Protein AF-0000000080338436 (afdb_homodimer)

Structure (mmCIF, N/CA/C/O backbone):
data_AF-0000000080338436-model_v1
#
loop_
_entity.id
_entity.type
_entity.pdbx_description
1 polymer 'Delta-aminolevulinic acid dehydratase'
#
loop_
_atom_site.group_PDB
_atom_site.id
_atom_site.type_symbol
_atom_site.label_atom_id
_atom_site.label_alt_id
_atom_site.label_comp_id
_atom_site.label_asym_id
_atom_site.label_entity_id
_atom_site.label_seq_id
_atom_site.pdbx_PDB_ins_code
_atom_site.Cartn_x
_atom_site.Cartn_y
_atom_site.Cartn_z
_atom_site.occupancy
_atom_site.B_iso_or_equiv
_atom_site.auth_seq_id
_atom_site.auth_comp_id
_atom_site.auth_asym_id
_atom_site.auth_atom_id
_atom_site.pdbx_PDB_model_num
ATOM 1 N N . MET A 1 1 ? 22.812 -35.812 10.289 1 18.91 1 MET A N 1
ATOM 2 C CA . MET A 1 1 ? 21.984 -35.844 9.086 1 18.91 1 MET A CA 1
ATOM 3 C C . MET A 1 1 ? 21.047 -34.656 9.047 1 18.91 1 MET A C 1
ATOM 5 O O . MET A 1 1 ? 20.391 -34.406 8.031 1 18.91 1 MET A O 1
ATOM 9 N N . ALA A 1 2 ? 20.328 -34.344 10.18 1 24.11 2 ALA A N 1
ATOM 10 C CA . ALA A 1 2 ? 19.25 -33.406 9.852 1 24.11 2 ALA A CA 1
ATOM 11 C C . ALA A 1 2 ? 19.797 -32.094 9.312 1 24.11 2 ALA A C 1
ATOM 13 O O . ALA A 1 2 ? 20.031 -31.172 10.078 1 24.11 2 ALA A O 1
ATOM 14 N N . SER A 1 3 ? 20.875 -32.062 8.555 1 24.77 3 SER A N 1
ATOM 15 C CA . SER A 1 3 ? 21.578 -30.969 7.883 1 24.77 3 SER A CA 1
ATOM 16 C C . SER A 1 3 ? 20.641 -30.188 6.961 1 24.77 3 SER A C 1
ATOM 18 O O . SER A 1 3 ? 20.703 -30.344 5.738 1 24.77 3 SER A O 1
ATOM 20 N N . THR A 1 4 ? 19.328 -30.266 7.184 1 29.28 4 THR A N 1
ATOM 21 C CA . THR A 1 4 ? 18.375 -29.688 6.23 1 29.28 4 THR A CA 1
ATOM 22 C C . THR A 1 4 ? 18.781 -28.266 5.859 1 29.28 4 THR A C 1
ATOM 24 O O . THR A 1 4 ? 18.984 -27.422 6.734 1 29.28 4 THR A O 1
ATOM 27 N N . LYS A 1 5 ? 19.328 -28.016 4.656 1 29.84 5 LYS A N 1
ATOM 28 C CA . LYS A 1 5 ? 19.906 -26.938 3.869 1 29.84 5 LYS A CA 1
ATOM 29 C C . LYS A 1 5 ? 18.984 -25.719 3.854 1 29.84 5 LYS A C 1
ATOM 31 O O . LYS A 1 5 ? 17.984 -25.688 3.131 1 29.84 5 LYS A O 1
ATOM 36 N N . LEU A 1 6 ? 18.594 -25.188 4.898 1 31.56 6 LEU A N 1
ATOM 37 C CA . LEU A 1 6 ? 17.969 -23.891 5.117 1 31.56 6 LEU A CA 1
ATOM 38 C C . LEU A 1 6 ? 18.688 -22.812 4.32 1 31.56 6 LEU A C 1
ATOM 40 O O . LEU A 1 6 ? 19.312 -21.906 4.902 1 31.56 6 LEU A O 1
ATOM 44 N N . HIS A 1 7 ? 19.703 -23.141 3.395 1 29.95 7 HIS A N 1
ATOM 45 C CA . HIS A 1 7 ? 20.562 -22.203 2.654 1 29.95 7 HIS A CA 1
ATOM 46 C C . HIS A 1 7 ? 19.734 -21.078 2.049 1 29.95 7 HIS A C 1
ATOM 48 O O . HIS A 1 7 ? 20.297 -20.047 1.654 1 29.95 7 HIS A O 1
ATOM 54 N N . SER A 1 8 ? 18.688 -21.406 1.24 1 31.39 8 SER A N 1
ATOM 55 C CA . SER A 1 8 ? 18.156 -20.453 0.267 1 31.39 8 SER A CA 1
ATOM 56 C C . SER A 1 8 ? 17.672 -19.188 0.949 1 31.39 8 SER A C 1
ATOM 58 O O . SER A 1 8 ? 16.781 -18.5 0.43 1 31.39 8 SER A O 1
ATOM 60 N N . SER A 1 9 ? 18.016 -18.797 2.016 1 33.03 9 SER A N 1
ATOM 61 C CA . SER A 1 9 ? 17.594 -17.641 2.795 1 33.03 9 SER A CA 1
ATOM 62 C C . SER A 1 9 ? 17.641 -16.359 1.961 1 33.03 9 SER A C 1
ATOM 64 O O . SER A 1 9 ? 16.734 -15.523 2.055 1 33.03 9 SER A O 1
ATOM 66 N N . LEU A 1 10 ? 18.984 -15.914 1.562 1 34.84 10 LEU A N 1
ATOM 67 C CA . LEU A 1 10 ? 19.234 -14.602 0.971 1 34.84 10 LEU A CA 1
ATOM 68 C C . LEU A 1 10 ? 18.75 -14.562 -0.477 1 34.84 10 LEU A C 1
ATOM 70 O O . LEU A 1 10 ? 19.469 -14.062 -1.354 1 34.84 10 LEU A O 1
ATOM 74 N N . PHE A 1 11 ? 18.297 -15.648 -1.137 1 38.28 11 PHE A N 1
ATOM 75 C CA . PHE A 1 11 ? 17.828 -15.609 -2.52 1 38.28 11 PHE A CA 1
ATOM 76 C C . PHE A 1 11 ? 17.047 -14.32 -2.793 1 38.28 11 PHE A C 1
ATOM 78 O O . PHE A 1 11 ? 16.344 -13.82 -1.919 1 38.28 11 PHE A O 1
ATOM 85 N N . HIS A 1 12 ? 17.703 -13.438 -3.508 1 49.25 12 HIS A N 1
ATOM 86 C CA . HIS A 1 12 ? 16.938 -12.258 -3.896 1 49.25 12 HIS A CA 1
ATOM 87 C C . HIS A 1 12 ? 15.461 -12.578 -4.047 1 49.25 12 HIS A C 1
ATOM 89 O O . HIS A 1 12 ? 15.062 -13.305 -4.961 1 49.25 12 HIS A O 1
ATOM 95 N N . PRO A 1 13 ? 14.68 -12.711 -3.047 1 62.84 13 PRO A N 1
ATOM 96 C CA . PRO A 1 13 ? 13.391 -13.336 -2.746 1 62.84 13 PRO A CA 1
ATOM 97 C C . PRO A 1 13 ? 12.273 -12.852 -3.664 1 62.84 13 PRO A C 1
ATOM 99 O O . PRO A 1 13 ? 11.195 -12.469 -3.188 1 62.84 13 PRO A O 1
ATOM 102 N N . THR A 1 14 ? 12.781 -12.523 -4.969 1 74.12 14 THR A N 1
ATOM 103 C CA . THR A 1 14 ? 11.664 -12.18 -5.848 1 74.12 14 THR A CA 1
ATOM 104 C C . THR A 1 14 ? 11.336 -13.336 -6.785 1 74.12 14 THR A C 1
ATOM 106 O O . THR A 1 14 ? 12.242 -14.039 -7.254 1 74.12 14 THR A O 1
ATOM 109 N N . LEU A 1 15 ? 10.148 -13.664 -6.934 1 83.25 15 LEU A N 1
ATOM 110 C CA . LEU A 1 15 ? 9.586 -14.633 -7.871 1 83.25 15 LEU A CA 1
ATOM 111 C C . LEU A 1 15 ? 8.914 -13.922 -9.039 1 83.25 15 LEU A C 1
ATOM 113 O O . LEU A 1 15 ? 8.133 -12.984 -8.844 1 83.25 15 LEU A O 1
ATOM 117 N N . ARG A 1 16 ? 9.305 -14.305 -10.289 1 84.5 16 ARG A N 1
ATOM 118 C CA . ARG A 1 16 ? 8.719 -13.688 -11.469 1 84.5 16 ARG A CA 1
ATOM 119 C C . ARG A 1 16 ? 7.504 -14.469 -11.953 1 84.5 16 ARG A C 1
ATOM 121 O O . ARG A 1 16 ? 7.605 -15.664 -12.25 1 84.5 16 ARG A O 1
ATOM 128 N N . LYS A 1 17 ? 6.441 -13.852 -12.062 1 87.38 17 LYS A N 1
ATOM 129 C CA . LYS A 1 17 ? 5.246 -14.438 -12.664 1 87.38 17 LYS A CA 1
ATOM 130 C C . LYS A 1 17 ? 5.301 -14.367 -14.188 1 87.38 17 LYS A C 1
ATOM 132 O O . LYS A 1 17 ? 5.684 -13.336 -14.75 1 87.38 17 LYS A O 1
ATOM 137 N N . LEU A 1 18 ? 5 -15.492 -14.812 1 84.38 18 LEU A N 1
ATOM 138 C CA . LEU A 1 18 ? 5.031 -15.586 -16.266 1 84.38 18 LEU A CA 1
ATOM 139 C C . LEU A 1 18 ? 3.76 -16.234 -16.797 1 84.38 18 LEU A C 1
ATOM 141 O O . LEU A 1 18 ? 3.258 -17.203 -16.203 1 84.38 18 LEU A O 1
ATOM 145 N N . GLN A 1 19 ? 3.299 -15.734 -17.891 1 84.62 19 GLN A N 1
ATOM 146 C CA . GLN A 1 19 ? 2.18 -16.328 -18.625 1 84.62 19 GLN A CA 1
ATOM 147 C C . GLN A 1 19 ? 2.672 -17.172 -19.797 1 84.62 19 GLN A C 1
ATOM 149 O O . GLN A 1 19 ? 3.361 -16.672 -20.688 1 84.62 19 GLN A O 1
ATOM 154 N N . CYS A 1 20 ? 2.25 -18.359 -19.75 1 90.75 20 CYS A N 1
ATOM 155 C CA . CYS A 1 20 ? 2.629 -19.312 -20.781 1 90.75 20 CYS A CA 1
ATOM 156 C C . CYS A 1 20 ? 1.44 -19.641 -21.672 1 90.75 20 CYS A C 1
ATOM 158 O O . CYS A 1 20 ? 0.399 -20.094 -21.188 1 90.75 20 CYS A O 1
ATOM 160 N N . GLN A 1 21 ? 1.675 -19.453 -23.016 1 90.81 21 GLN A N 1
ATOM 161 C CA . GLN A 1 21 ? 0.56 -19.703 -23.922 1 90.81 21 GLN A CA 1
ATOM 162 C C . GLN A 1 21 ? 0.904 -20.781 -24.938 1 90.81 21 GLN A C 1
ATOM 164 O O . GLN A 1 21 ? 2.014 -21.328 -24.922 1 90.81 21 GLN A O 1
ATOM 169 N N . GLU A 1 22 ? -0.025 -21.141 -25.781 1 92.62 22 GLU A N 1
ATOM 170 C CA . GLU A 1 22 ? -0.028 -22.375 -26.562 1 92.62 22 GLU A CA 1
ATOM 171 C C . GLU A 1 22 ? 0.895 -22.25 -27.781 1 92.62 22 GLU A C 1
ATOM 173 O O . GLU A 1 22 ? 1.518 -23.234 -28.188 1 92.62 22 GLU A O 1
ATOM 178 N N . ASP A 1 23 ? 0.911 -21.094 -28.344 1 95.06 23 ASP A N 1
ATOM 179 C CA . ASP A 1 23 ? 1.722 -20.891 -29.547 1 95.06 23 ASP A CA 1
ATOM 180 C C . ASP A 1 23 ? 3.191 -20.703 -29.188 1 95.06 23 ASP A C 1
ATOM 182 O O . ASP A 1 23 ? 3.582 -19.625 -28.719 1 95.06 23 ASP A O 1
ATOM 186 N N . ASP A 1 24 ? 3.984 -21.609 -29.578 1 95.62 24 ASP A N 1
ATOM 187 C CA . ASP A 1 24 ? 5.367 -21.719 -29.125 1 95.62 24 ASP A CA 1
ATOM 188 C C . ASP A 1 24 ? 6.164 -20.469 -29.5 1 95.62 24 ASP A C 1
ATOM 190 O O . ASP A 1 24 ? 7.141 -20.125 -28.828 1 95.62 24 ASP A O 1
ATOM 194 N N . GLU A 1 25 ? 5.723 -19.812 -30.531 1 96.94 25 GLU A N 1
ATOM 195 C CA . GLU A 1 25 ? 6.512 -18.688 -31.047 1 96.94 25 GLU A CA 1
ATOM 196 C C . GLU A 1 25 ? 5.867 -17.359 -30.688 1 96.94 25 GLU A C 1
ATOM 198 O O . GLU A 1 25 ? 6.383 -16.297 -31.047 1 96.94 25 GLU A O 1
ATOM 203 N N . ALA A 1 26 ? 4.887 -17.344 -29.938 1 95.5 26 ALA A N 1
ATOM 204 C CA . ALA A 1 26 ? 4.094 -16.141 -29.688 1 95.5 26 ALA A CA 1
ATOM 205 C C . ALA A 1 26 ? 4.746 -15.281 -28.609 1 95.5 26 ALA A C 1
ATOM 207 O O . ALA A 1 26 ? 5.301 -15.805 -27.625 1 95.5 26 ALA A O 1
ATOM 208 N N . VAL A 1 27 ? 4.781 -14.023 -28.828 1 96.56 27 VAL A N 1
ATOM 209 C CA . VAL A 1 27 ? 4.973 -12.969 -27.828 1 96.56 27 VAL A CA 1
ATOM 210 C C . VAL A 1 27 ? 3.82 -11.977 -27.906 1 96.56 27 VAL A C 1
ATOM 212 O O . VAL A 1 27 ? 3.727 -11.188 -28.859 1 96.56 27 VAL A O 1
ATOM 215 N N . GLN A 1 28 ? 2.918 -12.031 -26.938 1 94.75 28 GLN A N 1
ATOM 216 C CA . GLN A 1 28 ? 1.741 -11.164 -26.938 1 94.75 28 GLN A CA 1
ATOM 217 C C . GLN A 1 28 ? 1.802 -10.141 -25.812 1 94.75 28 GLN A C 1
ATOM 219 O O . GLN A 1 28 ? 1.634 -10.492 -24.641 1 94.75 28 GLN A O 1
ATOM 224 N N . ASN A 1 29 ? 1.991 -8.922 -26.188 1 93.88 29 ASN A N 1
ATOM 225 C CA . ASN A 1 29 ? 2.053 -7.855 -25.188 1 93.88 29 ASN A CA 1
ATOM 226 C C . ASN A 1 29 ? 0.711 -7.672 -24.484 1 93.88 29 ASN A C 1
ATOM 228 O O . ASN A 1 29 ? -0.343 -7.926 -25.062 1 93.88 29 ASN A O 1
ATOM 232 N N . ILE A 1 30 ? 0.783 -7.324 -23.234 1 91.88 30 ILE A N 1
ATOM 233 C CA . ILE A 1 30 ? -0.397 -6.992 -22.438 1 91.88 30 ILE A CA 1
ATOM 234 C C . ILE A 1 30 ? -0.486 -5.48 -22.25 1 91.88 30 ILE A C 1
ATOM 236 O O . ILE A 1 30 ? 0.198 -4.914 -21.406 1 91.88 30 ILE A O 1
ATOM 240 N N . PRO A 1 31 ? -1.307 -4.77 -22.922 1 89.56 31 PRO A N 1
ATOM 241 C CA . PRO A 1 31 ? -1.339 -3.305 -22.938 1 89.56 31 PRO A CA 1
ATOM 242 C C . PRO A 1 31 ? -1.487 -2.703 -21.547 1 89.56 31 PRO A C 1
ATOM 244 O O . PRO A 1 31 ? -0.881 -1.673 -21.25 1 89.56 31 PRO A O 1
ATOM 247 N N . SER A 1 32 ? -2.205 -3.338 -20.688 1 90.5 32 SER A N 1
ATOM 248 C CA . SER A 1 32 ? -2.473 -2.807 -19.359 1 90.5 32 SER A CA 1
ATOM 249 C C . SER A 1 32 ? -1.297 -3.049 -18.422 1 90.5 32 SER A C 1
ATOM 251 O O . SER A 1 32 ? -1.294 -2.568 -17.281 1 90.5 32 SER A O 1
ATOM 253 N N . MET A 1 33 ? -0.339 -3.807 -18.891 1 93.44 33 MET A N 1
ATOM 254 C CA . MET A 1 33 ? 0.874 -4.086 -18.125 1 93.44 33 MET A CA 1
ATOM 255 C C . MET A 1 33 ? 2.115 -3.914 -19 1 93.44 33 MET A C 1
ATOM 257 O O . MET A 1 33 ? 2.783 -4.895 -19.344 1 93.44 33 MET A O 1
ATOM 261 N N . PRO A 1 34 ? 2.49 -2.676 -19.219 1 91.88 34 PRO A N 1
ATOM 262 C CA . PRO A 1 34 ? 3.641 -2.439 -20.094 1 91.88 34 PRO A CA 1
ATOM 263 C C . PRO A 1 34 ? 4.895 -3.172 -19.641 1 91.88 34 PRO A C 1
ATOM 265 O O . PRO A 1 34 ? 5.238 -3.129 -18.453 1 91.88 34 PRO A O 1
ATOM 268 N N . GLY A 1 35 ? 5.508 -3.896 -20.594 1 91.81 35 GLY A N 1
ATOM 269 C CA . GLY A 1 35 ? 6.723 -4.633 -20.281 1 91.81 35 GLY A CA 1
ATOM 270 C C . GLY A 1 35 ? 6.473 -6.098 -19.969 1 91.81 35 GLY A C 1
ATOM 271 O O . GLY A 1 35 ? 7.414 -6.883 -19.859 1 91.81 35 GLY A O 1
ATOM 272 N N . VAL A 1 36 ? 5.188 -6.492 -19.859 1 93.75 36 VAL A N 1
ATOM 273 C CA . VAL A 1 36 ? 4.805 -7.871 -19.578 1 93.75 36 VAL A CA 1
ATOM 274 C C . VAL A 1 36 ? 4.125 -8.477 -20.797 1 93.75 36 VAL A C 1
ATOM 276 O O . VAL A 1 36 ? 3.369 -7.801 -21.5 1 93.75 36 VAL A O 1
ATOM 279 N N . ALA A 1 37 ? 4.418 -9.758 -21.078 1 94.62 37 ALA A N 1
ATOM 280 C CA . ALA A 1 37 ? 3.85 -10.445 -22.234 1 94.62 37 ALA A CA 1
ATOM 281 C C . ALA A 1 37 ? 3.521 -11.898 -21.906 1 94.62 37 ALA A C 1
ATOM 283 O O . ALA A 1 37 ? 3.98 -12.43 -20.891 1 94.62 37 ALA A O 1
ATOM 284 N N . ARG A 1 38 ? 2.68 -12.43 -22.688 1 94.44 38 ARG A N 1
ATOM 285 C CA . ARG A 1 38 ? 2.484 -13.875 -22.75 1 94.44 38 ARG A CA 1
ATOM 286 C C . ARG A 1 38 ? 3.445 -14.523 -23.734 1 94.44 38 ARG A C 1
ATOM 288 O O . ARG A 1 38 ? 3.639 -14.016 -24.844 1 94.44 38 ARG A O 1
ATOM 295 N N . TYR A 1 39 ? 3.98 -15.609 -23.297 1 96.5 39 TYR A N 1
ATOM 296 C CA . TYR A 1 39 ? 5.012 -16.219 -24.125 1 96.5 39 TYR A CA 1
ATOM 297 C C . TYR A 1 39 ? 4.637 -17.641 -24.5 1 96.5 39 TYR A C 1
ATOM 299 O O . TYR A 1 39 ? 4.113 -18.391 -23.672 1 96.5 39 TYR A O 1
ATOM 307 N N . GLY A 1 40 ? 4.918 -17.953 -25.703 1 96.31 40 GLY A N 1
ATOM 308 C CA . GLY A 1 40 ? 5.02 -19.359 -26.047 1 96.31 40 GLY A CA 1
ATOM 309 C C . GLY A 1 40 ? 6.301 -20 -25.547 1 96.31 40 GLY A C 1
ATOM 310 O O . GLY A 1 40 ? 7.23 -19.312 -25.141 1 96.31 40 GLY A O 1
ATOM 311 N N . LEU A 1 41 ? 6.262 -21.297 -25.641 1 97 41 LEU A N 1
ATOM 312 C CA . LEU A 1 41 ? 7.324 -22.078 -25.016 1 97 41 LEU A CA 1
ATOM 313 C C . LEU A 1 41 ? 8.695 -21.625 -25.516 1 97 41 LEU A C 1
ATOM 315 O O . LEU A 1 41 ? 9.586 -21.328 -24.719 1 97 41 LEU A O 1
ATOM 319 N N . ASN A 1 42 ? 8.945 -21.531 -26.844 1 97.62 42 ASN A N 1
ATOM 320 C CA . ASN A 1 42 ? 10.25 -21.156 -27.391 1 97.62 42 ASN A CA 1
ATOM 321 C C . ASN A 1 42 ? 10.641 -19.734 -26.984 1 97.62 42 ASN A C 1
ATOM 323 O O . ASN A 1 42 ? 11.789 -19.484 -26.625 1 97.62 42 ASN A O 1
ATOM 327 N N . LYS A 1 43 ? 9.688 -18.875 -27.031 1 97.88 43 LYS A N 1
ATOM 328 C CA . LYS A 1 43 ? 9.945 -17.484 -26.672 1 97.88 43 LYS A CA 1
ATOM 329 C C . LYS A 1 43 ? 10.148 -17.328 -25.172 1 97.88 43 LYS A C 1
ATOM 331 O O . LYS A 1 43 ? 10.906 -16.469 -24.734 1 97.88 43 LYS A O 1
ATOM 336 N N . LEU A 1 44 ? 9.453 -18.172 -24.469 1 97.62 44 LEU A N 1
ATOM 337 C CA . LEU A 1 44 ? 9.625 -18.156 -23.016 1 97.62 44 LEU A CA 1
ATOM 338 C C . LEU A 1 44 ? 11.055 -18.547 -22.641 1 97.62 44 LEU A C 1
ATOM 340 O O . LEU A 1 44 ? 11.68 -17.891 -21.797 1 97.62 44 LEU A O 1
ATOM 344 N N . LEU A 1 45 ? 11.57 -19.578 -23.25 1 97.56 45 LEU A N 1
ATOM 345 C CA . LEU A 1 45 ? 12.938 -20 -23 1 97.56 45 LEU A CA 1
ATOM 346 C C . LEU A 1 45 ? 13.93 -18.891 -23.328 1 97.56 45 LEU A C 1
ATOM 348 O O . LEU A 1 45 ? 14.836 -18.609 -22.531 1 97.56 45 LEU A O 1
ATOM 352 N N . ALA A 1 46 ? 13.703 -18.25 -24.438 1 97.5 46 ALA A N 1
ATOM 353 C CA . ALA A 1 46 ? 14.578 -17.172 -24.859 1 97.5 46 ALA A CA 1
ATOM 354 C C . ALA A 1 46 ? 14.508 -15.992 -23.891 1 97.5 46 ALA A C 1
ATOM 356 O O . ALA A 1 46 ? 15.523 -15.352 -23.609 1 97.5 46 ALA A O 1
ATOM 357 N N . HIS A 1 47 ? 13.32 -15.742 -23.406 1 96.81 47 HIS A N 1
ATOM 358 C CA . HIS A 1 47 ? 13.094 -14.641 -22.484 1 96.81 47 HIS A CA 1
ATOM 359 C C . HIS A 1 47 ? 13.781 -14.891 -21.141 1 96.81 47 HIS A C 1
ATOM 361 O O . HIS A 1 47 ? 14.312 -13.961 -20.531 1 96.81 47 HIS A O 1
ATOM 367 N N . LEU A 1 48 ? 13.852 -16.094 -20.688 1 96.94 48 LEU A N 1
ATOM 368 C CA . LEU A 1 48 ? 14.328 -16.438 -19.359 1 96.94 48 LEU A CA 1
ATOM 369 C C . LEU A 1 48 ? 15.852 -16.516 -19.328 1 96.94 48 LEU A C 1
ATOM 371 O O . LEU A 1 48 ? 16.469 -16.297 -18.297 1 96.94 48 LEU A O 1
ATOM 375 N N . GLU A 1 49 ? 16.469 -16.828 -20.453 1 97.06 49 GLU A N 1
ATOM 376 C CA . GLU A 1 49 ? 17.906 -17.078 -20.516 1 97.06 49 GLU A CA 1
ATOM 377 C C . GLU A 1 49 ? 18.688 -15.914 -19.906 1 97.06 49 GLU A C 1
ATOM 379 O O . GLU A 1 49 ? 19.453 -16.094 -18.953 1 97.06 49 GLU A O 1
ATOM 384 N N . PRO A 1 50 ? 18.5 -14.672 -20.406 1 95.69 50 PRO A N 1
ATOM 385 C CA . PRO A 1 50 ? 19.266 -13.562 -19.828 1 95.69 50 PRO A CA 1
ATOM 386 C C . PRO A 1 50 ? 18.906 -13.297 -18.375 1 95.69 50 PRO A C 1
ATOM 388 O O . PRO A 1 50 ? 19.734 -12.828 -17.609 1 95.69 50 PRO A O 1
ATOM 391 N N . LEU A 1 51 ? 17.672 -13.555 -17.984 1 94.81 51 LEU A N 1
ATOM 392 C CA . LEU A 1 51 ? 17.25 -13.305 -16.609 1 94.81 51 LEU A CA 1
ATOM 393 C C . LEU A 1 51 ? 17.922 -14.281 -15.641 1 94.81 51 LEU A C 1
ATOM 395 O O . LEU A 1 51 ? 18.344 -13.891 -14.555 1 94.81 51 LEU A O 1
ATOM 399 N N . VAL A 1 52 ? 17.984 -15.531 -16.062 1 94.44 52 VAL A N 1
ATOM 400 C CA . VAL A 1 52 ? 18.656 -16.547 -15.258 1 94.44 52 VAL A CA 1
ATOM 401 C C . VAL A 1 52 ? 20.125 -16.188 -15.117 1 94.44 52 VAL A C 1
ATOM 403 O O . VAL A 1 52 ? 20.703 -16.312 -14.031 1 94.44 52 VAL A O 1
ATOM 406 N N . GLU A 1 53 ? 20.719 -15.734 -16.156 1 94.06 53 GLU A N 1
ATOM 407 C CA . GLU A 1 53 ? 22.109 -15.305 -16.125 1 94.06 53 GLU A CA 1
ATOM 408 C C . GLU A 1 53 ? 22.312 -14.148 -15.156 1 94.06 53 GLU A C 1
ATOM 410 O O . GLU A 1 53 ? 23.359 -14.039 -14.508 1 94.06 53 GLU A O 1
ATOM 415 N N . LYS A 1 54 ? 21.281 -13.336 -15.055 1 92.44 54 LYS A N 1
ATOM 416 C CA . LYS A 1 54 ? 21.359 -12.164 -14.18 1 92.44 54 LYS A CA 1
ATOM 417 C C . LYS A 1 54 ? 21.062 -12.539 -12.734 1 92.44 54 LYS A C 1
ATOM 419 O O . LYS A 1 54 ? 21.172 -11.703 -11.836 1 92.44 54 LYS A O 1
ATOM 424 N N . GLY A 1 55 ? 20.547 -13.781 -12.539 1 91.88 55 GLY A N 1
ATOM 425 C CA . GLY A 1 55 ? 20.406 -14.219 -11.164 1 91.88 55 GLY A CA 1
ATOM 426 C C . GLY A 1 55 ? 18.984 -14.633 -10.812 1 91.88 55 GLY A C 1
ATOM 427 O O . GLY A 1 55 ? 18.672 -14.867 -9.641 1 91.88 55 GLY A O 1
ATOM 428 N N . LEU A 1 56 ? 18.094 -14.664 -11.773 1 93.5 56 LEU A N 1
ATOM 429 C CA . LEU A 1 56 ? 16.75 -15.148 -11.516 1 93.5 56 LEU A CA 1
ATOM 430 C C . LEU A 1 56 ? 16.781 -16.562 -10.93 1 93.5 56 LEU A C 1
ATOM 432 O O . LEU A 1 56 ? 17.453 -17.438 -11.469 1 93.5 56 LEU A O 1
ATOM 436 N N . GLN A 1 57 ? 15.992 -16.75 -9.867 1 92.62 57 GLN A N 1
ATOM 437 C CA . GLN A 1 57 ? 16.109 -18.031 -9.172 1 92.62 57 GLN A CA 1
ATOM 438 C C . GLN A 1 57 ? 14.789 -18.781 -9.172 1 92.62 57 GLN A C 1
ATOM 440 O O . GLN A 1 57 ? 14.758 -19.984 -8.938 1 92.62 57 GLN A O 1
ATOM 445 N N . SER A 1 58 ? 13.734 -18.078 -9.391 1 94.88 58 SER A N 1
ATOM 446 C CA . SER A 1 58 ? 12.438 -18.75 -9.32 1 94.88 58 SER A CA 1
ATOM 447 C C . SER A 1 58 ? 11.414 -18.062 -10.219 1 94.88 58 SER A C 1
ATOM 449 O O . SER A 1 58 ? 11.492 -16.859 -10.453 1 94.88 58 SER A O 1
ATOM 451 N N . ILE A 1 59 ? 10.477 -18.859 -10.719 1 96.38 59 ILE A N 1
ATOM 452 C CA . ILE A 1 59 ? 9.391 -18.328 -11.547 1 96.38 59 ILE A CA 1
ATOM 453 C C . ILE A 1 59 ? 8.07 -18.969 -11.117 1 96.38 59 ILE A C 1
ATOM 455 O O . ILE A 1 59 ? 8.055 -20.016 -10.461 1 96.38 59 ILE A O 1
ATOM 459 N N . LEU A 1 60 ? 6.98 -18.312 -11.406 1 97 60 LEU A N 1
ATOM 460 C CA . LEU A 1 60 ? 5.609 -18.797 -11.258 1 97 60 LEU A CA 1
ATOM 461 C C . LEU A 1 60 ? 4.895 -18.812 -12.609 1 97 60 LEU A C 1
ATOM 463 O O . LEU A 1 60 ? 4.629 -17.75 -13.18 1 97 60 LEU A O 1
ATOM 467 N N . LEU A 1 61 ? 4.578 -19.984 -13.062 1 96.56 61 LEU A N 1
ATOM 468 C CA . LEU A 1 61 ? 3.961 -20.156 -14.375 1 96.56 61 LEU A CA 1
ATOM 469 C C . LEU A 1 61 ? 2.439 -20.141 -14.266 1 96.56 61 LEU A C 1
ATOM 471 O O . LEU A 1 61 ? 1.877 -20.719 -13.336 1 96.56 61 LEU A O 1
ATOM 475 N N . PHE A 1 62 ? 1.857 -19.5 -15.156 1 95.5 62 PHE A N 1
ATOM 476 C CA . PHE A 1 62 ? 0.41 -19.469 -15.328 1 95.5 62 PHE A CA 1
ATOM 477 C C . PHE A 1 62 ? 0.026 -19.797 -16.766 1 95.5 62 PHE A C 1
ATOM 479 O O . PHE A 1 62 ? 0.47 -19.141 -17.703 1 95.5 62 PHE A O 1
ATOM 486 N N . GLY A 1 63 ? -0.791 -20.766 -16.906 1 94.94 63 GLY A N 1
ATOM 487 C CA . GLY A 1 63 ? -1.21 -21.172 -18.25 1 94.94 63 GLY A CA 1
ATOM 488 C C . GLY A 1 63 ? -2.338 -20.312 -18.797 1 94.94 63 GLY A C 1
ATOM 489 O O . GLY A 1 63 ? -3.289 -20 -18.078 1 94.94 63 GLY A O 1
ATOM 490 N N . VAL A 1 64 ? -2.172 -19.953 -20.047 1 92.5 64 VAL A N 1
ATOM 491 C CA . VAL A 1 64 ? -3.215 -19.25 -20.781 1 92.5 64 VAL A CA 1
ATOM 492 C C . VAL A 1 64 ? -3.559 -20.016 -22.062 1 92.5 64 VAL A C 1
ATOM 494 O O . VAL A 1 64 ? -2.672 -20.375 -22.844 1 92.5 64 VAL A O 1
ATOM 497 N N . VAL A 1 65 ? -4.848 -20.266 -22.25 1 92.38 65 VAL A N 1
ATOM 498 C CA . VAL A 1 65 ? -5.234 -21.062 -23.406 1 92.38 65 VAL A CA 1
ATOM 499 C C . VAL A 1 65 ? -6.199 -20.266 -24.281 1 92.38 65 VAL A C 1
ATOM 501 O O . VAL A 1 65 ? -7.066 -19.547 -23.766 1 92.38 65 VAL A O 1
ATOM 504 N N . GLU A 1 66 ? -5.969 -20.344 -25.578 1 89.25 66 GLU A N 1
ATOM 505 C CA . GLU A 1 66 ? -6.836 -19.688 -26.562 1 89.25 66 GLU A CA 1
ATOM 506 C C . GLU A 1 66 ? -7.414 -20.703 -27.547 1 89.25 66 GLU A C 1
ATOM 508 O O . GLU A 1 66 ? -8.547 -20.547 -28.016 1 89.25 66 GLU A O 1
ATOM 513 N N . LYS A 1 67 ? -6.742 -21.719 -27.828 1 91.88 67 LYS A N 1
ATOM 514 C CA . LYS A 1 67 ? -7.152 -22.703 -28.828 1 91.88 67 LYS A CA 1
ATOM 515 C C . LYS A 1 67 ? -7.734 -23.938 -28.156 1 91.88 67 LYS A C 1
ATOM 517 O O . LYS A 1 67 ? -8.703 -24.516 -28.656 1 91.88 67 LYS A O 1
ATOM 522 N N . LEU A 1 68 ? -7.117 -24.391 -27.047 1 94.25 68 LEU A N 1
ATOM 523 C CA . LEU A 1 68 ? -7.633 -25.547 -26.328 1 94.25 68 LEU A CA 1
ATOM 524 C C . LEU A 1 68 ? -9.07 -25.312 -25.875 1 94.25 68 LEU A C 1
ATOM 526 O O . LEU A 1 68 ? -9.414 -24.219 -25.438 1 94.25 68 LEU A O 1
ATOM 530 N N . PRO A 1 69 ? -9.867 -26.312 -26.062 1 94.94 69 PRO A N 1
ATOM 531 C CA . PRO A 1 69 ? -11.266 -26.141 -25.641 1 94.94 69 PRO A CA 1
ATOM 532 C C . PRO A 1 69 ? -11.422 -25.969 -24.141 1 94.94 69 PRO A C 1
ATOM 534 O O . PRO A 1 69 ? -10.703 -26.625 -23.359 1 94.94 69 PRO A O 1
ATOM 537 N N . LYS A 1 70 ? -12.336 -25.156 -23.797 1 94.25 70 LYS A N 1
ATOM 538 C CA . LYS A 1 70 ? -12.734 -24.984 -22.406 1 94.25 70 LYS A CA 1
ATOM 539 C C . LYS A 1 70 ? -14.047 -25.703 -22.125 1 94.25 70 LYS A C 1
ATOM 541 O O . LYS A 1 70 ? -14.922 -25.797 -22.984 1 94.25 70 LYS A O 1
ATOM 546 N N . ASP A 1 71 ? -14.117 -26.297 -20.984 1 95.5 71 ASP A N 1
ATOM 547 C CA . ASP A 1 71 ? -15.352 -26.969 -20.562 1 95.5 71 ASP A CA 1
ATOM 548 C C . ASP A 1 71 ? -15.617 -26.766 -19.078 1 95.5 71 ASP A C 1
ATOM 550 O O . ASP A 1 71 ? -14.859 -26.078 -18.391 1 95.5 71 ASP A O 1
ATOM 554 N N . ALA A 1 72 ? -16.625 -27.359 -18.547 1 94.25 72 ALA A N 1
ATOM 555 C CA . ALA A 1 72 ? -17.125 -27.047 -17.203 1 94.25 72 ALA A CA 1
ATOM 556 C C . ALA A 1 72 ? -16.172 -27.547 -16.125 1 94.25 72 ALA A C 1
ATOM 558 O O . ALA A 1 72 ? -16.188 -27.062 -15 1 94.25 72 ALA A O 1
ATOM 559 N N . THR A 1 73 ? -15.328 -28.469 -16.469 1 95.69 73 THR A N 1
ATOM 560 C CA . THR A 1 73 ? -14.453 -29.047 -15.445 1 95.69 73 THR A CA 1
ATOM 561 C C . THR A 1 73 ? -12.992 -28.734 -15.75 1 95.69 73 THR A C 1
ATOM 563 O O . THR A 1 73 ? -12.094 -29.219 -15.055 1 95.69 73 THR A O 1
ATOM 566 N N . GLY A 1 74 ? -12.734 -28 -16.797 1 96.12 74 GLY A N 1
ATOM 567 C CA . GLY A 1 74 ? -11.367 -27.641 -17.141 1 96.12 74 GLY A CA 1
ATOM 568 C C . GLY A 1 74 ? -10.516 -28.844 -17.516 1 96.12 74 GLY A C 1
ATOM 569 O O . GLY A 1 74 ? -9.398 -28.984 -17.031 1 96.12 74 GLY A O 1
ATOM 570 N N . THR A 1 75 ? -10.977 -29.688 -18.359 1 96.81 75 THR A N 1
ATOM 571 C CA . THR A 1 75 ? -10.344 -30.953 -18.703 1 96.81 75 THR A CA 1
ATOM 572 C C . THR A 1 75 ? -8.969 -30.734 -19.312 1 96.81 75 THR A C 1
ATOM 574 O O . THR A 1 75 ? -8.07 -31.562 -19.141 1 96.81 75 THR A O 1
ATOM 577 N N . THR A 1 76 ? -8.734 -29.656 -19.922 1 96.62 76 THR A N 1
ATOM 578 C CA . THR A 1 76 ? -7.496 -29.422 -20.656 1 96.62 76 THR A CA 1
ATOM 579 C C . THR A 1 76 ? -6.418 -28.875 -19.719 1 96.62 76 THR A C 1
ATOM 581 O O . THR A 1 76 ? -5.281 -28.656 -20.141 1 96.62 76 THR A O 1
ATOM 584 N N . ALA A 1 77 ? -6.75 -28.656 -18.453 1 96.75 77 ALA A N 1
ATOM 585 C CA . ALA A 1 77 ? -5.789 -28.141 -17.484 1 96.75 77 ALA A CA 1
ATOM 586 C C . ALA A 1 77 ? -4.672 -29.156 -17.234 1 96.75 77 ALA A C 1
ATOM 588 O O . ALA A 1 77 ? -3.574 -28.781 -16.812 1 96.75 77 ALA A O 1
ATOM 589 N N . ASP A 1 78 ? -4.938 -30.391 -17.438 1 97.38 78 ASP A N 1
ATOM 590 C CA . ASP A 1 78 ? -3.928 -31.406 -17.156 1 97.38 78 ASP A CA 1
ATOM 591 C C . ASP A 1 78 ? -3.699 -32.312 -18.359 1 97.38 78 ASP A C 1
ATOM 593 O O . ASP A 1 78 ? -3.227 -33.438 -18.203 1 97.38 78 ASP A O 1
ATOM 597 N N . CYS A 1 79 ? -4.051 -31.875 -19.5 1 96.44 79 CYS A N 1
ATOM 598 C CA . CYS A 1 79 ? -3.785 -32.688 -20.688 1 96.44 79 CYS A CA 1
ATOM 599 C C . CYS A 1 79 ? -2.352 -32.5 -21.172 1 96.44 79 CYS A C 1
ATOM 601 O O . CYS A 1 79 ? -1.675 -31.547 -20.766 1 96.44 79 CYS A O 1
ATOM 603 N N . ALA A 1 80 ? -1.928 -33.312 -22.078 1 95.81 80 ALA A N 1
ATOM 604 C CA . ALA A 1 80 ? -0.536 -33.344 -22.516 1 95.81 80 ALA A CA 1
ATOM 605 C C . ALA A 1 80 ? -0.183 -32.125 -23.328 1 95.81 80 ALA A C 1
ATOM 607 O O . ALA A 1 80 ? 0.983 -31.719 -23.391 1 95.81 80 ALA A O 1
ATOM 608 N N . THR A 1 81 ? -1.205 -31.5 -23.891 1 95.75 81 THR A N 1
ATOM 609 C CA . THR A 1 81 ? -0.941 -30.375 -24.766 1 95.75 81 THR A CA 1
ATOM 610 C C . THR A 1 81 ? -1.073 -29.047 -24.016 1 95.75 81 THR A C 1
ATOM 612 O O . THR A 1 81 ? -0.905 -27.984 -24.594 1 95.75 81 THR A O 1
ATOM 615 N N . ASN A 1 82 ? -1.39 -29.141 -22.766 1 97 82 ASN A N 1
ATOM 616 C CA . ASN A 1 82 ? -1.426 -27.938 -21.922 1 97 82 ASN A CA 1
ATOM 617 C C . ASN A 1 82 ? -0.091 -27.203 -21.953 1 97 82 ASN A C 1
ATOM 619 O O . ASN A 1 82 ? 0.968 -27.812 -21.828 1 97 82 ASN A O 1
ATOM 623 N N . PRO A 1 83 ? -0.116 -25.891 -22.078 1 96.88 83 PRO A N 1
ATOM 624 C CA . PRO A 1 83 ? 1.136 -25.141 -22.234 1 96.88 83 PRO A CA 1
ATOM 625 C C . PRO A 1 83 ? 2.059 -25.281 -21.031 1 96.88 83 PRO A C 1
ATOM 627 O O . PRO A 1 83 ? 3.283 -25.297 -21.172 1 96.88 83 PRO A O 1
ATOM 630 N N . VAL A 1 84 ? 1.517 -25.375 -19.828 1 97.69 84 VAL A N 1
ATOM 631 C CA . VAL A 1 84 ? 2.334 -25.5 -18.625 1 97.69 84 VAL A CA 1
ATOM 632 C C . VAL A 1 84 ? 2.988 -26.891 -18.609 1 97.69 84 VAL A C 1
ATOM 634 O O . VAL A 1 84 ? 4.191 -27 -18.359 1 97.69 84 VAL A O 1
ATOM 637 N N . ILE A 1 85 ? 2.221 -27.906 -18.875 1 98.12 85 ILE A N 1
ATOM 638 C CA . ILE A 1 85 ? 2.705 -29.281 -18.875 1 98.12 85 ILE A CA 1
ATOM 639 C C . ILE A 1 85 ? 3.785 -29.453 -19.938 1 98.12 85 ILE A C 1
ATOM 641 O O . ILE A 1 85 ? 4.805 -30.109 -19.688 1 98.12 85 ILE A O 1
ATOM 645 N N . ARG A 1 86 ? 3.6 -28.828 -21.047 1 97.56 86 ARG A N 1
ATOM 646 C CA . ARG A 1 86 ? 4.578 -28.906 -22.125 1 97.56 86 ARG A CA 1
ATOM 647 C C . ARG A 1 86 ? 5.852 -28.156 -21.766 1 97.56 86 ARG A C 1
ATOM 649 O O . ARG A 1 86 ? 6.949 -28.547 -22.156 1 97.56 86 ARG A O 1
ATOM 656 N N . ALA A 1 87 ? 5.707 -27.094 -21.047 1 97.88 87 ALA A N 1
ATOM 657 C CA . ALA A 1 87 ? 6.82 -26.188 -20.766 1 97.88 87 ALA A CA 1
ATOM 658 C C . ALA A 1 87 ? 7.734 -26.766 -19.688 1 97.88 87 ALA A C 1
ATOM 660 O O . ALA A 1 87 ? 8.953 -26.547 -19.719 1 97.88 87 ALA A O 1
ATOM 661 N N . LEU A 1 88 ? 7.199 -27.469 -18.734 1 98.12 88 LEU A N 1
ATOM 662 C CA . LEU A 1 88 ? 7.887 -27.859 -17.5 1 98.12 88 LEU A CA 1
ATOM 663 C C . LEU A 1 88 ? 9.117 -28.703 -17.812 1 98.12 88 LEU A C 1
ATOM 665 O O . LEU A 1 88 ? 10.234 -28.359 -17.391 1 98.12 88 LEU A O 1
ATOM 669 N N . PRO A 1 89 ? 9.055 -29.781 -18.609 1 98.19 89 PRO A N 1
ATOM 670 C CA . PRO A 1 89 ? 10.258 -30.578 -18.875 1 98.19 89 PRO A CA 1
ATOM 671 C C . PRO A 1 89 ? 11.336 -29.781 -19.609 1 98.19 89 PRO A C 1
ATOM 673 O O . PRO A 1 89 ? 12.523 -29.969 -19.359 1 98.19 89 PRO A O 1
ATOM 676 N N . GLN A 1 90 ? 10.945 -28.922 -20.484 1 98 90 GLN A N 1
ATOM 677 C CA . GLN A 1 90 ? 11.898 -28.141 -21.266 1 98 90 GLN A CA 1
ATOM 678 C C . GLN A 1 90 ? 12.586 -27.078 -20.391 1 98 90 GLN A C 1
ATOM 680 O O . GLN A 1 90 ? 13.781 -26.844 -20.531 1 98 90 GLN A O 1
ATOM 685 N N . LEU A 1 91 ? 11.805 -26.453 -19.562 1 98 91 LEU A N 1
ATOM 686 C CA . LEU A 1 91 ? 12.367 -25.469 -18.641 1 98 91 LEU A CA 1
ATOM 687 C C . LEU A 1 91 ? 13.359 -26.109 -17.688 1 98 91 LEU A C 1
ATOM 689 O O . LEU A 1 91 ? 14.43 -25.562 -17.422 1 98 91 LEU A O 1
ATOM 693 N N . LYS A 1 92 ? 13.039 -27.281 -17.203 1 97.56 92 LYS A N 1
ATOM 694 C CA . LYS A 1 92 ? 13.922 -28 -16.297 1 97.56 92 LYS A CA 1
ATOM 695 C C . LYS A 1 92 ? 15.234 -28.391 -16.984 1 97.56 92 LYS A C 1
ATOM 697 O O . LYS A 1 92 ? 16.297 -28.344 -16.375 1 97.56 92 LYS A O 1
ATOM 702 N N . ALA A 1 93 ? 15.086 -28.781 -18.188 1 98.19 93 ALA A N 1
ATOM 703 C CA . ALA A 1 93 ? 16.281 -29.141 -18.953 1 98.19 93 ALA A CA 1
ATOM 704 C C . ALA A 1 93 ? 17.156 -27.922 -19.234 1 98.19 93 ALA A C 1
ATOM 706 O O . ALA A 1 93 ? 18.375 -27.984 -19.109 1 98.19 93 ALA A O 1
ATOM 707 N N . ALA A 1 94 ? 16.547 -26.859 -19.609 1 97.88 94 ALA A N 1
ATOM 708 C CA . ALA A 1 94 ? 17.266 -25.641 -20.016 1 97.88 94 ALA A CA 1
ATOM 709 C C . ALA A 1 94 ? 17.859 -24.938 -18.797 1 97.88 94 ALA A C 1
ATOM 711 O O . ALA A 1 94 ? 18.938 -24.344 -18.875 1 97.88 94 ALA A O 1
ATOM 712 N N . PHE A 1 95 ? 17.125 -24.906 -17.688 1 97.38 95 PHE A N 1
ATOM 713 C CA . PHE A 1 95 ? 17.531 -24.172 -16.5 1 97.38 95 PHE A CA 1
ATOM 714 C C . PHE A 1 95 ? 17.391 -25.062 -15.258 1 97.38 95 PHE A C 1
ATOM 716 O O . PHE A 1 95 ? 16.531 -24.828 -14.414 1 97.38 95 PHE A O 1
ATOM 723 N N . PRO A 1 96 ? 18.281 -25.969 -14.992 1 96 96 PRO A N 1
ATOM 724 C CA . PRO A 1 96 ? 18.156 -26.953 -13.906 1 96 96 PRO A CA 1
ATOM 725 C C . PRO A 1 96 ? 18.188 -26.297 -12.523 1 96 96 PRO A C 1
ATOM 727 O O . PRO A 1 96 ? 17.672 -26.875 -11.555 1 96 96 PRO A O 1
ATOM 730 N N . GLN A 1 97 ? 18.672 -25.141 -12.422 1 93.5 97 GLN A N 1
ATOM 731 C CA . GLN A 1 97 ? 18.812 -24.484 -11.125 1 93.5 97 GLN A CA 1
ATOM 732 C C . GLN A 1 97 ? 17.609 -23.609 -10.812 1 93.5 97 GLN A C 1
ATOM 734 O O . GLN A 1 97 ? 17.484 -23.094 -9.703 1 93.5 97 GLN A O 1
ATOM 739 N N . LEU A 1 98 ? 16.781 -23.391 -11.781 1 94.75 98 LEU A N 1
ATOM 740 C CA . LEU A 1 98 ? 15.609 -22.516 -11.641 1 94.75 98 LEU A CA 1
ATOM 741 C C . LEU A 1 98 ? 14.484 -23.234 -10.898 1 94.75 98 LEU A C 1
ATOM 743 O O . LEU A 1 98 ? 14.117 -24.359 -11.258 1 94.75 98 LEU A O 1
ATOM 747 N N . LEU A 1 99 ? 14.031 -22.656 -9.789 1 95.75 99 LEU A N 1
ATOM 748 C CA . LEU A 1 99 ? 12.852 -23.172 -9.109 1 95.75 99 LEU A CA 1
ATOM 749 C C . LEU A 1 99 ? 11.578 -22.797 -9.859 1 95.75 99 LEU A C 1
ATOM 751 O O . LEU A 1 99 ? 11.328 -21.609 -10.117 1 95.75 99 LEU A O 1
ATOM 755 N N . ILE A 1 100 ? 10.781 -23.781 -10.188 1 96.81 100 ILE A N 1
ATOM 756 C CA . ILE A 1 100 ? 9.609 -23.516 -11.016 1 96.81 100 ILE A CA 1
ATOM 757 C C . ILE A 1 100 ? 8.336 -23.812 -10.219 1 96.81 100 ILE A C 1
ATOM 759 O O . ILE A 1 100 ? 8.078 -24.969 -9.859 1 96.81 100 ILE A O 1
ATOM 763 N N . ALA A 1 101 ? 7.602 -22.766 -9.93 1 97.56 101 ALA A N 1
ATOM 764 C CA . ALA A 1 101 ? 6.258 -22.875 -9.359 1 97.56 101 ALA A CA 1
ATOM 765 C C . ALA A 1 101 ? 5.191 -22.797 -10.445 1 97.56 101 ALA A C 1
ATOM 767 O O . ALA A 1 101 ? 5.387 -22.125 -11.461 1 97.56 101 ALA A O 1
ATOM 768 N N . CYS A 1 102 ? 4.109 -23.469 -10.234 1 97.75 102 CYS A N 1
ATOM 769 C CA . CYS A 1 102 ? 3 -23.438 -11.18 1 97.75 102 CYS A CA 1
ATOM 770 C C . CYS A 1 102 ? 1.699 -23.047 -10.484 1 97.75 102 CYS A C 1
ATOM 772 O O . CYS A 1 102 ? 1.328 -23.656 -9.477 1 97.75 102 CYS A O 1
ATOM 774 N N . ASP A 1 103 ? 1.086 -22.078 -11.031 1 97.19 103 ASP A N 1
ATOM 775 C CA . ASP A 1 103 ? -0.236 -21.703 -10.547 1 97.19 103 ASP A CA 1
ATOM 776 C C . ASP A 1 103 ? -1.271 -22.781 -10.875 1 97.19 103 ASP A C 1
ATOM 778 O O . ASP A 1 103 ? -1.375 -23.219 -12.023 1 97.19 103 ASP A O 1
ATOM 782 N N . VAL A 1 104 ? -1.999 -23.203 -9.898 1 97.62 104 VAL A N 1
ATOM 783 C CA . VAL A 1 104 ? -3.014 -24.234 -10.094 1 97.62 104 VAL A CA 1
ATOM 784 C C . VAL A 1 104 ? -4.406 -23.625 -9.922 1 97.62 104 VAL A C 1
ATOM 786 O O . VAL A 1 104 ? -4.773 -23.203 -8.82 1 97.62 104 VAL A O 1
ATOM 789 N N . CYS A 1 105 ? -5.148 -23.609 -10.938 1 93.44 105 CYS A N 1
ATOM 790 C CA . CYS A 1 105 ? -6.52 -23.109 -10.922 1 93.44 105 CYS A CA 1
ATOM 791 C C . CYS A 1 105 ? -7.316 -23.656 -12.102 1 93.44 105 CYS A C 1
ATOM 793 O O . CYS A 1 105 ? -6.738 -24.156 -13.07 1 93.44 105 CYS A O 1
ATOM 795 N N . LEU A 1 106 ? -8.602 -23.531 -12.031 1 93.31 106 LEU A N 1
ATOM 796 C CA . LEU A 1 106 ? -9.453 -24.031 -13.102 1 93.31 106 LEU A CA 1
ATOM 797 C C . LEU A 1 106 ? -9.852 -22.906 -14.055 1 93.31 106 LEU A C 1
ATOM 799 O O . LEU A 1 106 ? -10.242 -23.172 -15.203 1 93.31 106 LEU A O 1
ATOM 803 N N . CYS A 1 107 ? -9.742 -21.719 -13.695 1 89.94 107 CYS A N 1
ATOM 804 C CA . CYS A 1 107 ? -10.422 -20.594 -14.344 1 89.94 107 CYS A CA 1
ATOM 805 C C . CYS A 1 107 ? -9.938 -20.422 -15.781 1 89.94 107 CYS A C 1
ATOM 807 O O . CYS A 1 107 ? -10.719 -20.094 -16.672 1 89.94 107 CYS A O 1
ATOM 809 N N . PRO A 1 108 ? -8.641 -20.609 -16.047 1 91 108 PRO A N 1
ATOM 810 C CA . PRO A 1 108 ? -8.25 -20.438 -17.438 1 91 108 PRO A CA 1
ATOM 811 C C . PRO A 1 108 ? -8.789 -21.547 -18.344 1 91 108 PRO A C 1
ATOM 813 O O . PRO A 1 108 ? -8.781 -21.406 -19.578 1 91 108 PRO A O 1
ATOM 816 N N . TYR A 1 109 ? -9.328 -22.578 -17.781 1 94.38 109 TYR A N 1
ATOM 817 C CA . TYR A 1 109 ? -9.609 -23.781 -18.562 1 94.38 109 TYR A CA 1
ATOM 818 C C . TYR A 1 109 ? -11.102 -24.109 -18.547 1 94.38 109 TYR A C 1
ATOM 820 O O . TYR A 1 109 ? -11.547 -25.031 -19.219 1 94.38 109 TYR A O 1
ATOM 828 N N . THR A 1 110 ? -11.82 -23.375 -17.781 1 93.19 110 THR A N 1
ATOM 829 C CA . THR A 1 110 ? -13.266 -23.594 -17.734 1 93.19 110 THR A CA 1
ATOM 830 C C . THR A 1 110 ? -13.984 -22.656 -18.688 1 93.19 110 THR A C 1
ATOM 832 O O . THR A 1 110 ? -13.477 -21.562 -19 1 93.19 110 THR A O 1
ATOM 835 N N . ASP A 1 111 ? -15.125 -23.047 -19.125 1 91.19 111 ASP A N 1
ATOM 836 C CA . ASP A 1 111 ? -15.906 -22.219 -20.031 1 91.19 111 ASP A CA 1
ATOM 837 C C . ASP A 1 111 ? -16.641 -21.109 -19.281 1 91.19 111 ASP A C 1
ATOM 839 O O . ASP A 1 111 ? -17.047 -20.109 -19.875 1 91.19 111 ASP A O 1
ATOM 843 N N . HIS A 1 112 ? -16.797 -21.266 -18 1 88.12 112 HIS A N 1
ATOM 844 C CA . HIS A 1 112 ? -17.5 -20.25 -17.219 1 88.12 112 HIS A CA 1
ATOM 845 C C . HIS A 1 112 ? -16.516 -19.328 -16.5 1 88.12 112 HIS A C 1
ATOM 847 O O . HIS A 1 112 ? -16.922 -18.297 -15.945 1 88.12 112 HIS A O 1
ATOM 853 N N . GLY A 1 113 ? -15.289 -19.688 -16.422 1 87.44 113 GLY A N 1
ATOM 854 C CA . GLY A 1 113 ? -14.266 -18.781 -15.938 1 87.44 113 GLY A CA 1
ATOM 855 C C . GLY A 1 113 ? -14.117 -18.797 -14.43 1 87.44 113 GLY A C 1
ATOM 856 O O . GLY A 1 113 ? -13.32 -18.031 -13.875 1 87.44 113 GLY A O 1
ATOM 857 N N . HIS A 1 114 ? -14.82 -19.641 -13.727 1 87.19 114 HIS A N 1
ATOM 858 C CA . HIS A 1 114 ? -14.703 -19.766 -12.281 1 87.19 114 HIS A CA 1
ATOM 859 C C . HIS A 1 114 ? -13.578 -20.719 -11.898 1 87.19 114 HIS A C 1
ATOM 861 O O . HIS A 1 114 ? -13.141 -21.531 -12.719 1 87.19 114 HIS A O 1
ATOM 867 N N . CYS A 1 115 ? -13.172 -20.672 -10.656 1 88.25 115 CYS A N 1
ATOM 868 C CA . CYS A 1 115 ? -12 -21.406 -10.188 1 88.25 115 CYS A CA 1
ATOM 869 C C . CYS A 1 115 ? -12.375 -22.828 -9.773 1 88.25 115 CYS A C 1
ATOM 871 O O . CYS A 1 115 ? -11.508 -23.609 -9.375 1 88.25 115 CYS A O 1
ATOM 873 N N . GLY A 1 116 ? -13.719 -23.156 -9.867 1 90.19 116 GLY A N 1
ATOM 874 C CA . GLY A 1 116 ? -14.18 -24.484 -9.461 1 90.19 116 GLY A CA 1
ATOM 875 C C . GLY A 1 116 ? -15.273 -25.031 -10.352 1 90.19 116 GLY A C 1
ATOM 876 O O . GLY A 1 116 ? -15.719 -24.359 -11.281 1 90.19 116 GLY A O 1
ATOM 877 N N . VAL A 1 117 ? -15.578 -26.266 -10.039 1 94.38 117 VAL A N 1
ATOM 878 C CA . VAL A 1 117 ? -16.703 -26.906 -10.703 1 94.38 117 VAL A CA 1
ATOM 879 C C . VAL A 1 117 ? -18.016 -26.359 -10.156 1 94.38 117 VAL A C 1
ATOM 881 O O . VAL A 1 117 ? -18.141 -26.141 -8.953 1 94.38 117 VAL A O 1
ATOM 884 N N . LEU A 1 118 ? -18.953 -26.188 -11.062 1 92.56 118 LEU A N 1
ATOM 885 C CA . LEU A 1 118 ? -20.203 -25.578 -10.648 1 92.56 118 LEU A CA 1
ATOM 886 C C . LEU A 1 118 ? -21.312 -26.625 -10.578 1 92.56 118 LEU A C 1
ATOM 888 O O . LEU A 1 118 ? -21.328 -27.578 -11.375 1 92.56 118 LEU A O 1
ATOM 892 N N . THR A 1 119 ? -22.172 -26.297 -9.648 1 92.44 119 THR A N 1
ATOM 893 C CA . THR A 1 119 ? -23.422 -27.062 -9.633 1 92.44 119 THR A CA 1
ATOM 894 C C . THR A 1 119 ? -24.375 -26.578 -10.727 1 92.44 119 THR A C 1
ATOM 896 O O . THR A 1 119 ? -24.078 -25.594 -11.414 1 92.44 119 THR A O 1
ATOM 899 N N . SER A 1 120 ? -25.469 -27.297 -10.82 1 90.94 120 SER A N 1
ATOM 900 C CA . SER A 1 120 ? -26.453 -26.938 -11.836 1 90.94 120 SER A CA 1
ATOM 901 C C . SER A 1 120 ? -27.016 -25.547 -11.594 1 90.94 120 SER A C 1
ATOM 903 O O . SER A 1 120 ? -27.438 -24.859 -12.531 1 90.94 120 SER A O 1
ATOM 905 N N . ASP A 1 121 ? -26.969 -25.047 -10.375 1 88.62 121 ASP A N 1
ATOM 906 C CA . ASP A 1 121 ? -27.5 -23.734 -10.031 1 88.62 121 ASP A CA 1
ATOM 907 C C . ASP A 1 121 ? -26.406 -22.656 -10.109 1 88.62 121 ASP A C 1
ATOM 909 O O . ASP A 1 121 ? -26.641 -21.516 -9.75 1 88.62 121 ASP A O 1
ATOM 913 N N . GLY A 1 122 ? -25.234 -23.094 -10.5 1 86.38 122 GLY A N 1
ATOM 914 C CA . GLY A 1 122 ? -24.188 -22.109 -10.766 1 86.38 122 GLY A CA 1
ATOM 915 C C . GLY A 1 122 ? -23.344 -21.781 -9.555 1 86.38 122 GLY A C 1
ATOM 916 O O . GLY A 1 122 ? -22.672 -20.75 -9.516 1 86.38 122 GLY A O 1
ATOM 917 N N . ILE A 1 123 ? -23.484 -22.562 -8.578 1 87.38 123 ILE A N 1
ATOM 918 C CA . ILE A 1 123 ? -22.688 -22.359 -7.371 1 87.38 123 ILE A CA 1
ATOM 919 C C . ILE A 1 123 ? -21.516 -23.328 -7.371 1 87.38 123 ILE A C 1
ATOM 921 O O . ILE A 1 123 ? -21.625 -24.453 -7.883 1 87.38 123 ILE A O 1
ATOM 925 N N . ILE A 1 124 ? -20.422 -22.922 -6.789 1 89.56 124 ILE A N 1
ATOM 926 C CA . ILE A 1 124 ? -19.234 -23.75 -6.754 1 89.56 124 ILE A CA 1
ATOM 927 C C . ILE A 1 124 ? -19.5 -25 -5.91 1 89.56 124 ILE A C 1
ATOM 929 O O . ILE A 1 124 ? -19.984 -24.906 -4.785 1 89.56 124 ILE A O 1
ATOM 933 N N . ASP A 1 125 ? -19.297 -26.109 -6.508 1 93.62 125 ASP A N 1
ATOM 934 C CA . ASP A 1 125 ? -19.344 -27.391 -5.816 1 93.62 125 ASP A CA 1
ATOM 935 C C . ASP A 1 125 ? -17.969 -27.766 -5.266 1 93.62 125 ASP A C 1
ATOM 937 O O . ASP A 1 125 ? -17.078 -28.172 -6.023 1 93.62 125 ASP A O 1
ATOM 941 N N . ASN A 1 126 ? -17.844 -27.75 -4.004 1 94.5 126 ASN A N 1
ATOM 942 C CA . ASN A 1 126 ? -16.531 -27.812 -3.35 1 94.5 126 ASN A CA 1
ATOM 943 C C . ASN A 1 126 ? -15.852 -29.156 -3.588 1 94.5 126 ASN A C 1
ATOM 945 O O . ASN A 1 126 ? -14.688 -29.203 -3.992 1 94.5 126 ASN A O 1
ATOM 949 N N . GLU A 1 127 ? -16.5 -30.25 -3.432 1 95.88 127 GLU A N 1
ATOM 950 C CA . GLU A 1 127 ? -15.883 -31.578 -3.459 1 95.88 127 GLU A CA 1
ATOM 951 C C . GLU A 1 127 ? -15.312 -31.891 -4.84 1 95.88 127 GLU A C 1
ATOM 953 O O . GLU A 1 127 ? -14.133 -32.219 -4.969 1 95.88 127 GLU A O 1
ATOM 958 N N . PRO A 1 128 ? -16.156 -31.766 -5.863 1 96.56 128 PRO A N 1
ATOM 959 C CA . PRO A 1 128 ? -15.578 -32 -7.184 1 96.56 128 PRO A CA 1
ATOM 960 C C . PRO A 1 128 ? -14.492 -31 -7.543 1 96.56 128 PRO A C 1
ATOM 962 O O . PRO A 1 128 ? -13.547 -31.328 -8.273 1 96.56 128 PRO A O 1
ATOM 965 N N . SER A 1 129 ? -14.586 -29.828 -7.051 1 96.25 129 SER A N 1
ATOM 966 C CA . SER A 1 129 ? -13.602 -28.797 -7.336 1 96.25 129 SER A CA 1
ATOM 967 C C . SER A 1 129 ? -12.234 -29.156 -6.766 1 96.25 129 SER A C 1
ATOM 969 O O . SER A 1 129 ? -11.219 -29.094 -7.469 1 96.25 129 SER A O 1
ATOM 971 N N . ILE A 1 130 ? -12.219 -29.562 -5.461 1 97.06 130 ILE A N 1
ATOM 972 C CA . ILE A 1 130 ? -10.93 -29.844 -4.832 1 97.06 130 ILE A CA 1
ATOM 973 C C . ILE A 1 130 ? -10.312 -31.094 -5.438 1 97.06 130 ILE A C 1
ATOM 975 O O . ILE A 1 130 ? -9.094 -31.203 -5.562 1 97.06 130 ILE A O 1
ATOM 979 N N . LYS A 1 131 ? -11.141 -32.031 -5.824 1 97.56 131 LYS A N 1
ATOM 980 C CA . LYS A 1 131 ? -10.633 -33.188 -6.523 1 97.56 131 LYS A CA 1
ATOM 981 C C . LYS A 1 131 ? -9.953 -32.812 -7.832 1 97.56 131 LYS A C 1
ATOM 983 O O . LYS A 1 131 ? -8.844 -33.25 -8.117 1 97.56 131 LYS A O 1
ATOM 988 N N . ARG A 1 132 ? -10.648 -32.031 -8.594 1 97.75 132 ARG A N 1
ATOM 989 C CA . ARG A 1 132 ? -10.133 -31.578 -9.883 1 97.75 132 ARG A CA 1
ATOM 990 C C . ARG A 1 132 ? -8.844 -30.781 -9.719 1 97.75 132 ARG A C 1
ATOM 992 O O . ARG A 1 132 ? -7.891 -30.969 -10.484 1 97.75 132 ARG A O 1
ATOM 999 N N . ILE A 1 133 ? -8.797 -29.922 -8.781 1 97.81 133 ILE A N 1
ATOM 1000 C CA . ILE A 1 133 ? -7.625 -29.094 -8.5 1 97.81 133 ILE A CA 1
ATOM 1001 C C . ILE A 1 133 ? -6.445 -30 -8.133 1 97.81 133 ILE A C 1
ATOM 1003 O O . ILE A 1 133 ? -5.32 -29.766 -8.586 1 97.81 133 ILE A O 1
ATOM 1007 N N . ALA A 1 134 ? -6.703 -31.016 -7.348 1 98.5 134 ALA A N 1
ATOM 1008 C CA . ALA A 1 134 ? -5.66 -31.953 -6.949 1 98.5 134 ALA A CA 1
ATOM 1009 C C . ALA A 1 134 ? -5.121 -32.719 -8.156 1 98.5 134 ALA A C 1
ATOM 1011 O O . ALA A 1 134 ? -3.922 -33 -8.25 1 98.5 134 ALA A O 1
ATOM 1012 N N . GLU A 1 135 ? -5.965 -33.062 -9.062 1 98.44 135 GLU A N 1
ATOM 1013 C CA . GLU A 1 135 ? -5.555 -33.75 -10.281 1 98.44 135 GLU A CA 1
ATOM 1014 C C . GLU A 1 135 ? -4.605 -32.875 -11.109 1 98.44 135 GLU A C 1
ATOM 1016 O O . GLU A 1 135 ? -3.6 -33.375 -11.625 1 98.44 135 GLU A O 1
ATOM 1021 N N . ILE A 1 136 ? -4.961 -31.656 -11.203 1 98.44 136 ILE A N 1
ATOM 1022 C CA . ILE A 1 136 ? -4.137 -30.719 -11.969 1 98.44 136 ILE A CA 1
ATOM 1023 C C . ILE A 1 136 ? -2.785 -30.547 -11.281 1 98.44 136 ILE A C 1
ATOM 1025 O O . ILE A 1 136 ? -1.739 -30.594 -11.938 1 98.44 136 ILE A O 1
ATOM 1029 N N . ALA A 1 137 ? -2.82 -30.359 -9.969 1 98.69 137 ALA A N 1
ATOM 1030 C CA . ALA A 1 137 ? -1.583 -30.234 -9.203 1 98.69 137 ALA A CA 1
ATOM 1031 C C . ALA A 1 137 ? -0.679 -31.438 -9.414 1 98.69 137 ALA A C 1
ATOM 1033 O O . ALA A 1 137 ? 0.532 -31.297 -9.594 1 98.69 137 ALA A O 1
ATOM 1034 N N . LEU A 1 138 ? -1.28 -32.625 -9.406 1 98.69 138 LEU A N 1
ATOM 1035 C CA . LEU A 1 138 ? -0.533 -33.844 -9.625 1 98.69 138 LEU A CA 1
ATOM 1036 C C . LEU A 1 138 ? 0.113 -33.844 -11.008 1 98.69 138 LEU A C 1
ATOM 1038 O O . LEU A 1 138 ? 1.279 -34.219 -11.148 1 98.69 138 LEU A O 1
ATOM 1042 N N . ALA A 1 139 ? -0.639 -33.469 -11.992 1 98.69 139 ALA A N 1
ATOM 1043 C CA . ALA A 1 139 ? -0.132 -33.438 -13.367 1 98.69 139 ALA A CA 1
ATOM 1044 C C . ALA A 1 139 ? 1.072 -32.5 -13.484 1 98.69 139 ALA A C 1
ATOM 1046 O O . ALA A 1 139 ? 2.064 -32.844 -14.133 1 98.69 139 ALA A O 1
ATOM 1047 N N . TYR A 1 140 ? 0.945 -31.312 -12.875 1 98.69 140 TYR A N 1
ATOM 1048 C CA . TYR A 1 140 ? 2.053 -30.375 -12.906 1 98.69 140 TYR A CA 1
ATOM 1049 C C . TYR A 1 140 ? 3.271 -30.938 -12.18 1 98.69 140 TYR A C 1
ATOM 1051 O O . TYR A 1 140 ? 4.398 -30.828 -12.672 1 98.69 140 TYR A O 1
ATOM 1059 N N . ALA A 1 141 ? 3.053 -31.531 -11.039 1 98.56 141 ALA A N 1
ATOM 1060 C CA . ALA A 1 141 ? 4.141 -32.125 -10.273 1 98.56 141 ALA A CA 1
ATOM 1061 C C . ALA A 1 141 ? 4.836 -33.25 -11.078 1 98.56 141 ALA A C 1
ATOM 1063 O O . ALA A 1 141 ? 6.066 -33.281 -11.125 1 98.56 141 ALA A O 1
ATOM 1064 N N . ARG A 1 142 ? 4.07 -34.062 -11.734 1 98.5 142 ARG A N 1
ATOM 1065 C CA . ARG A 1 142 ? 4.613 -35.156 -12.547 1 98.5 142 ARG A CA 1
ATOM 1066 C C . ARG A 1 142 ? 5.43 -34.594 -13.711 1 98.5 142 ARG A C 1
ATOM 1068 O O . ARG A 1 142 ? 6.434 -35.188 -14.117 1 98.5 142 ARG A O 1
ATOM 1075 N N . ALA A 1 143 ? 4.953 -33.469 -14.18 1 98.19 143 ALA A N 1
ATOM 1076 C CA . ALA A 1 143 ? 5.625 -32.844 -15.32 1 98.19 143 ALA A CA 1
ATOM 1077 C C . ALA A 1 143 ? 6.926 -32.188 -14.891 1 98.19 143 ALA A C 1
ATOM 1079 O O . ALA A 1 143 ? 7.742 -31.797 -15.734 1 98.19 143 ALA A O 1
ATOM 1080 N N . GLY A 1 144 ? 7.094 -31.938 -13.555 1 97.62 144 GLY A N 1
ATOM 1081 C CA . GLY A 1 144 ? 8.391 -31.469 -13.117 1 97.62 144 GLY A CA 1
ATOM 1082 C C . GLY A 1 144 ? 8.312 -30.219 -12.258 1 97.62 144 GLY A C 1
ATOM 1083 O O . GLY A 1 144 ? 9.336 -29.656 -11.867 1 97.62 144 GLY A O 1
ATOM 1084 N N . ALA A 1 145 ? 7.125 -29.781 -11.914 1 97.94 145 ALA A N 1
ATOM 1085 C CA . ALA A 1 145 ? 6.992 -28.594 -11.062 1 97.94 145 ALA A CA 1
ATOM 1086 C C . ALA A 1 145 ? 7.645 -28.812 -9.703 1 97.94 145 ALA A C 1
ATOM 1088 O O . ALA A 1 145 ? 7.469 -29.875 -9.086 1 97.94 145 ALA A O 1
ATOM 1089 N N . ASN A 1 146 ? 8.469 -27.797 -9.234 1 97.44 146 ASN A N 1
ATOM 1090 C CA . ASN A 1 146 ? 9.016 -27.844 -7.879 1 97.44 146 ASN A CA 1
ATOM 1091 C C . ASN A 1 146 ? 7.965 -27.484 -6.84 1 97.44 146 ASN A C 1
ATOM 1093 O O . ASN A 1 146 ? 8.016 -27.953 -5.703 1 97.44 146 ASN A O 1
ATOM 1097 N N . ILE A 1 147 ? 7.074 -26.578 -7.262 1 97.75 147 ILE A N 1
ATOM 1098 C CA . ILE A 1 147 ? 6.027 -26.047 -6.395 1 97.75 147 ILE A CA 1
ATOM 1099 C C . ILE A 1 147 ? 4.707 -25.984 -7.156 1 97.75 147 ILE A C 1
ATOM 1101 O O . ILE A 1 147 ? 4.672 -25.578 -8.32 1 97.75 147 ILE A O 1
ATOM 1105 N N . VAL A 1 148 ? 3.688 -26.484 -6.57 1 98.5 148 VAL A N 1
ATOM 1106 C CA . VAL A 1 148 ? 2.338 -26.203 -7.047 1 98.5 148 VAL A CA 1
ATOM 1107 C C . VAL A 1 148 ? 1.675 -25.172 -6.137 1 98.5 148 VAL A C 1
ATOM 1109 O O . VAL A 1 148 ? 1.775 -25.266 -4.91 1 98.5 148 VAL A O 1
ATOM 1112 N N . ALA A 1 149 ? 1.059 -24.172 -6.73 1 98.25 149 ALA A N 1
ATOM 1113 C CA . ALA A 1 149 ? 0.519 -23.031 -5.992 1 98.25 149 ALA A CA 1
ATOM 1114 C C . ALA A 1 149 ? -0.962 -22.828 -6.301 1 98.25 149 ALA A C 1
ATOM 1116 O O . ALA A 1 149 ? -1.32 -22.016 -7.156 1 98.25 149 ALA A O 1
ATOM 1117 N N . PRO A 1 150 ? -1.822 -23.531 -5.598 1 97.81 150 PRO A N 1
ATOM 1118 C CA . PRO A 1 150 ? -3.258 -23.359 -5.84 1 97.81 150 PRO A CA 1
ATOM 1119 C C . PRO A 1 150 ? -3.758 -21.969 -5.48 1 97.81 150 PRO A C 1
ATOM 1121 O O . PRO A 1 150 ? -3.648 -21.547 -4.324 1 97.81 150 PRO A O 1
ATOM 1124 N N . SER A 1 151 ? -4.312 -21.312 -6.426 1 94.38 151 SER A N 1
ATOM 1125 C CA . SER A 1 151 ? -4.73 -19.922 -6.242 1 94.38 151 SER A CA 1
ATOM 1126 C C . SER A 1 151 ? -6.238 -19.828 -6.035 1 94.38 151 SER A C 1
ATOM 1128 O O . SER A 1 151 ? -6.773 -18.734 -5.855 1 94.38 151 SER A O 1
ATOM 1130 N N . ASP A 1 152 ? -6.879 -20.953 -6.031 1 88.56 152 ASP A N 1
ATOM 1131 C CA . ASP A 1 152 ? -8.289 -20.969 -5.648 1 88.56 152 ASP A CA 1
ATOM 1132 C C . ASP A 1 152 ? -8.445 -20.797 -4.137 1 88.56 152 ASP A C 1
ATOM 1134 O O . ASP A 1 152 ? -7.457 -20.672 -3.412 1 88.56 152 ASP A O 1
ATOM 1138 N N . MET A 1 153 ? -9.734 -20.672 -3.67 1 85.12 153 MET A N 1
ATOM 1139 C CA . MET A 1 153 ? -9.961 -20.516 -2.236 1 85.12 153 MET A CA 1
ATOM 1140 C C . MET A 1 153 ? -10.961 -21.547 -1.725 1 85.12 153 MET A C 1
ATOM 1142 O O . MET A 1 153 ? -11.773 -21.25 -0.849 1 85.12 153 MET A O 1
ATOM 1146 N N . MET A 1 154 ? -10.844 -22.719 -2.328 1 88.75 154 MET A N 1
ATOM 1147 C CA . MET A 1 154 ? -11.75 -23.766 -1.891 1 88.75 154 MET A CA 1
ATOM 1148 C C . MET A 1 154 ? -11.328 -24.328 -0.539 1 88.75 154 MET A C 1
ATOM 1150 O O . MET A 1 154 ? -10.133 -24.406 -0.243 1 88.75 154 MET A O 1
ATOM 1154 N N . ASP A 1 155 ? -12.344 -24.766 0.127 1 90.75 155 ASP A N 1
ATOM 1155 C CA . ASP A 1 155 ? -12.062 -25.406 1.409 1 90.75 155 ASP A CA 1
ATOM 1156 C C . ASP A 1 155 ? -11.422 -26.766 1.21 1 90.75 155 ASP A C 1
ATOM 1158 O O . ASP A 1 155 ? -11.828 -27.531 0.331 1 90.75 155 ASP A O 1
ATOM 1162 N N . ASN A 1 156 ? -10.352 -27.016 1.917 1 95.44 156 ASN A N 1
ATOM 1163 C CA . ASN A 1 156 ? -9.711 -28.328 2.018 1 95.44 156 ASN A CA 1
ATOM 1164 C C . ASN A 1 156 ? -8.898 -28.641 0.766 1 95.44 156 ASN A C 1
ATOM 1166 O O . ASN A 1 156 ? -8.484 -29.797 0.568 1 95.44 156 ASN A O 1
ATOM 1170 N N . ARG A 1 157 ? -8.719 -27.688 -0.068 1 96.44 157 ARG A N 1
ATOM 1171 C CA . ARG A 1 157 ? -7.98 -27.953 -1.3 1 96.44 157 ARG A CA 1
ATOM 1172 C C . ARG A 1 157 ? -6.531 -28.328 -1.002 1 96.44 157 ARG A C 1
ATOM 1174 O O . ARG A 1 157 ? -5.949 -29.172 -1.682 1 96.44 157 ARG A O 1
ATOM 1181 N N . ILE A 1 158 ? -5.934 -27.75 0.064 1 98.38 158 ILE A N 1
ATOM 1182 C CA . ILE A 1 158 ? -4.543 -28.031 0.398 1 98.38 158 ILE A CA 1
ATOM 1183 C C . ILE A 1 158 ? -4.395 -29.484 0.844 1 98.38 158 ILE A C 1
ATOM 1185 O O . ILE A 1 158 ? -3.484 -30.188 0.397 1 98.38 158 ILE A O 1
ATOM 1189 N N . ALA A 1 159 ? -5.312 -29.906 1.635 1 98.44 159 ALA A N 1
ATOM 1190 C CA . ALA A 1 159 ? -5.289 -31.297 2.09 1 98.44 159 ALA A CA 1
ATOM 1191 C C . ALA A 1 159 ? -5.418 -32.25 0.915 1 98.44 159 ALA A C 1
ATOM 1193 O O . ALA A 1 159 ? -4.73 -33.281 0.862 1 98.44 159 ALA A O 1
ATOM 1194 N N . ALA A 1 160 ? -6.301 -31.969 0.053 1 98.44 160 ALA A N 1
ATOM 1195 C CA . ALA A 1 160 ? -6.527 -32.812 -1.114 1 98.44 160 ALA A CA 1
ATOM 1196 C C . ALA A 1 160 ? -5.27 -32.906 -1.974 1 98.44 160 ALA A C 1
ATOM 1198 O O . ALA A 1 160 ? -4.902 -34 -2.428 1 98.44 160 ALA A O 1
ATOM 1199 N N . ILE A 1 161 ? -4.641 -31.781 -2.189 1 98.62 161 ILE A N 1
ATOM 1200 C CA . ILE A 1 161 ? -3.43 -31.75 -3 1 98.62 161 ILE A CA 1
ATOM 1201 C C . ILE A 1 161 ? -2.318 -32.531 -2.299 1 98.62 161 ILE A C 1
ATOM 1203 O O . ILE A 1 161 ? -1.658 -33.375 -2.914 1 98.62 161 ILE A O 1
ATOM 1207 N N . LYS A 1 162 ? -2.133 -32.281 -1 1 98.56 162 LYS A N 1
ATOM 1208 C CA . LYS A 1 162 ? -1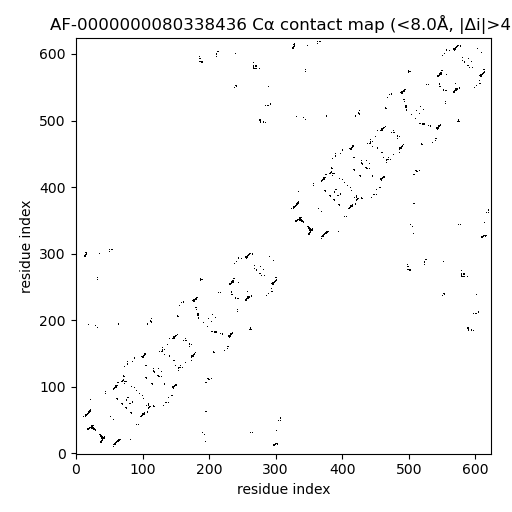.091 -32.969 -0.232 1 98.56 162 LYS A CA 1
ATOM 1209 C C . LYS A 1 162 ? -1.293 -34.469 -0.241 1 98.56 162 LYS A C 1
ATOM 1211 O O . LYS A 1 162 ? -0.338 -35.219 -0.423 1 98.56 162 LYS A O 1
ATOM 1216 N N . GLN A 1 163 ? -2.525 -34.875 -0.054 1 98.5 163 GLN A N 1
ATOM 1217 C CA . GLN A 1 163 ? -2.838 -36.312 -0.069 1 98.5 163 GLN A CA 1
ATOM 1218 C C . GLN A 1 163 ? -2.539 -36.938 -1.434 1 98.5 163 GLN A C 1
ATOM 1220 O O . GLN A 1 163 ? -1.963 -38 -1.519 1 98.5 163 GLN A O 1
ATOM 1225 N N . THR A 1 164 ? -2.971 -36.219 -2.428 1 98.62 164 THR A N 1
ATOM 1226 C CA . THR A 1 164 ? -2.754 -36.719 -3.787 1 98.62 164 THR A CA 1
ATOM 1227 C C . THR A 1 164 ? -1.264 -36.844 -4.086 1 98.62 164 THR A C 1
ATOM 1229 O O . THR A 1 164 ? -0.827 -37.844 -4.676 1 98.62 164 THR A O 1
ATOM 1232 N N . LEU A 1 165 ? -0.447 -35.875 -3.693 1 98.44 165 LEU A N 1
ATOM 1233 C CA . LEU A 1 165 ? 0.998 -35.938 -3.891 1 98.44 165 LEU A CA 1
ATOM 1234 C C . LEU A 1 165 ? 1.611 -37.062 -3.105 1 98.44 165 LEU A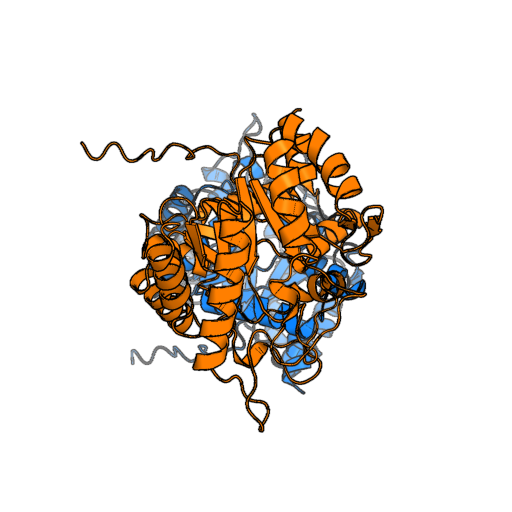 C 1
ATOM 1236 O O . LEU A 1 165 ? 2.469 -37.812 -3.621 1 98.44 165 LEU A O 1
ATOM 1240 N N . ARG A 1 166 ? 1.156 -37.281 -1.905 1 98 166 ARG A N 1
ATOM 1241 C CA . ARG A 1 166 ? 1.634 -38.375 -1.074 1 98 166 ARG A CA 1
ATOM 1242 C C . ARG A 1 166 ? 1.317 -39.719 -1.714 1 98 166 ARG A C 1
ATOM 1244 O O . ARG A 1 166 ? 2.186 -40.594 -1.799 1 98 166 ARG A O 1
ATOM 1251 N N . ASP A 1 167 ? 0.111 -39.844 -2.135 1 98.44 167 ASP A N 1
ATOM 1252 C CA . ASP A 1 167 ? -0.351 -41.094 -2.734 1 98.44 167 ASP A CA 1
ATOM 1253 C C . ASP A 1 167 ? 0.456 -41.438 -3.984 1 98.44 167 ASP A C 1
ATOM 1255 O O . ASP A 1 167 ? 0.472 -42.594 -4.426 1 98.44 167 ASP A O 1
ATOM 1259 N N . ASN A 1 168 ? 1.054 -40.5 -4.555 1 98.31 168 ASN A N 1
ATOM 1260 C CA . ASN A 1 168 ? 1.804 -40.719 -5.785 1 98.31 168 ASN A CA 1
ATOM 1261 C C . ASN A 1 168 ? 3.303 -40.531 -5.566 1 98.31 168 ASN A C 1
ATOM 1263 O O . ASN A 1 168 ? 4.059 -40.344 -6.527 1 98.31 168 ASN A O 1
ATOM 1267 N N . SER A 1 169 ? 3.764 -40.438 -4.305 1 97.94 169 SER A N 1
ATOM 1268 C CA . SER A 1 169 ? 5.156 -40.406 -3.873 1 97.94 169 SER A CA 1
ATOM 1269 C C . SER A 1 169 ? 5.867 -39.188 -4.41 1 97.94 169 SER A C 1
ATOM 1271 O O . SER A 1 169 ? 7.012 -39.25 -4.855 1 97.94 169 SER A O 1
ATOM 1273 N N . LEU A 1 170 ? 5.168 -38 -4.434 1 97.62 170 LEU A N 1
ATOM 1274 C CA . LEU A 1 170 ? 5.734 -36.781 -4.938 1 97.62 170 LEU A CA 1
ATOM 1275 C C . LEU A 1 170 ? 5.793 -35.719 -3.84 1 97.62 170 LEU A C 1
ATOM 1277 O O . LEU A 1 170 ? 6.191 -34.562 -4.09 1 97.62 170 LEU A O 1
ATOM 1281 N N . GLU A 1 171 ? 5.434 -36.125 -2.646 1 93.5 171 GLU A N 1
ATOM 1282 C CA . GLU A 1 171 ? 5.348 -35.188 -1.535 1 93.5 171 GLU A CA 1
ATOM 1283 C C . GLU A 1 171 ? 6.711 -34.562 -1.225 1 93.5 171 GLU A C 1
ATOM 1285 O O . GLU A 1 171 ? 6.801 -33.406 -0.81 1 93.5 171 GLU A O 1
ATOM 1290 N N . ASN A 1 172 ? 7.781 -35.281 -1.53 1 93.19 172 ASN A N 1
ATOM 1291 C CA . ASN A 1 172 ? 9.125 -34.781 -1.229 1 93.19 172 ASN A CA 1
ATOM 1292 C C . ASN A 1 172 ? 9.742 -34.062 -2.418 1 93.19 172 ASN A C 1
ATOM 1294 O O . ASN A 1 172 ? 10.812 -33.469 -2.295 1 93.19 172 ASN A O 1
ATOM 1298 N N . ARG A 1 173 ? 9.047 -34.062 -3.453 1 94.62 173 ARG A N 1
ATOM 1299 C CA . ARG A 1 173 ? 9.617 -33.5 -4.664 1 94.62 173 ARG A CA 1
ATOM 1300 C C . ARG A 1 173 ? 8.883 -32.219 -5.043 1 94.62 173 ARG A C 1
ATOM 1302 O O . ARG A 1 173 ? 9.438 -31.359 -5.762 1 94.62 173 ARG A O 1
ATOM 1309 N N . CYS A 1 174 ? 7.676 -32.094 -4.629 1 97.69 174 CYS A N 1
ATOM 1310 C CA . CYS A 1 174 ? 6.855 -30.953 -4.988 1 97.69 174 CYS A CA 1
ATOM 1311 C C . CYS A 1 174 ? 6.219 -30.328 -3.754 1 97.69 174 CYS A C 1
ATOM 1313 O O . CYS A 1 174 ? 5.477 -30.984 -3.029 1 97.69 174 CYS A O 1
ATOM 1315 N N . SER A 1 175 ? 6.527 -29.016 -3.506 1 97.88 175 SER A N 1
ATOM 1316 C CA . SER A 1 175 ? 5.973 -28.297 -2.369 1 97.88 175 SER A CA 1
ATOM 1317 C C . SER A 1 175 ? 4.664 -27.609 -2.74 1 97.88 175 SER A C 1
ATOM 1319 O O . SER A 1 175 ? 4.355 -27.438 -3.922 1 97.88 175 SER A O 1
ATOM 1321 N N . VAL A 1 176 ? 3.91 -27.266 -1.714 1 98.31 176 VAL A N 1
ATOM 1322 C CA . VAL A 1 176 ? 2.633 -26.594 -1.927 1 98.31 176 VAL A CA 1
ATOM 1323 C C . VAL A 1 176 ? 2.695 -25.172 -1.367 1 98.31 176 VAL A C 1
ATOM 1325 O O . VAL A 1 176 ? 2.9 -24.984 -0.167 1 98.31 176 VAL A O 1
ATOM 1328 N N . LEU A 1 177 ? 2.609 -24.203 -2.234 1 97.94 177 LEU A N 1
ATOM 1329 C CA . LEU A 1 177 ? 2.457 -22.797 -1.89 1 97.94 177 LEU A CA 1
ATOM 1330 C C . LEU A 1 177 ? 0.992 -22.375 -1.943 1 97.94 177 LEU A C 1
ATOM 1332 O O . LEU A 1 177 ? 0.432 -22.203 -3.027 1 97.94 177 LEU A O 1
ATOM 1336 N N . SER A 1 178 ? 0.409 -22.188 -0.821 1 97.88 178 SER A N 1
ATOM 1337 C CA . SER A 1 178 ? -1.019 -21.891 -0.752 1 97.88 178 SER A CA 1
ATOM 1338 C C . SER A 1 178 ? -1.279 -20.391 -0.87 1 97.88 178 SER A C 1
ATOM 1340 O O . SER A 1 178 ? -0.663 -19.594 -0.162 1 97.88 178 SER A O 1
ATOM 1342 N N . TYR A 1 179 ? -2.133 -20.047 -1.789 1 96.44 179 TYR A N 1
ATOM 1343 C CA . TYR A 1 179 ? -2.699 -18.703 -1.744 1 96.44 179 TYR A CA 1
ATOM 1344 C C . TYR A 1 179 ? -3.645 -18.547 -0.559 1 96.44 179 TYR A C 1
ATOM 1346 O O . TYR A 1 179 ? -4.832 -18.266 -0.736 1 96.44 179 TYR A O 1
ATOM 1354 N N . SER A 1 180 ? -3.154 -18.656 0.618 1 96.38 180 SER A N 1
ATOM 1355 C CA . SER A 1 180 ? -3.916 -18.812 1.852 1 96.38 180 SER A CA 1
ATOM 1356 C C . SER A 1 180 ? -4.809 -17.609 2.115 1 96.38 180 SER A C 1
ATOM 1358 O O . SER A 1 180 ? -5.941 -17.75 2.572 1 96.38 180 SER A O 1
ATOM 1360 N N . VAL A 1 181 ? -4.246 -16.438 1.886 1 96.56 181 VAL A N 1
ATOM 1361 C CA . VAL A 1 181 ? -4.992 -15.203 2.133 1 96.56 181 VAL A CA 1
ATOM 1362 C C . VAL A 1 181 ? -5.094 -14.391 0.846 1 96.56 181 VAL A C 1
ATOM 1364 O O . VAL A 1 181 ? -4.219 -13.57 0.553 1 96.56 181 VAL A O 1
ATOM 1367 N N . LYS A 1 182 ? -6.105 -14.656 0.172 1 95.06 182 LYS A N 1
ATOM 1368 C CA . LYS A 1 182 ? -6.387 -13.977 -1.087 1 95.06 182 LYS A CA 1
ATOM 1369 C C . LYS A 1 182 ? -7.641 -13.109 -0.976 1 95.06 182 LYS A C 1
ATOM 1371 O O . LYS A 1 182 ? -8.75 -13.633 -0.85 1 95.06 182 LYS A O 1
ATOM 1376 N N . PHE A 1 183 ? -7.484 -11.852 -1.076 1 94.81 183 PHE A N 1
ATOM 1377 C CA . PHE A 1 183 ? -8.602 -10.922 -0.928 1 94.81 183 PHE A CA 1
ATOM 1378 C C . PHE A 1 183 ? -9.234 -10.617 -2.279 1 94.81 183 PHE A C 1
ATOM 1380 O O . PHE A 1 183 ? -8.562 -10.664 -3.311 1 94.81 183 PHE A O 1
ATOM 1387 N N . ALA A 1 184 ? -10.586 -10.406 -2.193 1 91.56 184 ALA A N 1
ATOM 1388 C CA . ALA A 1 184 ? -11.195 -9.742 -3.34 1 91.56 184 ALA A CA 1
ATOM 1389 C C . ALA A 1 184 ? -10.633 -8.336 -3.525 1 91.56 184 ALA A C 1
ATOM 1391 O O . ALA A 1 184 ? -10.648 -7.527 -2.594 1 91.56 184 ALA A O 1
ATOM 1392 N N . SER A 1 185 ? -10.102 -8.078 -4.762 1 93.69 185 SER A N 1
ATOM 1393 C CA . SER A 1 185 ? -9.375 -6.824 -4.906 1 93.69 185 SER A CA 1
ATOM 1394 C C . SER A 1 185 ? -9.602 -6.207 -6.281 1 93.69 185 SER A C 1
ATOM 1396 O O . SER A 1 185 ? -9.68 -6.922 -7.281 1 93.69 185 SER A O 1
ATOM 1398 N N . GLY A 1 186 ? -9.719 -4.902 -6.262 1 92.94 186 GLY A N 1
ATOM 1399 C CA . GLY A 1 186 ? -9.734 -4.156 -7.512 1 92.94 186 GLY A CA 1
ATOM 1400 C C . GLY A 1 186 ? -8.367 -4.074 -8.172 1 92.94 186 GLY A C 1
ATOM 1401 O O . GLY A 1 186 ? -8.266 -3.719 -9.344 1 92.94 186 GLY A O 1
ATOM 1402 N N . PHE A 1 187 ? -7.305 -4.449 -7.523 1 94.5 187 PHE A N 1
ATOM 1403 C CA . PHE A 1 187 ? -5.941 -4.348 -8.031 1 94.5 187 PHE A CA 1
ATOM 1404 C C . PHE A 1 187 ? -5.656 -5.449 -9.039 1 94.5 187 PHE A C 1
ATOM 1406 O O . PHE A 1 187 ? -4.586 -5.469 -9.656 1 94.5 187 PHE A O 1
ATOM 1413 N N . TYR A 1 188 ? -6.629 -6.371 -9.289 1 91.56 188 TYR A N 1
ATOM 1414 C CA . TYR A 1 188 ? -6.395 -7.469 -10.219 1 91.56 188 TYR A CA 1
ATOM 1415 C C . TYR A 1 188 ? -6.711 -7.051 -11.648 1 91.56 188 TYR A C 1
ATOM 1417 O O . TYR A 1 188 ? -6.504 -7.82 -12.586 1 91.56 188 TYR A O 1
ATOM 1425 N N . GLY A 1 189 ? -7.168 -5.863 -11.875 1 87.81 189 GLY A N 1
ATOM 1426 C CA . GLY A 1 189 ? -7.684 -5.398 -13.156 1 87.81 189 GLY A CA 1
ATOM 1427 C C . GLY A 1 189 ? -6.805 -5.781 -14.328 1 87.81 189 GLY A C 1
ATOM 1428 O O . GLY A 1 189 ? -7.227 -6.535 -15.211 1 87.81 189 GLY A O 1
ATOM 1429 N N . PRO A 1 190 ? -5.617 -5.406 -14.344 1 86.44 190 PRO A N 1
ATOM 1430 C CA . PRO A 1 190 ? -4.754 -5.684 -15.492 1 86.44 190 PRO A CA 1
ATOM 1431 C C . PRO A 1 190 ? -4.523 -7.176 -15.711 1 86.44 190 PRO A C 1
ATOM 1433 O O . PRO A 1 190 ? -4.34 -7.617 -16.844 1 86.44 190 PRO A O 1
ATOM 1436 N N . PHE A 1 191 ? -4.535 -7.953 -14.711 1 84.62 191 PHE A N 1
ATOM 1437 C CA . PHE A 1 191 ? -4.336 -9.391 -14.828 1 84.62 191 PHE A CA 1
ATOM 1438 C C . PHE A 1 191 ? -5.492 -10.039 -15.578 1 84.62 191 PHE A C 1
ATOM 1440 O O . PHE A 1 191 ? -5.301 -11.008 -16.312 1 84.62 191 PHE A O 1
ATOM 1447 N N . ARG A 1 192 ? -6.637 -9.555 -15.297 1 77.75 192 ARG A N 1
ATOM 1448 C CA . ARG A 1 192 ? -7.801 -10.117 -15.977 1 77.75 192 ARG A CA 1
ATOM 1449 C C . ARG A 1 192 ? -7.695 -9.938 -17.484 1 77.75 192 ARG A C 1
ATOM 1451 O O . ARG A 1 192 ? -8.102 -10.82 -18.25 1 77.75 192 ARG A O 1
ATOM 1458 N N . ASP A 1 193 ? -7.074 -8.891 -17.844 1 74.62 193 ASP A N 1
ATOM 1459 C CA . ASP A 1 193 ? -6.738 -8.695 -19.25 1 74.62 193 ASP A CA 1
ATOM 1460 C C . ASP A 1 193 ? -5.672 -9.688 -19.703 1 74.62 193 ASP A C 1
ATOM 1462 O O . ASP A 1 193 ? -5.75 -10.227 -20.812 1 74.62 193 ASP A O 1
ATOM 1466 N N . ALA A 1 194 ? -4.766 -9.961 -18.812 1 77.31 194 ALA A N 1
ATOM 1467 C CA . ALA A 1 194 ? -3.623 -10.805 -19.141 1 77.31 194 ALA A CA 1
ATOM 1468 C C . ALA A 1 194 ? -4.035 -12.273 -19.25 1 77.31 194 ALA A C 1
ATOM 1470 O O . ALA A 1 194 ? -3.564 -13 -20.125 1 77.31 194 ALA A O 1
ATOM 1471 N N . ALA A 1 195 ? -4.91 -12.695 -18.359 1 74.19 195 ALA A N 1
ATOM 1472 C CA . ALA A 1 195 ? -5.242 -14.109 -18.203 1 74.19 195 ALA A CA 1
ATOM 1473 C C . ALA A 1 195 ? -6.398 -14.5 -19.125 1 74.19 195 ALA A C 1
ATOM 1475 O O . ALA A 1 195 ? -6.641 -15.688 -19.359 1 74.19 195 ALA A O 1
ATOM 1476 N N . LYS A 1 196 ? -7.141 -13.555 -19.75 1 68.69 196 LYS A N 1
ATOM 1477 C CA . LYS A 1 196 ? -8.32 -13.82 -20.562 1 68.69 196 LYS A CA 1
ATOM 1478 C C . LYS A 1 196 ? -9.281 -14.766 -19.828 1 68.69 196 LYS A C 1
ATOM 1480 O O . LYS A 1 196 ? -9.844 -15.68 -20.438 1 68.69 196 LYS A O 1
ATOM 1485 N N . SER A 1 197 ? -9.336 -14.68 -18.516 1 69.44 197 SER A N 1
ATOM 1486 C CA . SER A 1 197 ? -10.086 -15.633 -17.703 1 69.44 197 SER A CA 1
ATOM 1487 C C . SER A 1 197 ? -11.141 -14.93 -16.859 1 69.44 197 SER A C 1
ATOM 1489 O O . SER A 1 197 ? -11.555 -15.445 -15.82 1 69.44 197 SER A O 1
ATOM 1491 N N . ALA A 1 198 ? -11.688 -13.945 -17.281 1 68.44 198 ALA A N 1
ATOM 1492 C CA . ALA A 1 198 ? -12.734 -13.289 -16.5 1 68.44 198 ALA A CA 1
ATOM 1493 C C . ALA A 1 198 ? -13.992 -14.148 -16.422 1 68.44 198 ALA A C 1
ATOM 1495 O O . ALA A 1 198 ? -14.375 -14.781 -17.422 1 68.44 198 ALA A O 1
ATOM 1496 N N . PRO A 1 199 ? -14.469 -14.188 -15.164 1 71 199 PRO A N 1
ATOM 1497 C CA . PRO A 1 199 ? -15.703 -14.961 -15.062 1 71 199 PRO A CA 1
ATOM 1498 C C . PRO A 1 199 ? -16.781 -14.492 -16.047 1 71 199 PRO A C 1
ATOM 1500 O O . PRO A 1 199 ? -16.953 -13.281 -16.234 1 71 199 PRO A O 1
ATOM 1503 N N . ALA A 1 200 ? -17.266 -15.469 -16.625 1 64.75 200 ALA A N 1
ATOM 1504 C CA . ALA A 1 200 ? -18.328 -15.164 -17.594 1 64.75 200 ALA A CA 1
ATOM 1505 C C . ALA A 1 200 ? -19.562 -14.586 -16.906 1 64.75 200 ALA A C 1
ATOM 1507 O O . ALA A 1 200 ? -20.344 -13.867 -17.516 1 64.75 200 ALA A O 1
ATOM 1508 N N . PHE A 1 201 ? -19.781 -15 -15.773 1 60.22 201 PHE A N 1
ATOM 1509 C CA . PHE A 1 201 ? -20.875 -14.477 -14.961 1 60.22 201 PHE A CA 1
ATOM 1510 C C . PHE A 1 201 ? -20.484 -14.43 -13.492 1 60.22 201 PHE A C 1
ATOM 1512 O O . PHE A 1 201 ? -19.547 -15.109 -13.07 1 60.22 201 PHE A O 1
ATOM 1519 N N . GLY A 1 202 ? -21.109 -13.492 -12.758 1 58.25 202 GLY A N 1
ATOM 1520 C CA . GLY A 1 202 ? -20.812 -13.367 -11.336 1 58.25 202 GLY A CA 1
ATOM 1521 C C . GLY A 1 202 ? -19.5 -12.68 -11.055 1 58.25 202 GLY A C 1
ATOM 1522 O O . GLY A 1 202 ? -18.922 -12.031 -11.938 1 58.25 202 GLY A O 1
ATOM 1523 N N . ASP A 1 203 ? -19.312 -12.469 -9.773 1 65.31 203 ASP A N 1
ATOM 1524 C CA . ASP A 1 203 ? -18.094 -11.82 -9.305 1 65.31 203 ASP A CA 1
ATOM 1525 C C . ASP A 1 203 ? -17.25 -12.773 -8.461 1 65.31 203 ASP A C 1
ATOM 1527 O O . ASP A 1 203 ? -17.797 -13.648 -7.777 1 65.31 203 ASP A O 1
ATOM 1531 N N . ARG A 1 204 ? -16.016 -12.875 -8.805 1 66.25 204 ARG A N 1
ATOM 1532 C CA . ARG A 1 204 ? -15.125 -13.727 -8.031 1 66.25 204 ARG A CA 1
ATOM 1533 C C . ARG A 1 204 ? -15.102 -13.312 -6.562 1 66.25 204 ARG A C 1
ATOM 1535 O O . ARG A 1 204 ? -14.508 -13.992 -5.73 1 66.25 204 ARG A O 1
ATOM 1542 N N . LYS A 1 205 ? -15.797 -12.398 -6.207 1 68.31 205 LYS A N 1
ATOM 1543 C CA . LYS A 1 205 ? -15.836 -11.875 -4.848 1 68.31 205 LYS A CA 1
ATOM 1544 C C . LYS A 1 205 ? -16.5 -12.867 -3.891 1 68.31 205 LYS A C 1
ATOM 1546 O O . LYS A 1 205 ? -16.234 -12.844 -2.686 1 68.31 205 LYS A O 1
ATOM 1551 N N . CYS A 1 206 ? -17.109 -13.766 -4.488 1 56.19 206 CYS A N 1
ATOM 1552 C CA . CYS A 1 206 ? -17.922 -14.672 -3.678 1 56.19 206 CYS A CA 1
ATOM 1553 C C . CYS A 1 206 ? -17.031 -15.695 -2.973 1 56.19 206 CYS A C 1
ATOM 1555 O O . CYS A 1 206 ? -17.438 -16.297 -1.979 1 56.19 206 CYS A O 1
ATOM 1557 N N . TYR A 1 207 ? -15.836 -15.82 -3.465 1 66.5 207 TYR A N 1
ATOM 1558 C CA . TYR A 1 207 ? -15.008 -16.812 -2.783 1 66.5 207 TYR A CA 1
ATOM 1559 C C . TYR A 1 207 ? -13.664 -16.203 -2.383 1 66.5 207 TYR A C 1
ATOM 1561 O O . TYR A 1 207 ? -12.734 -16.938 -2.02 1 66.5 207 TYR A O 1
ATOM 1569 N N . GLN A 1 208 ? -13.555 -15.031 -2.482 1 78.88 208 GLN A N 1
ATOM 1570 C CA . GLN A 1 208 ? -12.398 -14.289 -1.983 1 78.88 208 GLN A CA 1
ATOM 1571 C C . GLN A 1 208 ? -12.75 -13.531 -0.708 1 78.88 208 GLN A C 1
ATOM 1573 O O . GLN A 1 208 ? -13.93 -13.328 -0.4 1 78.88 208 GLN A O 1
ATOM 1578 N N . LEU A 1 209 ? -11.688 -13.18 0.022 1 83.81 209 LEU A N 1
ATOM 1579 C CA . LEU A 1 209 ? -11.914 -12.523 1.306 1 83.81 209 LEU A CA 1
ATOM 1580 C C . LEU A 1 209 ? -12.273 -11.055 1.11 1 83.81 209 LEU A C 1
ATOM 1582 O O . LEU A 1 209 ? -11.688 -10.375 0.263 1 83.81 209 LEU A O 1
ATOM 1586 N N . PRO A 1 210 ? -13.227 -10.617 1.907 1 86 210 PRO A N 1
ATOM 1587 C CA . PRO A 1 210 ? -13.477 -9.18 1.88 1 86 210 PRO A CA 1
ATOM 1588 C C . PRO A 1 210 ? -12.289 -8.359 2.377 1 86 210 PRO A C 1
ATOM 1590 O O . PRO A 1 210 ? -11.602 -8.766 3.32 1 86 210 PRO A O 1
ATOM 1593 N N . PRO A 1 211 ? -12.062 -7.238 1.789 1 86.12 211 PRO A N 1
ATOM 1594 C CA . PRO A 1 211 ? -10.867 -6.449 2.1 1 86.12 211 PRO A CA 1
ATOM 1595 C C . PRO A 1 211 ? -10.789 -6.055 3.574 1 86.12 211 PRO A C 1
ATOM 1597 O O . PRO A 1 211 ? -9.695 -5.883 4.113 1 86.12 211 PRO A O 1
ATOM 1600 N N . GLY A 1 212 ? -11.875 -5.938 4.246 1 87.88 212 GLY A N 1
ATOM 1601 C CA . GLY A 1 212 ? -11.875 -5.441 5.613 1 87.88 212 GLY A CA 1
ATOM 1602 C C . GLY A 1 212 ? -11.766 -6.543 6.648 1 87.88 212 GLY A C 1
ATOM 1603 O O . GLY A 1 212 ? -11.68 -6.27 7.848 1 87.88 212 GLY A O 1
ATOM 1604 N N . SER A 1 213 ? -11.539 -7.789 6.238 1 85.94 213 SER A N 1
ATOM 1605 C CA . SER A 1 213 ? -11.75 -8.883 7.184 1 85.94 213 SER A CA 1
ATOM 1606 C C . SER A 1 213 ? -10.422 -9.484 7.645 1 85.94 213 SER A C 1
ATOM 1608 O O . SER A 1 213 ? -9.984 -10.508 7.117 1 85.94 213 SER A O 1
ATOM 1610 N N . LYS A 1 214 ? -9.953 -8.938 8.727 1 90.44 214 LYS A N 1
ATOM 1611 C CA . LYS A 1 214 ? -8.711 -9.477 9.266 1 90.44 214 LYS A CA 1
ATOM 1612 C C . LYS A 1 214 ? -8.953 -10.805 9.977 1 90.44 214 LYS A C 1
ATOM 1614 O O . LYS A 1 214 ? -8.078 -11.68 9.984 1 90.44 214 LYS A O 1
ATOM 1619 N N . GLY A 1 215 ? -10.164 -10.977 10.477 1 92.62 215 GLY A N 1
ATOM 1620 C CA . GLY A 1 215 ? -10.492 -12.219 11.164 1 92.62 215 GLY A CA 1
ATOM 1621 C C . GLY A 1 215 ? -10.594 -13.406 10.227 1 92.62 215 GLY A C 1
ATOM 1622 O O . GLY A 1 215 ? -10.055 -14.477 10.516 1 92.62 215 GLY A O 1
ATOM 1623 N N . ILE A 1 216 ? -11.195 -13.195 9.117 1 93.19 216 ILE A N 1
ATOM 1624 C CA . ILE A 1 216 ? -11.359 -14.281 8.148 1 93.19 216 ILE A CA 1
ATOM 1625 C C . ILE A 1 216 ? -10 -14.641 7.551 1 93.19 216 ILE A C 1
ATOM 1627 O O . ILE A 1 216 ? -9.734 -15.812 7.27 1 93.19 216 ILE A O 1
ATOM 1631 N N . ALA A 1 217 ? -9.195 -13.68 7.379 1 95.12 217 ALA A N 1
ATOM 1632 C CA . ALA A 1 217 ? -7.848 -13.938 6.879 1 95.12 217 ALA A CA 1
ATOM 1633 C C . ALA A 1 217 ? -7.086 -14.875 7.809 1 95.12 217 ALA A C 1
ATOM 1635 O O . ALA A 1 217 ? -6.406 -15.797 7.352 1 95.12 217 ALA A O 1
ATOM 1636 N N . LYS A 1 218 ? -7.246 -14.609 9.094 1 96.19 218 LYS A N 1
ATOM 1637 C CA . LYS A 1 218 ? -6.594 -15.453 10.094 1 96.19 218 LYS A CA 1
ATOM 1638 C C . LYS A 1 218 ? -7.098 -16.891 10.016 1 96.19 218 LYS A C 1
ATOM 1640 O O . LYS A 1 218 ? -6.309 -17.844 10.086 1 96.19 218 LYS A O 1
ATOM 1645 N N . ARG A 1 219 ? -8.344 -17.031 9.844 1 95.62 219 ARG A N 1
ATOM 1646 C CA . ARG A 1 219 ? -8.953 -18.359 9.781 1 95.62 219 ARG A CA 1
ATOM 1647 C C . ARG A 1 219 ? -8.516 -19.109 8.523 1 95.62 219 ARG A C 1
ATOM 1649 O O . ARG A 1 219 ? -8.258 -20.312 8.562 1 95.62 219 ARG A O 1
ATOM 1656 N N . ALA A 1 220 ? -8.461 -18.375 7.469 1 95.56 220 ALA A N 1
ATOM 1657 C CA . ALA A 1 220 ? -8.062 -18.969 6.199 1 95.56 220 ALA A CA 1
ATOM 1658 C C . ALA A 1 220 ? -6.625 -19.484 6.258 1 95.56 220 ALA A C 1
ATOM 1660 O O . ALA A 1 220 ? -6.332 -20.594 5.812 1 95.56 220 ALA A O 1
ATOM 1661 N N . ALA A 1 221 ? -5.754 -18.672 6.805 1 97.31 221 ALA A N 1
ATOM 1662 C CA . ALA A 1 221 ? -4.359 -19.094 6.949 1 97.31 221 ALA A CA 1
ATOM 1663 C C . ALA A 1 221 ? -4.238 -20.297 7.867 1 97.31 221 ALA A C 1
ATOM 1665 O O . ALA A 1 221 ? -3.512 -21.25 7.555 1 97.31 221 ALA A O 1
ATOM 1666 N N . LYS A 1 222 ? -4.945 -20.25 8.945 1 97.69 222 LYS A N 1
ATOM 1667 C CA . LYS A 1 222 ? -4.918 -21.344 9.906 1 97.69 222 LYS A CA 1
ATOM 1668 C C . LYS A 1 222 ? -5.355 -22.656 9.25 1 97.69 222 LYS A C 1
ATOM 1670 O O . LYS A 1 222 ? -4.723 -23.703 9.445 1 97.69 222 LYS A O 1
ATOM 1675 N N . ARG A 1 223 ? -6.391 -22.594 8.523 1 96.94 223 ARG A N 1
ATOM 1676 C CA . ARG A 1 223 ? -6.902 -23.766 7.832 1 96.94 223 ARG A CA 1
ATOM 1677 C C . ARG A 1 223 ? -5.844 -24.375 6.914 1 96.94 223 ARG A C 1
ATOM 1679 O O . ARG A 1 223 ? -5.609 -25.578 6.945 1 96.94 223 ARG A O 1
ATOM 1686 N N . ASP A 1 224 ? -5.234 -23.562 6.09 1 97.88 224 ASP A N 1
ATOM 1687 C CA . ASP A 1 224 ? -4.254 -24.047 5.129 1 97.88 224 ASP A CA 1
ATOM 1688 C C . ASP A 1 224 ? -3.031 -24.625 5.836 1 97.88 224 ASP A C 1
ATOM 1690 O O . ASP A 1 224 ? -2.443 -25.609 5.375 1 97.88 224 ASP A O 1
ATOM 1694 N N . VAL A 1 225 ? -2.645 -24 6.977 1 98.06 225 VAL A N 1
ATOM 1695 C CA . VAL A 1 225 ? -1.531 -24.516 7.77 1 98.06 225 VAL A CA 1
ATOM 1696 C C . VAL A 1 225 ? -1.883 -25.891 8.32 1 98.06 225 VAL A C 1
ATOM 1698 O O . VAL A 1 225 ? -1.082 -26.828 8.227 1 98.06 225 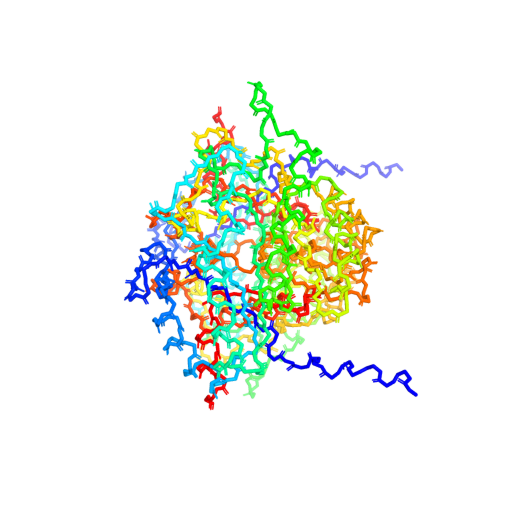VAL A O 1
ATOM 1701 N N . GLU A 1 226 ? -3.039 -26.031 8.797 1 98.06 226 GLU A N 1
ATOM 1702 C CA . GLU A 1 226 ? -3.496 -27.297 9.375 1 98.06 226 GLU A CA 1
ATOM 1703 C C . GLU A 1 226 ? -3.594 -28.375 8.312 1 98.06 226 GLU A C 1
ATOM 1705 O O . GLU A 1 226 ? -3.398 -29.562 8.609 1 98.06 226 GLU A O 1
ATOM 1710 N N . GLU A 1 227 ? -3.859 -27.938 7.125 1 98.06 227 GLU A N 1
ATOM 1711 C CA . GLU A 1 227 ? -4.004 -28.891 6.027 1 98.06 227 GLU A CA 1
ATOM 1712 C C . GLU A 1 227 ? -2.646 -29.281 5.453 1 98.06 227 GLU A C 1
ATOM 1714 O O . GLU A 1 227 ? -2.561 -30.172 4.602 1 98.06 227 GLU A O 1
ATOM 1719 N N . GLY A 1 228 ? -1.597 -28.547 5.773 1 97.38 228 GLY A N 1
ATOM 1720 C CA . GLY A 1 228 ? -0.262 -29.016 5.445 1 97.38 228 GLY A CA 1
ATOM 1721 C C . GLY A 1 228 ? 0.439 -28.156 4.414 1 97.38 228 GLY A C 1
ATOM 1722 O O . GLY A 1 228 ? 1.413 -28.594 3.793 1 97.38 228 GLY A O 1
ATOM 1723 N N . ALA A 1 229 ? -0.008 -26.953 4.238 1 97.94 229 ALA A N 1
ATOM 1724 C CA . ALA A 1 229 ? 0.689 -26.047 3.318 1 97.94 229 ALA A CA 1
ATOM 1725 C C . ALA A 1 229 ? 2.154 -25.891 3.715 1 97.94 229 ALA A C 1
ATOM 1727 O O . ALA A 1 229 ? 2.473 -25.766 4.898 1 97.94 229 ALA A O 1
ATOM 1728 N N . ASP A 1 230 ? 3.053 -25.922 2.73 1 97.44 230 ASP A N 1
ATOM 1729 C CA . ASP A 1 230 ? 4.477 -25.75 2.998 1 97.44 230 ASP A CA 1
ATOM 1730 C C . ASP A 1 230 ? 4.844 -24.266 3.08 1 97.44 230 ASP A C 1
ATOM 1732 O O . ASP A 1 230 ? 5.816 -23.906 3.744 1 97.44 230 ASP A O 1
ATOM 1736 N N . MET A 1 231 ? 4.105 -23.484 2.369 1 97.25 231 MET A N 1
ATOM 1737 C CA . MET A 1 231 ? 4.297 -22.031 2.279 1 97.25 231 MET A CA 1
ATOM 1738 C C . MET A 1 231 ? 2.959 -21.312 2.17 1 97.25 231 MET A C 1
ATOM 1740 O O . MET A 1 231 ? 1.986 -21.875 1.661 1 97.25 231 MET A O 1
ATOM 1744 N N . LEU A 1 232 ? 2.93 -20.078 2.611 1 98.19 232 LEU A N 1
ATOM 1745 C CA . LEU A 1 232 ? 1.716 -19.281 2.602 1 98.19 232 LEU A CA 1
ATOM 1746 C C . LEU A 1 232 ? 1.894 -18.031 1.728 1 98.19 232 LEU A C 1
ATOM 1748 O O . LEU A 1 232 ? 3.021 -17.625 1.439 1 98.19 232 LEU A O 1
ATOM 1752 N N . MET A 1 233 ? 0.788 -17.469 1.374 1 97.5 233 MET A N 1
ATOM 1753 C CA . MET A 1 233 ? 0.85 -16.266 0.555 1 97.5 233 MET A CA 1
ATOM 1754 C C . MET A 1 233 ? -0.27 -15.297 0.924 1 97.5 233 MET A C 1
ATOM 1756 O O . MET A 1 233 ? -1.395 -15.719 1.201 1 97.5 233 MET A O 1
ATOM 1760 N N . VAL A 1 234 ? 0.069 -14.055 1.007 1 98.12 234 VAL A N 1
ATOM 1761 C CA . VAL A 1 234 ? -0.909 -12.977 1.069 1 98.12 234 VAL A CA 1
ATOM 1762 C C . VAL A 1 234 ? -0.981 -12.266 -0.28 1 98.12 234 VAL A C 1
ATOM 1764 O O . VAL A 1 234 ? 0.05 -11.93 -0.87 1 98.12 234 VAL A O 1
ATOM 1767 N N . LYS A 1 235 ? -2.123 -12.109 -0.831 1 96.62 235 LYS A N 1
ATOM 1768 C CA . LYS A 1 235 ? -2.395 -11.469 -2.111 1 96.62 235 LYS A CA 1
ATOM 1769 C C . LYS A 1 235 ? -3.646 -10.594 -2.033 1 96.62 235 LYS A C 1
ATOM 1771 O O . LYS A 1 235 ? -4.711 -11.062 -1.624 1 96.62 235 LYS A O 1
ATOM 1776 N N . PRO A 1 236 ? -3.641 -9.234 -2.359 1 96.94 236 PRO A N 1
ATOM 1777 C CA . PRO A 1 236 ? -2.535 -8.5 -2.98 1 96.94 236 PRO A CA 1
ATOM 1778 C C . PRO A 1 236 ? -1.462 -8.086 -1.975 1 96.94 236 PRO A C 1
ATOM 1780 O O . PRO A 1 236 ? -1.384 -8.656 -0.883 1 96.94 236 PRO A O 1
ATOM 1783 N N . GLY A 1 237 ? -0.593 -7.141 -2.406 1 95.88 237 GLY A N 1
ATOM 1784 C CA . GLY A 1 237 ? 0.588 -6.797 -1.628 1 95.88 237 GLY A CA 1
ATOM 1785 C C . GLY A 1 237 ? 0.432 -5.512 -0.839 1 95.88 237 GLY A C 1
ATOM 1786 O O . GLY A 1 237 ? -0.021 -5.531 0.307 1 95.88 237 GLY A O 1
ATOM 1787 N N . MET A 1 238 ? 0.635 -4.434 -1.362 1 96.06 238 MET A N 1
ATOM 1788 C CA . MET A 1 238 ? 0.88 -3.131 -0.749 1 96.06 238 MET A CA 1
ATOM 1789 C C . MET A 1 238 ? -0.252 -2.756 0.201 1 96.06 238 MET A C 1
ATOM 1791 O O . MET A 1 238 ? -0.005 -2.277 1.31 1 96.06 238 MET A O 1
ATOM 1795 N N . ALA A 1 239 ? -1.445 -3.012 -0.167 1 97 239 ALA A N 1
ATOM 1796 C CA . ALA A 1 239 ? -2.602 -2.576 0.612 1 97 239 ALA A CA 1
ATOM 1797 C C . ALA A 1 239 ? -2.916 -3.568 1.728 1 97 239 ALA A C 1
ATOM 1799 O O . ALA A 1 239 ? -3.91 -3.414 2.441 1 97 239 ALA A O 1
ATOM 1800 N N . TYR A 1 240 ? -2.096 -4.578 1.918 1 98.25 240 TYR A N 1
ATOM 1801 C CA . TYR A 1 240 ? -2.42 -5.617 2.893 1 98.25 240 TYR A CA 1
ATOM 1802 C C . TYR A 1 240 ? -1.203 -5.965 3.742 1 98.25 240 TYR A C 1
ATOM 1804 O O . TYR A 1 240 ? -1.033 -7.113 4.152 1 98.25 240 TYR A O 1
ATOM 1812 N N . LEU A 1 241 ? -0.353 -5.004 3.979 1 98.56 241 LEU A N 1
ATOM 1813 C CA . LEU A 1 241 ? 0.867 -5.25 4.742 1 98.56 241 LEU A CA 1
ATOM 1814 C C . LEU A 1 241 ? 0.544 -5.543 6.203 1 98.56 241 LEU A C 1
ATOM 1816 O O . LEU A 1 241 ? 1.298 -6.246 6.879 1 98.56 241 LEU A O 1
ATOM 1820 N N . ASP A 1 242 ? -0.544 -5.02 6.711 1 98.56 242 ASP A N 1
ATOM 1821 C CA . ASP A 1 242 ? -0.992 -5.367 8.055 1 98.56 242 ASP A CA 1
ATOM 1822 C C . ASP A 1 242 ? -1.358 -6.848 8.148 1 98.56 242 ASP A C 1
ATOM 1824 O O . ASP A 1 242 ? -1.111 -7.492 9.172 1 98.56 242 ASP A O 1
ATOM 1828 N N . ILE A 1 243 ? -1.882 -7.402 7.078 1 98.5 243 ILE A N 1
ATOM 1829 C CA . ILE A 1 243 ? -2.244 -8.812 7.023 1 98.5 243 ILE A CA 1
ATOM 1830 C C . ILE A 1 243 ? -0.981 -9.664 6.918 1 98.5 243 ILE A C 1
ATOM 1832 O O . ILE A 1 243 ? -0.891 -10.727 7.539 1 98.5 243 ILE A O 1
ATOM 1836 N N . VAL A 1 244 ? -0.056 -9.172 6.121 1 98.44 244 VAL A N 1
ATOM 1837 C CA . VAL A 1 244 ? 1.224 -9.867 6.02 1 98.44 244 VAL A CA 1
ATOM 1838 C C . VAL A 1 244 ? 1.852 -10 7.406 1 98.44 244 VAL A C 1
ATOM 1840 O O . VAL A 1 244 ? 2.285 -11.086 7.793 1 98.44 244 VAL A O 1
ATOM 1843 N N . LYS A 1 245 ? 1.871 -8.898 8.094 1 98.25 245 LYS A N 1
ATOM 1844 C CA . LYS A 1 245 ? 2.422 -8.906 9.445 1 98.25 245 LYS A CA 1
ATOM 1845 C C . LYS A 1 245 ? 1.667 -9.883 10.344 1 98.25 245 LYS A C 1
ATOM 1847 O O . LYS A 1 245 ? 2.279 -10.648 11.094 1 98.25 245 LYS A O 1
ATOM 1852 N N . GLN A 1 246 ? 0.373 -9.875 10.281 1 98 246 GLN A N 1
ATOM 1853 C CA . GLN A 1 246 ? -0.468 -10.75 11.086 1 98 246 GLN A CA 1
ATOM 1854 C C . GLN A 1 246 ? -0.145 -12.219 10.82 1 98 246 GLN A C 1
ATOM 1856 O O . GLN A 1 246 ? 0.058 -12.992 11.758 1 98 246 GLN A O 1
ATOM 1861 N N . VAL A 1 247 ? -0.086 -12.57 9.539 1 98.38 247 VAL A N 1
ATOM 1862 C CA . VAL A 1 247 ? 0.143 -13.961 9.164 1 98.38 247 VAL A CA 1
ATOM 1863 C C . VAL A 1 247 ? 1.545 -14.391 9.594 1 98.38 247 VAL A C 1
ATOM 1865 O O . VAL A 1 247 ? 1.731 -15.484 10.117 1 98.38 247 VAL A O 1
ATOM 1868 N N . LYS A 1 248 ? 2.49 -13.516 9.375 1 98 248 LYS A N 1
ATOM 1869 C CA . LYS A 1 248 ? 3.865 -13.836 9.75 1 98 248 LYS A CA 1
ATOM 1870 C C . LYS A 1 248 ? 3.998 -13.992 11.258 1 98 248 LYS A C 1
ATOM 1872 O O . LYS A 1 248 ? 4.711 -14.875 11.734 1 98 248 LYS A O 1
ATOM 1877 N N . ASP A 1 249 ? 3.371 -13.117 12.016 1 97.38 249 ASP A N 1
ATOM 1878 C CA . ASP A 1 249 ? 3.398 -13.211 13.469 1 97.38 249 ASP A CA 1
ATOM 1879 C C . ASP A 1 249 ? 2.799 -14.531 13.945 1 97.38 249 ASP A C 1
ATOM 1881 O O . ASP A 1 249 ? 3.287 -15.133 14.906 1 97.38 249 ASP A O 1
ATOM 1885 N N . ASP A 1 250 ? 1.771 -15 13.297 1 97.94 250 ASP A N 1
ATOM 1886 C CA . ASP A 1 250 ? 1.07 -16.219 13.695 1 97.94 250 ASP A CA 1
ATOM 1887 C C . ASP A 1 250 ? 1.869 -17.453 13.305 1 97.94 250 ASP A C 1
ATOM 1889 O O . ASP A 1 250 ? 1.843 -18.469 14.008 1 97.94 250 ASP A O 1
ATOM 1893 N N . TYR A 1 251 ? 2.574 -17.391 12.188 1 98.12 251 TYR A N 1
ATOM 1894 C CA . TYR A 1 251 ? 3.291 -18.547 11.664 1 98.12 251 TYR A CA 1
ATOM 1895 C C . TYR A 1 251 ? 4.703 -18.172 11.234 1 98.12 251 TYR A C 1
ATOM 1897 O O . TYR A 1 251 ? 5.055 -18.266 10.055 1 98.12 251 TYR A O 1
ATOM 1905 N N . PRO A 1 252 ? 5.578 -17.828 12.195 1 96.75 252 PRO A N 1
ATOM 1906 C CA . PRO A 1 252 ? 6.922 -17.344 11.883 1 96.75 252 PRO A CA 1
ATOM 1907 C C . PRO A 1 252 ? 7.809 -18.406 11.258 1 96.75 252 PRO A C 1
ATOM 1909 O O . PRO A 1 252 ? 8.797 -18.094 10.594 1 96.75 252 PRO A O 1
ATOM 1912 N N . GLU A 1 253 ? 7.438 -19.625 11.375 1 96.06 253 GLU A N 1
ATOM 1913 C CA . GLU A 1 253 ? 8.281 -20.719 10.914 1 96.06 253 GLU A CA 1
ATOM 1914 C C . GLU A 1 253 ? 8.016 -21.047 9.445 1 96.06 253 GLU A C 1
ATOM 1916 O O . GLU A 1 253 ? 8.805 -21.734 8.805 1 96.06 253 GLU A O 1
ATOM 1921 N N . LEU A 1 254 ? 6.895 -20.609 8.898 1 97.19 254 LEU A N 1
ATOM 1922 C CA . LEU A 1 254 ? 6.551 -20.906 7.512 1 97.19 254 LEU A CA 1
ATOM 1923 C C . LEU A 1 254 ? 6.988 -19.781 6.586 1 97.19 254 LEU A C 1
ATOM 1925 O O . LEU A 1 254 ? 6.848 -18.594 6.93 1 97.19 254 LEU A O 1
ATOM 1929 N N . PRO A 1 255 ? 7.574 -20.109 5.406 1 96.75 255 PRO A N 1
ATOM 1930 C CA . PRO A 1 255 ? 7.824 -19.047 4.418 1 96.75 255 PRO A CA 1
ATOM 1931 C C . PRO A 1 255 ? 6.547 -18.328 3.984 1 96.75 255 PRO A C 1
ATOM 1933 O O . PRO A 1 255 ? 5.527 -18.984 3.732 1 96.75 255 PRO A O 1
ATOM 1936 N N . LEU A 1 256 ? 6.602 -17.031 3.961 1 97.75 256 LEU A N 1
ATOM 1937 C CA . LEU A 1 256 ? 5.445 -16.219 3.594 1 97.75 256 LEU A CA 1
ATOM 1938 C C . LEU A 1 256 ? 5.719 -15.43 2.32 1 97.75 256 LEU A C 1
ATOM 1940 O O . LEU A 1 256 ? 6.68 -14.656 2.258 1 97.75 256 LEU A O 1
ATOM 1944 N N . PHE A 1 257 ? 4.914 -15.703 1.359 1 97.31 257 PHE A N 1
ATOM 1945 C CA . PHE A 1 257 ? 4.977 -14.984 0.092 1 97.31 257 PHE A CA 1
ATOM 1946 C C . PHE A 1 257 ? 3.994 -13.82 0.078 1 97.31 257 PHE A C 1
ATOM 1948 O O . PHE A 1 257 ? 2.963 -13.859 0.754 1 97.31 257 PHE A O 1
ATOM 1955 N N . ILE A 1 258 ? 4.379 -12.773 -0.58 1 97.69 258 ILE A N 1
ATOM 1956 C CA . ILE A 1 258 ? 3.488 -11.656 -0.868 1 97.69 258 ILE A CA 1
ATOM 1957 C C . ILE A 1 258 ? 3.471 -11.383 -2.369 1 97.69 258 ILE A C 1
ATOM 1959 O O . ILE A 1 258 ? 4.504 -11.461 -3.035 1 97.69 258 ILE A O 1
ATOM 1963 N N . TYR A 1 259 ? 2.299 -11.117 -2.887 1 97.56 259 TYR A N 1
ATOM 1964 C CA . TYR A 1 259 ? 2.143 -10.93 -4.324 1 97.56 259 TYR A CA 1
ATOM 1965 C C . TYR A 1 259 ? 1.89 -9.461 -4.656 1 97.56 259 TYR A C 1
ATOM 1967 O O . TYR A 1 259 ? 0.818 -8.93 -4.359 1 97.56 259 TYR A O 1
ATOM 1975 N N . GLN A 1 260 ? 2.895 -8.766 -5.203 1 96.94 260 GLN A N 1
ATOM 1976 C CA . GLN A 1 260 ? 2.65 -7.48 -5.852 1 96.94 260 GLN A CA 1
ATOM 1977 C C . GLN A 1 260 ? 1.943 -7.664 -7.191 1 96.94 260 GLN A C 1
ATOM 1979 O O . GLN A 1 260 ? 2.594 -7.871 -8.219 1 96.94 260 GLN A O 1
ATOM 1984 N N . VAL A 1 261 ? 0.679 -7.41 -7.203 1 96.44 261 VAL A N 1
ATOM 1985 C CA . VAL A 1 261 ? -0.165 -7.887 -8.297 1 96.44 261 VAL A CA 1
ATOM 1986 C C . VAL A 1 261 ? -0.135 -6.883 -9.445 1 96.44 261 VAL A C 1
ATOM 1988 O O . VAL A 1 261 ? 0.54 -5.852 -9.359 1 96.44 261 VAL A O 1
ATOM 1991 N N . SER A 1 262 ? -0.859 -7.223 -10.516 1 95.62 262 SER A N 1
ATOM 1992 C CA . SER A 1 262 ? -0.816 -6.531 -11.797 1 95.62 262 SER A CA 1
ATOM 1993 C C . SER A 1 262 ? -1.201 -5.062 -11.648 1 95.62 262 SER A C 1
ATOM 1995 O O . SER A 1 262 ? -0.548 -4.184 -12.211 1 95.62 262 SER A O 1
ATOM 1997 N N . GLY A 1 263 ? -2.252 -4.812 -10.883 1 95.25 263 GLY A N 1
ATOM 1998 C CA . GLY A 1 263 ? -2.684 -3.438 -10.688 1 95.25 263 GLY A CA 1
ATOM 1999 C C . GLY A 1 263 ? -1.656 -2.586 -9.969 1 95.25 263 GLY A C 1
ATOM 2000 O O . GLY A 1 263 ? -1.509 -1.398 -10.266 1 95.25 263 GLY A O 1
ATOM 2001 N N . GLU A 1 264 ? -0.997 -3.146 -8.984 1 97 264 GLU A N 1
ATOM 2002 C CA . GLU A 1 264 ? 0.086 -2.449 -8.297 1 97 264 GLU A CA 1
ATOM 2003 C C . GLU A 1 264 ? 1.234 -2.135 -9.258 1 97 264 GLU A C 1
ATOM 2005 O O . GLU A 1 264 ? 1.797 -1.039 -9.219 1 97 264 GLU A O 1
ATOM 2010 N N . TYR A 1 265 ? 1.563 -3.125 -10.078 1 96.38 265 TYR A N 1
ATOM 2011 C CA . TYR A 1 265 ? 2.604 -2.949 -11.086 1 96.38 265 TYR A CA 1
ATOM 2012 C C . TYR A 1 265 ? 2.283 -1.771 -12 1 96.38 265 TYR A C 1
ATOM 2014 O O . TYR A 1 265 ? 3.086 -0.843 -12.125 1 96.38 265 TYR A O 1
ATOM 2022 N N . SER A 1 266 ? 1.091 -1.806 -12.57 1 95.88 266 SER A N 1
ATOM 2023 C CA . SER A 1 266 ? 0.691 -0.783 -13.523 1 95.88 266 SER A CA 1
ATOM 2024 C C . SER A 1 266 ? 0.568 0.583 -12.859 1 95.88 266 SER A C 1
ATOM 2026 O O . SER A 1 266 ? 0.939 1.602 -13.445 1 95.88 266 SER A O 1
ATOM 2028 N N . MET A 1 267 ? 0.085 0.575 -11.695 1 96.62 267 MET A N 1
ATOM 2029 C CA . MET A 1 267 ? -0.1 1.807 -10.938 1 96.62 267 MET A CA 1
ATOM 2030 C C . MET A 1 267 ? 1.237 2.492 -10.672 1 96.62 267 MET A C 1
ATOM 2032 O O . MET A 1 267 ? 1.388 3.688 -10.93 1 96.62 267 MET A O 1
ATOM 2036 N N . LEU A 1 268 ? 2.219 1.756 -10.195 1 97 268 LEU A N 1
ATOM 2037 C CA . LEU A 1 268 ? 3.539 2.301 -9.898 1 97 268 LEU A CA 1
ATOM 2038 C C . LEU A 1 268 ? 4.223 2.779 -11.18 1 97 268 LEU A C 1
ATOM 2040 O O . LEU A 1 268 ? 4.766 3.887 -11.219 1 97 268 LEU A O 1
ATOM 2044 N N . LEU A 1 269 ? 4.125 1.944 -12.18 1 96 269 LEU A N 1
ATOM 2045 C CA . LEU A 1 269 ? 4.777 2.266 -13.445 1 96 269 LEU A CA 1
ATOM 2046 C C . LEU A 1 269 ? 4.188 3.535 -14.055 1 96 269 LEU A C 1
ATOM 2048 O O . LEU A 1 269 ? 4.93 4.41 -14.508 1 96 269 LEU A O 1
ATOM 2052 N N . ASN A 1 270 ? 2.932 3.621 -14.086 1 94.69 270 ASN A N 1
ATOM 2053 C CA . ASN A 1 270 ? 2.268 4.773 -14.68 1 94.69 270 ASN A CA 1
ATOM 2054 C C . ASN A 1 270 ? 2.547 6.055 -13.898 1 94.69 270 ASN A C 1
ATOM 2056 O O . ASN A 1 270 ? 2.76 7.113 -14.492 1 94.69 270 ASN A O 1
ATOM 2060 N N . ALA A 1 271 ? 2.498 5.969 -12.609 1 94.81 271 ALA A N 1
ATOM 2061 C CA . ALA A 1 271 ? 2.766 7.145 -11.789 1 94.81 271 ALA A CA 1
ATOM 2062 C C . ALA A 1 271 ? 4.18 7.668 -12.023 1 94.81 271 ALA A C 1
ATOM 2064 O O . ALA A 1 271 ? 4.395 8.883 -12.094 1 94.81 271 ALA A O 1
ATOM 2065 N N . ALA A 1 272 ? 5.059 6.801 -12.109 1 94.56 272 ALA A N 1
ATOM 2066 C CA . ALA A 1 272 ? 6.43 7.203 -12.398 1 94.56 272 ALA A CA 1
ATOM 2067 C C . ALA A 1 272 ? 6.539 7.836 -13.781 1 94.56 272 ALA A C 1
ATOM 2069 O O . ALA A 1 272 ? 7.273 8.805 -13.977 1 94.56 272 ALA A O 1
ATOM 2070 N N . SER A 1 273 ? 5.809 7.312 -14.727 1 93.44 273 SER A N 1
ATOM 2071 C CA . SER A 1 273 ? 5.883 7.773 -16.109 1 93.44 273 SER A CA 1
ATOM 2072 C C . SER A 1 273 ? 5.398 9.211 -16.25 1 93.44 273 SER A C 1
ATOM 2074 O O . SER A 1 273 ? 5.859 9.953 -17.109 1 93.44 273 SER A O 1
ATOM 2076 N N . ILE A 1 274 ? 4.551 9.625 -15.344 1 89.75 274 ILE A N 1
ATOM 2077 C CA . ILE A 1 274 ? 4.031 10.984 -15.43 1 89.75 274 ILE A CA 1
ATOM 2078 C C . ILE A 1 274 ? 4.82 11.898 -14.492 1 89.75 274 ILE A C 1
ATOM 2080 O O . ILE A 1 274 ? 4.445 13.055 -14.281 1 89.75 274 ILE A O 1
ATOM 2084 N N . GLY A 1 275 ? 5.805 11.344 -13.82 1 90.69 275 GLY A N 1
ATOM 2085 C CA . GLY A 1 275 ? 6.723 12.164 -13.055 1 90.69 275 GLY A CA 1
ATOM 2086 C C . GLY A 1 275 ? 6.285 12.375 -11.617 1 90.69 275 GLY A C 1
ATOM 2087 O O . GLY A 1 275 ? 6.773 13.273 -10.938 1 90.69 275 GLY A O 1
ATOM 2088 N N . ALA A 1 276 ? 5.371 11.57 -11.141 1 90.12 276 ALA A N 1
ATOM 2089 C CA . ALA A 1 276 ? 4.922 11.711 -9.758 1 90.12 276 ALA A CA 1
ATOM 2090 C C . ALA A 1 276 ? 6.051 11.391 -8.781 1 90.12 276 ALA A C 1
ATOM 2092 O O . ALA A 1 276 ? 6.145 12 -7.711 1 90.12 276 ALA A O 1
ATOM 2093 N N . PHE A 1 277 ? 6.879 10.438 -9.133 1 93.19 277 PHE A N 1
ATOM 2094 C CA . PHE A 1 277 ? 8.039 10.062 -8.328 1 93.19 277 PHE A CA 1
ATOM 2095 C C . PHE A 1 277 ? 9.016 9.234 -9.141 1 93.19 277 PHE A C 1
ATOM 2097 O O . PHE A 1 277 ? 8.711 8.828 -10.266 1 93.19 277 PHE A O 1
ATOM 2104 N N . ASP A 1 278 ? 10.172 9.055 -8.539 1 93.94 278 ASP A N 1
ATOM 2105 C CA . ASP A 1 278 ? 11.18 8.188 -9.133 1 93.94 278 ASP A CA 1
ATOM 2106 C C . ASP A 1 278 ? 10.844 6.715 -8.898 1 93.94 278 ASP A C 1
ATOM 2108 O O . ASP A 1 278 ? 10.719 6.277 -7.754 1 93.94 278 ASP A O 1
ATOM 2112 N N . LEU A 1 279 ? 10.734 5.996 -9.945 1 95.81 279 LEU A N 1
ATOM 2113 C CA . LEU A 1 279 ? 10.281 4.613 -9.852 1 95.81 279 LEU A CA 1
ATOM 2114 C C . LEU A 1 279 ? 11.227 3.793 -8.977 1 95.81 279 LEU A C 1
ATOM 2116 O O . LEU A 1 279 ? 10.773 3.043 -8.109 1 95.81 279 LEU A O 1
ATOM 2120 N N . LYS A 1 280 ? 12.484 3.91 -9.258 1 94.56 280 LYS A N 1
ATOM 2121 C CA . LYS A 1 280 ? 13.453 3.105 -8.516 1 94.56 280 LYS A CA 1
ATOM 2122 C C . LYS A 1 280 ? 13.336 3.361 -7.016 1 94.56 280 LYS A C 1
ATOM 2124 O O . LYS A 1 280 ? 13.273 2.418 -6.223 1 94.56 280 LYS A O 1
ATOM 2129 N N . THR A 1 281 ? 13.234 4.602 -6.625 1 93.44 281 THR A N 1
ATOM 2130 C CA . THR A 1 281 ? 13.156 4.988 -5.219 1 93.44 281 THR A CA 1
ATOM 2131 C C . THR A 1 281 ? 11.891 4.43 -4.574 1 93.44 281 THR A C 1
ATOM 2133 O O . THR A 1 281 ? 11.953 3.801 -3.516 1 93.44 281 THR A O 1
ATOM 2136 N N . VAL A 1 282 ? 10.812 4.59 -5.215 1 95.88 282 VAL A N 1
ATOM 2137 C CA . VAL A 1 282 ? 9.531 4.215 -4.625 1 95.88 282 VAL A CA 1
ATOM 2138 C C . VAL A 1 282 ? 9.375 2.695 -4.66 1 95.88 282 VAL A C 1
ATOM 2140 O O . VAL A 1 282 ? 8.867 2.092 -3.711 1 95.88 282 VAL A O 1
ATOM 2143 N N . LEU A 1 283 ? 9.773 2.074 -5.734 1 95.56 283 LEU A N 1
ATOM 2144 C CA . LEU A 1 283 ? 9.688 0.621 -5.816 1 95.56 283 LEU A CA 1
ATOM 2145 C C . LEU A 1 283 ? 10.516 -0.035 -4.719 1 95.56 283 LEU A C 1
ATOM 2147 O O . LEU A 1 283 ? 10.062 -0.974 -4.062 1 95.56 283 LEU A O 1
ATOM 2151 N N . TRP A 1 284 ? 11.688 0.465 -4.527 1 93.5 284 TRP A N 1
ATOM 2152 C CA . TRP A 1 284 ? 12.523 -0.061 -3.451 1 93.5 284 TRP A CA 1
ATOM 2153 C C . TRP A 1 284 ? 11.844 0.115 -2.098 1 93.5 284 TRP A C 1
ATOM 2155 O O . TRP A 1 284 ? 11.883 -0.787 -1.257 1 93.5 284 TRP A O 1
ATOM 2165 N N . GLU A 1 285 ? 11.297 1.278 -1.884 1 94.81 285 GLU A N 1
ATOM 2166 C CA . GLU A 1 285 ? 10.578 1.549 -0.646 1 94.81 285 GLU A CA 1
ATOM 2167 C C . GLU A 1 285 ? 9.445 0.543 -0.436 1 94.81 285 GLU A C 1
ATOM 2169 O O . GLU A 1 285 ? 9.273 0.02 0.666 1 94.81 285 GLU A O 1
ATOM 2174 N N . VAL A 1 286 ? 8.734 0.23 -1.489 1 96.44 286 VAL A N 1
ATOM 2175 C CA . VAL A 1 286 ? 7.602 -0.692 -1.439 1 96.44 286 VAL A CA 1
ATOM 2176 C C . VAL A 1 286 ? 8.102 -2.102 -1.13 1 96.44 286 VAL A C 1
ATOM 2178 O O . VAL A 1 286 ? 7.555 -2.781 -0.255 1 96.44 286 VAL A O 1
ATOM 2181 N N . LEU A 1 287 ? 9.141 -2.525 -1.804 1 95 287 LEU A N 1
ATOM 2182 C CA . LEU A 1 287 ? 9.672 -3.871 -1.615 1 95 287 LEU A CA 1
ATOM 2183 C C . LEU A 1 287 ? 10.258 -4.031 -0.216 1 95 287 LEU A C 1
ATOM 2185 O O . LEU A 1 287 ? 10.062 -5.066 0.427 1 95 287 LEU A O 1
ATOM 2189 N N . VAL A 1 288 ? 10.922 -3.018 0.253 1 94.56 288 VAL A N 1
ATOM 2190 C CA . VAL A 1 288 ? 11.453 -3.025 1.61 1 94.56 288 VAL A CA 1
ATOM 2191 C C . VAL A 1 288 ? 10.312 -3.102 2.617 1 94.56 288 VAL A C 1
ATOM 2193 O O . VAL A 1 288 ? 10.422 -3.785 3.639 1 94.56 288 VAL A O 1
ATOM 2196 N N . GLY A 1 289 ? 9.258 -2.342 2.295 1 95.81 289 GLY A N 1
ATOM 2197 C CA . GLY A 1 289 ? 8.078 -2.398 3.15 1 95.81 289 GLY A CA 1
ATOM 2198 C C . GLY A 1 289 ? 7.465 -3.783 3.229 1 95.81 289 GLY A C 1
ATOM 2199 O O . GLY A 1 289 ? 7.031 -4.215 4.301 1 95.81 289 GLY A O 1
ATOM 2200 N N . MET A 1 290 ? 7.441 -4.469 2.139 1 96.94 290 MET A N 1
ATOM 2201 C CA . MET A 1 290 ? 6.906 -5.828 2.115 1 96.94 290 MET A CA 1
ATOM 2202 C C . MET A 1 290 ? 7.754 -6.766 2.969 1 96.94 290 MET A C 1
ATOM 2204 O O . MET A 1 290 ? 7.223 -7.598 3.699 1 96.94 290 MET A O 1
ATOM 2208 N N . ARG A 1 291 ? 9.016 -6.578 2.898 1 95.62 291 ARG A N 1
ATOM 2209 C CA . ARG A 1 291 ? 9.922 -7.359 3.734 1 95.62 291 ARG A CA 1
ATOM 2210 C C . ARG A 1 291 ? 9.773 -6.984 5.207 1 95.62 291 ARG A C 1
ATOM 2212 O O . ARG A 1 291 ? 9.766 -7.855 6.078 1 95.62 291 ARG A O 1
ATOM 2219 N N . ARG A 1 292 ? 9.664 -5.715 5.441 1 95.88 292 ARG A N 1
ATOM 2220 C CA . ARG A 1 292 ? 9.492 -5.211 6.801 1 95.88 292 ARG A CA 1
ATOM 2221 C C . ARG A 1 292 ? 8.242 -5.805 7.449 1 95.88 292 ARG A C 1
ATOM 2223 O O . ARG A 1 292 ? 8.25 -6.133 8.641 1 95.88 292 ARG A O 1
ATOM 2230 N N . ALA A 1 293 ? 7.199 -6.008 6.641 1 97.44 293 ALA A N 1
ATOM 2231 C CA . ALA A 1 293 ? 5.93 -6.531 7.137 1 97.44 293 ALA A CA 1
ATOM 2232 C C . ALA A 1 293 ? 6.051 -8.008 7.5 1 97.44 293 ALA A C 1
ATOM 2234 O O . ALA A 1 293 ? 5.242 -8.539 8.266 1 97.44 293 ALA A O 1
ATOM 2235 N N . GLY A 1 294 ? 7.031 -8.742 6.809 1 96.88 294 GLY A N 1
ATOM 2236 C CA . GLY A 1 294 ? 7.27 -10.117 7.211 1 96.88 294 GLY A CA 1
ATOM 2237 C C . GLY A 1 294 ? 7.387 -11.07 6.035 1 96.88 294 GLY A C 1
ATOM 2238 O O . GLY A 1 294 ? 7.648 -12.258 6.219 1 96.88 294 GLY A O 1
ATOM 2239 N N . ALA A 1 295 ? 7.242 -10.562 4.832 1 97.12 295 ALA A N 1
ATOM 2240 C CA . ALA A 1 295 ? 7.324 -11.438 3.664 1 97.12 295 ALA A CA 1
ATOM 2241 C C . ALA A 1 295 ? 8.742 -11.977 3.48 1 97.12 295 ALA A C 1
ATOM 2243 O O . ALA A 1 295 ? 9.719 -11.234 3.641 1 97.12 295 ALA A O 1
ATOM 2244 N N . ASP A 1 296 ? 8.844 -13.219 3.158 1 95.44 296 ASP A N 1
ATOM 2245 C CA . ASP A 1 296 ? 10.133 -13.844 2.867 1 95.44 296 ASP A CA 1
ATOM 2246 C C . ASP A 1 296 ? 10.43 -13.812 1.369 1 95.44 296 ASP A C 1
ATOM 2248 O O . ASP A 1 296 ? 11.594 -13.766 0.963 1 95.44 296 ASP A O 1
ATOM 2252 N N . CYS A 1 297 ? 9.375 -13.875 0.579 1 94.56 297 CYS A N 1
ATOM 2253 C CA . CYS A 1 297 ? 9.484 -13.867 -0.875 1 94.56 297 CYS A CA 1
ATOM 2254 C C . CYS A 1 297 ? 8.43 -12.953 -1.498 1 94.56 297 CYS A C 1
ATOM 2256 O O . CYS A 1 297 ? 7.281 -12.938 -1.057 1 94.56 297 CYS A O 1
ATOM 2258 N N . ILE A 1 298 ? 8.875 -12.203 -2.479 1 95.62 298 ILE A N 1
ATOM 2259 C CA . ILE A 1 298 ? 7.977 -11.266 -3.145 1 95.62 298 ILE A CA 1
ATOM 2260 C C . ILE A 1 298 ? 7.777 -11.68 -4.598 1 95.62 298 ILE A C 1
ATOM 2262 O O . ILE A 1 298 ? 8.75 -11.867 -5.336 1 95.62 298 ILE A O 1
ATOM 2266 N N . ILE A 1 299 ? 6.559 -11.914 -4.961 1 96.25 299 ILE A N 1
ATOM 2267 C CA . ILE A 1 299 ? 6.207 -12.102 -6.363 1 96.25 299 ILE A CA 1
ATOM 2268 C C . ILE A 1 299 ? 5.898 -10.75 -7.008 1 96.25 299 ILE A C 1
ATOM 2270 O O . ILE A 1 299 ? 5.008 -10.031 -6.555 1 96.25 299 ILE A O 1
ATOM 2274 N N . THR A 1 300 ? 6.637 -10.414 -8.008 1 95.56 300 THR A N 1
ATOM 2275 C CA . THR A 1 300 ? 6.445 -9.109 -8.633 1 95.56 300 THR A CA 1
ATOM 2276 C C . THR A 1 300 ? 6.762 -9.18 -10.125 1 95.56 300 THR A C 1
ATOM 2278 O O . THR A 1 300 ? 7.652 -9.922 -10.539 1 95.56 300 THR A O 1
ATOM 2281 N N . TYR A 1 301 ? 6.086 -8.414 -10.891 1 94.81 301 TYR A N 1
ATOM 2282 C CA . TYR A 1 301 ? 6.336 -8.305 -12.328 1 94.81 301 TYR A CA 1
ATOM 2283 C C . TYR A 1 301 ? 7.562 -7.438 -12.594 1 94.81 301 TYR A C 1
ATOM 2285 O O . TYR A 1 301 ? 8.062 -7.395 -13.719 1 94.81 301 TYR A O 1
ATOM 2293 N N . PHE A 1 302 ? 8.109 -6.801 -11.578 1 95.19 302 PHE A N 1
ATOM 2294 C CA . PHE A 1 302 ? 9.258 -5.91 -11.719 1 95.19 302 PHE A CA 1
ATOM 2295 C C . PHE A 1 302 ? 10.562 -6.695 -11.672 1 95.19 302 PHE A C 1
ATOM 2297 O O . PHE A 1 302 ? 11.648 -6.113 -11.758 1 95.19 302 PHE A O 1
ATOM 2304 N N . THR A 1 303 ? 10.523 -7.996 -11.586 1 93.5 303 THR A N 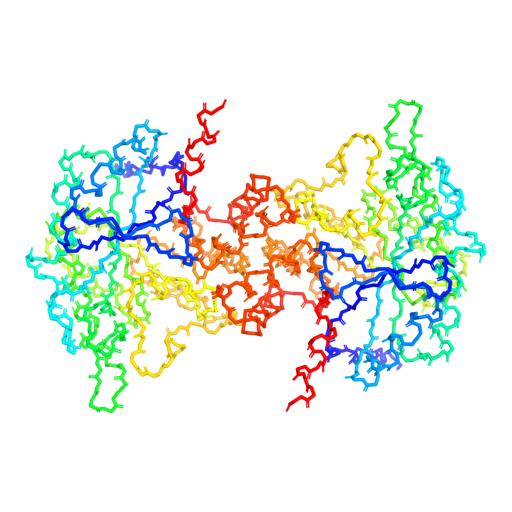1
ATOM 2305 C CA . THR A 1 303 ? 11.703 -8.82 -11.375 1 93.5 303 THR A CA 1
ATOM 2306 C C . THR A 1 303 ? 12.781 -8.516 -12.414 1 93.5 303 THR A C 1
ATOM 2308 O O . THR A 1 303 ? 13.945 -8.312 -12.07 1 93.5 303 THR A O 1
ATOM 2311 N N . PRO A 1 304 ? 12.422 -8.406 -13.711 1 92.62 304 PRO A N 1
ATOM 2312 C CA . PRO A 1 304 ? 13.477 -8.117 -14.688 1 92.62 304 PRO A CA 1
ATOM 2313 C C . PRO A 1 304 ? 14.18 -6.785 -14.414 1 92.62 304 PRO A C 1
ATOM 2315 O O . PRO A 1 304 ? 15.406 -6.703 -14.5 1 92.62 304 PRO A O 1
ATOM 2318 N N . VAL A 1 305 ? 13.422 -5.797 -14.039 1 91.94 305 VAL A N 1
ATOM 2319 C CA . VAL A 1 305 ? 13.977 -4.477 -13.766 1 91.94 305 VAL A CA 1
ATOM 2320 C C . VAL A 1 305 ? 14.859 -4.535 -12.516 1 91.94 305 VAL A C 1
ATOM 2322 O O . VAL A 1 305 ? 15.922 -3.912 -12.469 1 91.94 305 VAL A O 1
ATOM 2325 N N . LEU A 1 306 ? 14.422 -5.273 -11.562 1 91.81 306 LEU A N 1
ATOM 2326 C CA . LEU A 1 306 ? 15.172 -5.414 -10.312 1 91.81 306 LEU A CA 1
ATOM 2327 C C . LEU A 1 306 ? 16.5 -6.113 -10.555 1 91.81 306 LEU A C 1
ATOM 2329 O O . LEU A 1 306 ? 17.516 -5.727 -9.984 1 91.81 306 LEU A O 1
ATOM 2333 N N . LEU A 1 307 ? 16.469 -7.129 -11.383 1 91.19 307 LEU A N 1
ATOM 2334 C CA . LEU A 1 307 ? 17.688 -7.855 -11.703 1 91.19 307 LEU A CA 1
ATOM 2335 C C . LEU A 1 307 ? 18.688 -6.949 -12.422 1 91.19 307 LEU A C 1
ATOM 2337 O O . LEU A 1 307 ? 19.891 -7.062 -12.211 1 91.19 307 LEU A O 1
ATOM 2341 N N . ASP A 1 308 ? 18.156 -6.016 -13.219 1 90.25 308 ASP A N 1
ATOM 2342 C CA . ASP A 1 308 ? 19.016 -5.047 -13.891 1 90.25 308 ASP A CA 1
ATOM 2343 C C . ASP A 1 308 ? 19.672 -4.098 -12.891 1 90.25 308 ASP A C 1
ATOM 2345 O O . ASP A 1 308 ? 20.844 -3.75 -13.031 1 90.25 308 ASP A O 1
ATOM 2349 N N . TRP A 1 309 ? 18.906 -3.703 -11.898 1 87 309 TRP A N 1
ATOM 2350 C CA . TRP A 1 309 ? 19.406 -2.748 -10.914 1 87 309 TRP A CA 1
ATOM 2351 C C . TRP A 1 309 ? 20.453 -3.395 -10.008 1 87 309 TRP A C 1
ATOM 2353 O O . TRP A 1 309 ? 21.359 -2.719 -9.516 1 87 309 TRP A O 1
ATOM 2363 N N . LEU A 1 310 ? 20.375 -4.586 -9.727 1 81.56 310 LEU A N 1
ATOM 2364 C CA . LEU A 1 310 ? 21.281 -5.285 -8.82 1 81.56 310 LEU A CA 1
ATOM 2365 C C . LEU A 1 310 ? 22.641 -5.527 -9.492 1 81.56 310 LEU A C 1
ATOM 2367 O O . LEU A 1 310 ? 23.656 -5.703 -8.805 1 81.56 310 LEU A O 1
ATOM 2371 N N . LYS A 1 311 ? 22.734 -5.566 -10.703 1 75.88 311 LYS A N 1
ATOM 2372 C CA . LYS A 1 311 ? 24 -5.73 -11.414 1 75.88 311 LYS A CA 1
ATOM 2373 C C . LYS A 1 311 ? 24.766 -4.414 -11.484 1 75.88 311 LYS A C 1
ATOM 2375 O O . LYS A 1 311 ? 26 -4.414 -11.586 1 75.88 311 LYS A O 1
ATOM 2380 N N . GLU A 1 312 ? 24.156 -3.283 -11.289 1 64.06 312 GLU A N 1
ATOM 2381 C CA . GLU A 1 312 ? 24.859 -2.006 -11.25 1 64.06 312 GLU A CA 1
ATOM 2382 C C . GLU A 1 312 ? 25.547 -1.787 -9.906 1 64.06 312 GLU A C 1
ATOM 2384 O O . GLU A 1 312 ? 26.641 -1.246 -9.836 1 64.06 312 GLU A O 1
ATOM 2389 N N . MET B 1 1 ? -15.984 11.945 38.25 1 18.98 1 MET B N 1
ATOM 2390 C CA . MET B 1 1 ? -17.078 12.398 37.406 1 18.98 1 MET B CA 1
ATOM 2391 C C . MET B 1 1 ? -16.609 12.617 35.969 1 18.98 1 MET B C 1
ATOM 2393 O O . MET B 1 1 ? -16.484 13.758 35.5 1 18.98 1 MET B O 1
ATOM 2397 N N . ALA B 1 2 ? -15.594 11.852 35.531 1 24.48 2 ALA B N 1
ATOM 2398 C CA . ALA B 1 2 ? -14.617 11.688 34.469 1 24.48 2 ALA B CA 1
ATOM 2399 C C . ALA B 1 2 ? -15.32 11.43 33.125 1 24.48 2 ALA B C 1
ATOM 2401 O O . ALA B 1 2 ? -15.492 10.273 32.719 1 24.48 2 ALA B O 1
ATOM 2402 N N . SER B 1 3 ? -16.562 12.031 32.938 1 25.14 3 SER B N 1
ATOM 2403 C CA . SER B 1 3 ? -17.359 11.875 31.734 1 25.14 3 SER B CA 1
ATOM 2404 C C . SER B 1 3 ? -16.594 12.344 30.5 1 25.14 3 SER B C 1
ATOM 2406 O O . SER B 1 3 ? -16.875 13.422 29.953 1 25.14 3 SER B O 1
ATOM 2408 N N . THR B 1 4 ? -15.32 12.398 30.469 1 29.95 4 THR B N 1
ATOM 2409 C CA . THR B 1 4 ? -14.547 13 29.391 1 29.95 4 THR B CA 1
ATOM 2410 C C . THR B 1 4 ? -15.047 12.5 28.031 1 29.95 4 THR B C 1
ATOM 2412 O O . THR B 1 4 ? -15.172 11.289 27.828 1 29.95 4 THR B O 1
ATOM 2415 N N . LYS B 1 5 ? -15.812 13.352 27.234 1 30.27 5 LYS B N 1
ATOM 2416 C CA . LYS B 1 5 ? -16.562 13.383 25.984 1 30.27 5 LYS B CA 1
ATOM 2417 C C . LYS B 1 5 ? -15.781 12.695 24.859 1 30.27 5 LYS B C 1
ATOM 2419 O O . LYS B 1 5 ? -14.789 13.227 24.375 1 30.27 5 LYS B O 1
ATOM 2424 N N . LEU B 1 6 ? -15.492 11.508 24.953 1 32.22 6 LEU B N 1
ATOM 2425 C CA . LEU B 1 6 ? -15.07 10.562 23.922 1 32.22 6 LEU B CA 1
ATOM 2426 C C . LEU B 1 6 ? -15.953 10.68 22.688 1 32.22 6 LEU B C 1
ATOM 2428 O O . LEU B 1 6 ? -16.797 9.82 22.438 1 32.22 6 LEU B O 1
ATOM 2432 N N . HIS B 1 7 ? -16.812 11.789 22.531 1 29.77 7 HIS B N 1
ATOM 2433 C CA . HIS B 1 7 ? -17.797 11.984 21.484 1 29.77 7 HIS B CA 1
ATOM 2434 C C . HIS B 1 7 ? -17.281 11.492 20.125 1 29.77 7 HIS B C 1
ATOM 2436 O O . HIS B 1 7 ? -18.031 10.906 19.344 1 29.77 7 HIS B O 1
ATOM 2442 N N . SER B 1 8 ? -16.312 12.297 19.516 1 30.78 8 SER B N 1
ATOM 2443 C CA . SER B 1 8 ? -16.141 12.352 18.078 1 30.78 8 SER B CA 1
ATOM 2444 C C . SER B 1 8 ? -15.766 10.984 17.516 1 30.78 8 SER B C 1
ATOM 2446 O O . SER B 1 8 ? -14.586 10.703 17.297 1 30.78 8 SER B O 1
ATOM 2448 N N . SER B 1 9 ? -16.156 9.961 17.953 1 32.97 9 SER B N 1
ATOM 2449 C CA . SER B 1 9 ? -15.914 8.594 17.5 1 32.97 9 SER B CA 1
ATOM 2450 C C . SER B 1 9 ? -16.078 8.484 15.984 1 32.97 9 SER B C 1
ATOM 2452 O O . SER B 1 9 ? -15.242 7.883 15.305 1 32.97 9 SER B O 1
ATOM 2454 N N . LEU B 1 10 ? -17.531 8.461 15.492 1 34.72 10 LEU B N 1
ATOM 2455 C CA . LEU B 1 10 ? -17.938 8.039 14.164 1 34.72 10 LEU B CA 1
ATOM 2456 C C . LEU B 1 10 ? -17.578 9.094 13.117 1 34.72 10 LEU B C 1
ATOM 2458 O O . LEU B 1 10 ? -18.469 9.68 12.484 1 34.72 10 LEU B O 1
ATOM 2462 N N . PHE B 1 11 ? -16.984 10.273 13.414 1 38.25 11 PHE B N 1
ATOM 2463 C CA . PHE B 1 11 ? -16.641 11.289 12.43 1 38.25 11 PHE B CA 1
ATOM 2464 C C . PHE B 1 11 ? -16.141 10.641 11.141 1 38.25 11 PHE B C 1
ATOM 2466 O O . PHE B 1 11 ? -15.539 9.562 11.172 1 38.25 11 PHE B O 1
ATOM 2473 N N . HIS B 1 12 ? -16.938 10.805 10.117 1 49.03 12 HIS B N 1
ATOM 2474 C CA . HIS B 1 12 ? -16.422 10.352 8.836 1 49.03 12 HIS B CA 1
ATOM 2475 C C . HIS B 1 12 ? -14.898 10.492 8.781 1 49.03 12 HIS B C 1
ATOM 2477 O O . HIS B 1 12 ? -14.367 11.602 8.812 1 49.03 12 HIS B O 1
ATOM 2483 N N . PRO B 1 13 ? -14.141 9.602 9.234 1 62.72 13 PRO B N 1
ATOM 2484 C CA . PRO B 1 13 ? -12.75 9.445 9.656 1 62.72 13 PRO B CA 1
ATOM 2485 C C . PRO B 1 13 ? -11.758 9.961 8.617 1 62.72 13 PRO B C 1
ATOM 2487 O O . PRO B 1 13 ? -10.68 9.383 8.445 1 62.72 13 PRO B O 1
ATOM 2490 N N . THR B 1 14 ? -12.359 10.969 7.715 1 73.81 14 THR B N 1
ATOM 2491 C CA . THR B 1 14 ? -11.352 11.492 6.805 1 73.81 14 THR B CA 1
ATOM 2492 C C . THR B 1 14 ? -11.055 12.961 7.109 1 73.81 14 THR B C 1
ATOM 2494 O O . THR B 1 14 ? -11.969 13.719 7.445 1 73.81 14 THR B O 1
ATOM 2497 N N . LEU B 1 15 ? -9.875 13.359 7.168 1 83.25 15 LEU B N 1
ATOM 2498 C CA . LEU B 1 15 ? -9.359 14.719 7.293 1 83.25 15 LEU B CA 1
ATOM 2499 C C . LEU B 1 15 ? -8.812 15.219 5.961 1 83.25 15 LEU B C 1
ATOM 2501 O O . LEU B 1 15 ? -8.07 14.5 5.281 1 83.25 15 LEU B O 1
ATOM 2505 N N . ARG B 1 16 ? -9.281 16.438 5.535 1 84.5 16 ARG B N 1
ATOM 2506 C CA . ARG B 1 16 ? -8.82 17 4.27 1 84.5 16 ARG B CA 1
ATOM 2507 C C . ARG B 1 16 ? -7.617 17.906 4.484 1 84.5 16 ARG B C 1
ATOM 2509 O O . ARG B 1 16 ? -7.695 18.875 5.246 1 84.5 16 ARG B O 1
ATOM 2516 N N . LYS B 1 17 ? -6.59 17.672 3.844 1 87.25 17 LYS B N 1
ATOM 2517 C CA . LYS B 1 17 ? -5.426 18.547 3.836 1 87.25 17 LYS B CA 1
ATOM 2518 C C . LYS B 1 17 ? -5.613 19.688 2.842 1 87.25 17 LYS B C 1
ATOM 2520 O O . LYS B 1 17 ? -6.086 19.484 1.726 1 87.25 17 LYS B O 1
ATOM 2525 N N . LEU B 1 18 ? -5.312 20.891 3.307 1 84.38 18 LEU B N 1
ATOM 2526 C CA . LEU B 1 18 ? -5.461 22.078 2.484 1 84.38 18 LEU B CA 1
ATOM 2527 C C . LEU B 1 18 ? -4.215 22.953 2.566 1 84.38 18 LEU B C 1
ATOM 2529 O O . LEU B 1 18 ? -3.625 23.109 3.639 1 84.38 18 LEU B O 1
ATOM 2533 N N . GLN B 1 19 ? -3.873 23.516 1.451 1 84.56 19 GLN B N 1
ATOM 2534 C CA . GLN B 1 19 ? -2.797 24.5 1.372 1 84.56 19 GLN B CA 1
ATOM 2535 C C . GLN B 1 19 ? -3.35 25.922 1.351 1 84.56 19 GLN B C 1
ATOM 2537 O O . GLN B 1 19 ? -4.133 26.266 0.468 1 84.56 19 GLN B O 1
ATOM 2542 N N . CYS B 1 20 ? -2.877 26.641 2.268 1 90.75 20 CYS B N 1
ATOM 2543 C CA . CYS B 1 20 ? -3.307 28.031 2.402 1 90.75 20 CYS B CA 1
ATOM 2544 C C . CYS B 1 20 ? -2.186 28.984 2.02 1 90.75 20 CYS B C 1
ATOM 2546 O O . CYS B 1 20 ? -1.092 28.922 2.586 1 90.75 20 CYS B O 1
ATOM 2548 N N . GLN B 1 21 ? -2.533 29.891 1.068 1 90.75 21 GLN B N 1
ATOM 2549 C CA . GLN B 1 21 ? -1.49 30.812 0.607 1 90.75 21 GLN B CA 1
ATOM 2550 C C . GLN B 1 21 ? -1.877 32.25 0.863 1 90.75 21 GLN B C 1
ATOM 2552 O O . GLN B 1 21 ? -2.959 32.531 1.385 1 90.75 21 GLN B O 1
ATOM 2557 N N . GLU B 1 22 ? -1.006 33.188 0.531 1 92.5 22 GLU B N 1
ATOM 2558 C CA . GLU B 1 22 ? -1.021 34.562 1.009 1 92.5 22 GLU B CA 1
ATOM 2559 C C . GLU B 1 22 ? -2.045 35.406 0.247 1 92.5 22 GLU B C 1
ATOM 2561 O O . GLU B 1 22 ? -2.664 36.312 0.816 1 92.5 22 GLU B O 1
ATOM 2566 N N . ASP B 1 23 ? -2.16 35.094 -1.011 1 94.94 23 ASP B N 1
ATOM 2567 C CA . ASP B 1 23 ? -3.072 35.906 -1.836 1 94.94 23 ASP B CA 1
ATOM 2568 C C . ASP B 1 23 ? -4.516 35.438 -1.652 1 94.94 23 ASP B C 1
ATOM 2570 O O . ASP B 1 23 ? -4.906 34.375 -2.17 1 94.94 23 ASP B O 1
ATOM 2574 N N . ASP B 1 24 ? -5.289 36.281 -1.104 1 95.56 24 ASP B N 1
ATOM 2575 C CA . ASP B 1 24 ? -6.625 35.938 -0.627 1 95.56 24 ASP B CA 1
ATOM 2576 C C . ASP B 1 24 ? -7.5 35.406 -1.768 1 95.56 24 ASP B C 1
ATOM 2578 O O . ASP B 1 24 ? -8.43 34.625 -1.541 1 95.56 24 ASP B O 1
ATOM 2582 N N . GLU B 1 25 ? -7.176 35.844 -2.961 1 96.88 25 GLU B N 1
ATOM 2583 C CA . GLU B 1 25 ? -8.047 35.5 -4.086 1 96.88 25 GLU B CA 1
ATOM 2584 C C . GLU B 1 25 ? -7.434 34.438 -4.965 1 96.88 25 GLU B C 1
ATOM 2586 O O . GLU B 1 25 ? -8.016 34.031 -5.977 1 96.88 25 GLU B O 1
ATOM 2591 N N . ALA B 1 26 ? -6.395 33.875 -4.594 1 95.44 26 ALA B N 1
ATOM 2592 C CA . ALA B 1 26 ? -5.633 32.969 -5.438 1 95.44 26 ALA B CA 1
ATOM 2593 C C . ALA B 1 26 ? -6.227 31.547 -5.391 1 95.44 26 ALA B C 1
ATOM 2595 O O . ALA B 1 26 ? -6.672 31.094 -4.336 1 95.44 26 ALA B O 1
ATOM 2596 N N . VAL B 1 27 ? -6.34 30.938 -6.516 1 96.56 27 VAL B N 1
ATOM 2597 C CA . VAL B 1 27 ? -6.492 29.5 -6.707 1 96.56 27 VAL B CA 1
ATOM 2598 C C . VAL B 1 27 ? -5.391 28.984 -7.629 1 96.56 27 VAL B C 1
ATOM 2600 O O . VAL B 1 27 ? -5.414 29.234 -8.836 1 96.56 27 VAL B O 1
ATOM 2603 N N . GLN B 1 28 ? -4.406 28.297 -7.059 1 94.69 28 GLN B N 1
ATOM 2604 C CA . GLN B 1 28 ? -3.27 27.812 -7.84 1 94.69 28 GLN B CA 1
ATOM 2605 C C . GLN B 1 28 ? -3.277 26.297 -7.934 1 94.69 28 GLN B C 1
ATOM 2607 O O . GLN B 1 28 ? -2.99 25.594 -6.953 1 94.69 28 GLN B O 1
ATOM 2612 N N . ASN B 1 29 ? -3.549 25.812 -9.109 1 93.88 29 ASN B N 1
ATOM 2613 C CA . ASN B 1 29 ? -3.57 24.375 -9.32 1 93.88 29 ASN B CA 1
ATOM 2614 C C . ASN B 1 29 ? -2.186 23.766 -9.141 1 93.88 29 ASN B C 1
ATOM 2616 O O . ASN B 1 29 ? -1.173 24.422 -9.391 1 93.88 29 ASN B O 1
ATOM 2620 N N . ILE B 1 30 ? -2.158 22.562 -8.633 1 91.81 30 ILE B N 1
ATOM 2621 C CA . ILE B 1 30 ? -0.932 21.797 -8.5 1 91.81 30 ILE B CA 1
ATOM 2622 C C . ILE B 1 30 ? -0.889 20.703 -9.578 1 91.81 30 ILE B C 1
ATOM 2624 O O . ILE B 1 30 ? -1.518 19.656 -9.43 1 91.81 30 ILE B O 1
ATOM 2628 N N . PRO B 1 31 ? -0.155 20.812 -10.609 1 89.56 31 PRO B N 1
ATOM 2629 C CA . PRO B 1 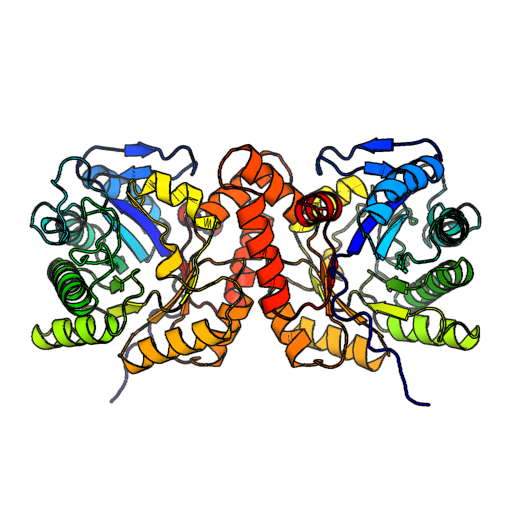31 ? -0.183 19.922 -11.766 1 89.56 31 PRO B CA 1
ATOM 2630 C C . PRO B 1 31 ? 0.056 18.453 -11.391 1 89.56 31 PRO B C 1
ATOM 2632 O O . PRO B 1 31 ? -0.565 17.562 -11.961 1 89.56 31 PRO B O 1
ATOM 2635 N N . SER B 1 32 ? 0.866 18.219 -10.43 1 90.56 32 SER B N 1
ATOM 2636 C CA . SER B 1 32 ? 1.223 16.859 -10.047 1 90.56 32 SER B CA 1
ATOM 2637 C C . SER B 1 32 ? 0.139 16.219 -9.18 1 90.56 32 SER B C 1
ATOM 2639 O O . SER B 1 32 ? 0.213 15.039 -8.852 1 90.56 32 SER B O 1
ATOM 2641 N N . MET B 1 33 ? -0.828 17.031 -8.797 1 93.44 33 MET B N 1
ATOM 2642 C CA . MET B 1 33 ? -1.962 16.562 -8.008 1 93.44 33 MET B CA 1
ATOM 2643 C C . MET B 1 33 ? -3.275 17.078 -8.57 1 93.44 33 MET B C 1
ATOM 2645 O O . MET B 1 33 ? -3.924 17.938 -7.961 1 93.44 33 MET B O 1
ATOM 2649 N N . PRO B 1 34 ? -3.715 16.469 -9.648 1 91.88 34 PRO B N 1
ATOM 2650 C CA . PRO B 1 34 ? -4.941 16.969 -10.281 1 91.88 34 PRO B CA 1
ATOM 2651 C C . PRO B 1 34 ? -6.125 17.016 -9.312 1 91.88 34 PRO B C 1
ATOM 2653 O O . PRO B 1 34 ? -6.367 16.047 -8.586 1 91.88 34 PRO B O 1
ATOM 2656 N N . GLY B 1 35 ? -6.777 18.188 -9.281 1 91.81 35 GLY B N 1
ATOM 2657 C CA . GLY B 1 35 ? -7.934 18.359 -8.422 1 91.81 35 GLY B CA 1
ATOM 2658 C C . GLY B 1 35 ? -7.598 19.031 -7.105 1 91.81 35 GLY B C 1
ATOM 2659 O O . GLY B 1 35 ? -8.492 19.391 -6.336 1 91.81 35 GLY B O 1
ATOM 2660 N N . VAL B 1 36 ? -6.301 19.234 -6.836 1 93.69 36 VAL B N 1
ATOM 2661 C CA . VAL B 1 36 ? -5.836 19.891 -5.617 1 93.69 36 VAL B CA 1
ATOM 2662 C C . VAL B 1 36 ? -5.238 21.25 -5.953 1 93.69 36 VAL B C 1
ATOM 2664 O O . VAL B 1 36 ? -4.57 21.406 -6.977 1 93.69 36 VAL B O 1
ATOM 2667 N N . ALA B 1 37 ? -5.508 22.25 -5.086 1 94.62 37 ALA B N 1
ATOM 2668 C CA . ALA B 1 37 ? -5.012 23.609 -5.312 1 94.62 37 ALA B CA 1
ATOM 2669 C C . ALA B 1 37 ? -4.598 24.266 -4.004 1 94.62 37 ALA B C 1
ATOM 2671 O O . ALA B 1 37 ? -4.957 23.797 -2.922 1 94.62 37 ALA B O 1
ATOM 2672 N N . ARG B 1 38 ? -3.797 25.25 -4.145 1 94.38 38 ARG B N 1
ATOM 2673 C CA . ARG B 1 38 ? -3.549 26.188 -3.061 1 94.38 38 ARG B CA 1
ATOM 2674 C C . ARG B 1 38 ? -4.559 27.328 -3.09 1 94.38 38 ARG B C 1
ATOM 2676 O O . ARG B 1 38 ? -4.863 27.875 -4.156 1 94.38 38 ARG B O 1
ATOM 2683 N N . TYR B 1 39 ? -5.008 27.641 -1.924 1 96.44 39 TYR B N 1
ATOM 2684 C CA . TYR B 1 39 ? -6.078 28.625 -1.878 1 96.44 39 TYR B CA 1
ATOM 2685 C C . TYR B 1 39 ? -5.68 29.828 -1.026 1 96.44 39 TYR B C 1
ATOM 2687 O O . TYR B 1 39 ? -5.055 29.672 0.026 1 96.44 39 TYR B O 1
ATOM 2695 N N . GLY B 1 40 ? -6.043 30.938 -1.501 1 96.31 40 GLY B N 1
ATOM 2696 C CA . GLY B 1 40 ? -6.117 32.094 -0.605 1 96.31 40 GLY B CA 1
ATOM 2697 C C . GLY B 1 40 ? -7.324 32.031 0.308 1 96.31 40 GLY B C 1
ATOM 2698 O O . GLY B 1 40 ? -8.242 31.25 0.103 1 96.31 40 GLY B O 1
ATOM 2699 N N . LEU B 1 41 ? -7.25 32.906 1.266 1 97 41 LEU B N 1
ATOM 2700 C CA . LEU B 1 41 ? -8.227 32.875 2.348 1 97 41 LEU B CA 1
ATOM 2701 C C . LEU B 1 41 ? -9.648 32.906 1.801 1 97 41 LEU B C 1
ATOM 2703 O O . LEU B 1 41 ? -10.477 32.062 2.137 1 97 41 LEU B O 1
ATOM 2707 N N . ASN B 1 42 ? -10.016 33.906 0.935 1 97.62 42 ASN B N 1
ATOM 2708 C CA . ASN B 1 42 ? -11.367 34.031 0.414 1 97.62 42 ASN B CA 1
ATOM 2709 C C . ASN B 1 42 ? -11.781 32.812 -0.421 1 97.62 42 ASN B C 1
ATOM 2711 O O . ASN B 1 42 ? -12.906 32.344 -0.303 1 97.62 42 ASN B O 1
ATOM 2715 N N . LYS B 1 43 ? -10.875 32.344 -1.196 1 97.88 43 LYS B N 1
ATOM 2716 C CA . LYS B 1 43 ? -11.156 31.203 -2.051 1 97.88 43 LYS B CA 1
ATOM 2717 C C . LYS B 1 43 ? -11.234 29.922 -1.232 1 97.88 43 LYS B C 1
ATOM 2719 O O . LYS B 1 43 ? -11.992 29.016 -1.57 1 97.88 43 LYS B O 1
ATOM 2724 N N . LEU B 1 44 ? -10.445 29.922 -0.196 1 97.56 44 LEU B N 1
ATOM 2725 C CA . LEU B 1 44 ? -10.5 28.781 0.708 1 97.56 44 LEU B CA 1
ATOM 2726 C C . LEU B 1 44 ? -11.875 28.672 1.358 1 97.56 44 LEU B C 1
ATOM 2728 O O . LEU B 1 44 ? -12.453 27.578 1.418 1 97.56 44 LEU B O 1
ATOM 2732 N N . LEU B 1 45 ? -12.398 29.766 1.826 1 97.56 45 LEU B N 1
ATOM 2733 C CA . LEU B 1 45 ? -13.719 29.781 2.438 1 97.56 45 LEU B CA 1
ATOM 2734 C C . LEU B 1 45 ? -14.781 29.312 1.45 1 97.56 45 LEU B C 1
ATOM 2736 O O . LEU B 1 45 ? -15.625 28.484 1.794 1 97.56 45 LEU B O 1
ATOM 2740 N N . ALA B 1 46 ? -14.672 29.781 0.243 1 97.44 46 ALA B N 1
ATOM 2741 C CA . ALA B 1 46 ? -15.625 29.406 -0.799 1 97.44 46 ALA B CA 1
ATOM 2742 C C . ALA B 1 46 ? -15.523 27.922 -1.121 1 97.44 46 ALA B C 1
ATOM 2744 O O . ALA B 1 46 ? -16.531 27.266 -1.361 1 97.44 46 ALA B O 1
ATOM 2745 N N . HIS B 1 47 ? -14.312 27.438 -1.113 1 96.75 47 HIS B N 1
ATOM 2746 C CA . HIS B 1 47 ? -14.047 26.031 -1.423 1 96.75 47 HIS B CA 1
ATOM 2747 C C . HIS B 1 47 ? -14.617 25.109 -0.345 1 96.75 47 HIS B C 1
ATOM 2749 O O . HIS B 1 47 ? -15.133 24.031 -0.65 1 96.75 47 HIS B O 1
ATOM 2755 N N . LEU B 1 48 ? -14.594 25.5 0.883 1 96.88 48 LEU B N 1
ATOM 2756 C CA . LEU B 1 48 ? -14.945 24.672 2.021 1 96.88 48 LEU B CA 1
ATOM 2757 C C . LEU B 1 48 ? -16.453 24.625 2.23 1 96.88 48 LEU B C 1
ATOM 2759 O O . LEU B 1 48 ? -16.984 23.656 2.748 1 96.88 48 LEU B O 1
ATOM 2763 N N . GLU B 1 49 ? -17.141 25.672 1.838 1 97 49 GLU B N 1
ATOM 2764 C CA . GLU B 1 49 ? -18.578 25.812 2.113 1 97 49 GLU B CA 1
ATOM 2765 C C . GLU B 1 49 ? -19.344 24.594 1.643 1 97 49 GLU B C 1
ATOM 2767 O O . GLU B 1 49 ? -20.016 23.922 2.438 1 97 49 GLU B O 1
ATOM 2772 N N . PRO B 1 50 ? -19.266 24.219 0.34 1 95.62 50 PRO B N 1
ATOM 2773 C CA . PRO B 1 50 ? -20.016 23.047 -0.108 1 95.62 50 PRO B CA 1
ATOM 2774 C C . PRO B 1 50 ? -19.547 21.75 0.55 1 95.62 50 PRO B C 1
ATOM 2776 O O . PRO B 1 50 ? -20.328 20.828 0.733 1 95.62 50 PRO B O 1
ATOM 2779 N N . LEU B 1 51 ? -18.266 21.641 0.896 1 94.75 51 LEU B N 1
ATOM 2780 C CA . LEU B 1 51 ? -17.734 20.438 1.512 1 94.75 51 LEU B CA 1
ATOM 2781 C C . LEU B 1 51 ? -18.281 20.266 2.924 1 94.75 51 LEU B C 1
ATOM 2783 O O . LEU B 1 51 ? -18.625 19.141 3.328 1 94.75 51 LEU B O 1
ATOM 2787 N N . VAL B 1 52 ? -18.344 21.375 3.65 1 94.31 52 VAL B N 1
ATOM 2788 C CA . VAL B 1 52 ? -18.906 21.344 4.996 1 94.31 52 VAL B CA 1
ATOM 2789 C C . VAL B 1 52 ? -20.375 20.953 4.934 1 94.31 52 VAL B C 1
ATOM 2791 O O . VAL B 1 52 ? -20.844 20.156 5.746 1 94.31 52 VAL B O 1
ATOM 2794 N N . GLU B 1 53 ? -21.062 21.453 3.975 1 93.88 53 GLU B N 1
ATOM 2795 C CA . GLU B 1 53 ? -22.469 21.109 3.779 1 93.88 53 GLU B CA 1
ATOM 2796 C C . GLU B 1 53 ? -22.625 19.625 3.488 1 93.88 53 GLU B C 1
ATOM 2798 O O . GLU B 1 53 ? -23.609 19 3.893 1 93.88 53 GLU B O 1
ATOM 2803 N N . LYS B 1 54 ? -21.641 19.078 2.832 1 92.31 54 LYS B N 1
ATOM 2804 C CA . LYS B 1 54 ? -21.688 17.672 2.457 1 92.31 54 LYS B CA 1
ATOM 2805 C C . LYS B 1 54 ? -21.25 16.781 3.617 1 92.31 54 LYS B C 1
ATOM 2807 O O . LYS B 1 54 ? -21.328 15.555 3.527 1 92.31 54 LYS B O 1
ATOM 2812 N N . GLY B 1 55 ? -20.672 17.422 4.668 1 91.69 55 GLY B N 1
ATOM 2813 C CA . GLY B 1 55 ? -20.391 16.625 5.852 1 91.69 55 GLY B CA 1
ATOM 2814 C C . GLY B 1 55 ? -18.938 16.656 6.27 1 91.69 55 GLY B C 1
ATOM 2815 O O . GLY B 1 55 ? -18.516 15.898 7.148 1 91.69 55 GLY B O 1
ATOM 2816 N N . LEU B 1 56 ? -18.141 17.469 5.629 1 93.38 56 LEU B N 1
ATOM 2817 C CA . LEU B 1 56 ? -16.75 17.625 6.059 1 93.38 56 LEU B CA 1
ATOM 2818 C C . LEU B 1 56 ? -16.688 18.047 7.523 1 93.38 56 LEU B C 1
ATOM 2820 O O . LEU B 1 56 ? -17.359 18.984 7.934 1 93.38 56 LEU B O 1
ATOM 2824 N N . GLN B 1 57 ? -15.805 17.375 8.25 1 92.44 57 GLN B N 1
ATOM 2825 C CA . GLN B 1 57 ? -15.82 17.609 9.695 1 92.44 57 GLN B CA 1
ATOM 2826 C C . GLN B 1 57 ? -14.469 18.141 10.172 1 92.44 57 GLN B C 1
ATOM 2828 O O . GLN B 1 57 ? -14.367 18.703 11.266 1 92.44 57 GLN B O 1
ATOM 2833 N N . SER B 1 58 ? -13.453 17.922 9.406 1 94.81 58 SER B N 1
ATOM 2834 C CA . SER B 1 58 ? -12.133 18.328 9.859 1 94.81 58 SER B CA 1
ATOM 2835 C C . SER B 1 58 ? -11.211 18.641 8.68 1 94.81 58 SER B C 1
ATOM 2837 O O . SER B 1 58 ? -11.359 18.062 7.602 1 94.81 58 SER B O 1
ATOM 2839 N N . ILE B 1 59 ? -10.289 19.562 8.922 1 96.38 59 ILE B N 1
ATOM 2840 C CA . ILE B 1 59 ? -9.297 19.922 7.91 1 96.38 59 ILE B CA 1
ATOM 2841 C C . ILE B 1 59 ? -7.922 20.047 8.555 1 96.38 59 ILE B C 1
ATOM 2843 O O . ILE B 1 59 ? -7.809 20.172 9.773 1 96.38 59 ILE B O 1
ATOM 2847 N N . LEU B 1 60 ? -6.895 19.891 7.781 1 97 60 LEU B N 1
ATOM 2848 C CA . LEU B 1 60 ? -5.5 20.141 8.133 1 97 60 LEU B CA 1
ATOM 2849 C C . LEU B 1 60 ? -4.898 21.234 7.254 1 97 60 LEU B C 1
ATOM 2851 O O . LEU B 1 60 ? -4.719 21.031 6.051 1 97 60 LEU B O 1
ATOM 2855 N N . LEU B 1 61 ? -4.574 22.344 7.867 1 96.56 61 LEU B N 1
ATOM 2856 C CA . LEU B 1 61 ? -4.059 23.484 7.129 1 96.56 61 LEU B CA 1
ATOM 2857 C C . LEU B 1 61 ? -2.537 23.453 7.062 1 96.56 61 LEU B C 1
ATOM 2859 O O . LEU B 1 61 ? -1.876 23.109 8.039 1 96.56 61 LEU B O 1
ATOM 2863 N N . PHE B 1 62 ? -2.055 23.781 5.957 1 95.44 62 PHE B N 1
ATOM 2864 C CA . PHE B 1 62 ? -0.629 23.938 5.707 1 95.44 62 PHE B CA 1
ATOM 2865 C C . PHE B 1 62 ? -0.353 25.297 5.059 1 95.44 62 PHE B C 1
ATOM 2867 O O . PHE B 1 62 ? -0.901 25.609 3.996 1 95.44 62 PHE B O 1
ATOM 2874 N N . GLY B 1 63 ? 0.484 26.047 5.66 1 94.88 63 GLY B N 1
ATOM 2875 C CA . GLY B 1 63 ? 0.808 27.359 5.117 1 94.88 63 GLY B CA 1
ATOM 2876 C C . GLY B 1 63 ? 1.851 27.297 4.016 1 94.88 63 GLY B C 1
ATOM 2877 O O . GLY B 1 63 ? 2.846 26.578 4.129 1 94.88 63 GLY B O 1
ATOM 2878 N N . VAL B 1 64 ? 1.564 28.047 2.967 1 92.38 64 VAL B N 1
ATOM 2879 C CA . VAL B 1 64 ? 2.512 28.234 1.871 1 92.38 64 VAL B CA 1
ATOM 2880 C C . VAL B 1 64 ? 2.779 29.719 1.657 1 92.38 64 VAL B C 1
ATOM 2882 O O . VAL B 1 64 ? 1.845 30.5 1.517 1 92.38 64 VAL B O 1
ATOM 2885 N N . VAL B 1 65 ? 4.055 30.062 1.63 1 92.25 65 VAL B N 1
ATOM 2886 C CA . VAL B 1 65 ? 4.375 31.484 1.5 1 92.25 65 VAL B CA 1
ATOM 2887 C C . VAL B 1 65 ? 5.227 31.703 0.255 1 92.25 65 VAL B C 1
ATOM 2889 O O . VAL B 1 65 ? 6.105 30.906 -0.057 1 92.25 65 VAL B O 1
ATOM 2892 N N . GLU B 1 66 ? 4.891 32.781 -0.463 1 89.12 66 GLU B N 1
ATOM 2893 C CA . GLU B 1 66 ? 5.637 33.156 -1.654 1 89.12 66 GLU B CA 1
ATOM 2894 C C . GLU B 1 66 ? 6.176 34.594 -1.525 1 89.12 66 GLU B C 1
ATOM 2896 O O . GLU B 1 66 ? 7.262 34.875 -2.027 1 89.12 66 GLU B O 1
ATOM 2901 N N . LYS B 1 67 ? 5.527 35.406 -0.838 1 91.75 67 LYS B N 1
ATOM 2902 C CA . LYS B 1 67 ? 5.895 36.812 -0.724 1 91.75 67 LYS B CA 1
ATOM 2903 C C . LYS B 1 67 ? 6.586 37.094 0.607 1 91.75 67 LYS B C 1
ATOM 2905 O O . LYS B 1 67 ? 7.531 37.875 0.667 1 91.75 67 LYS B O 1
ATOM 2910 N N . LEU B 1 68 ? 6.082 36.469 1.693 1 94.12 68 LEU B N 1
ATOM 2911 C CA . LEU B 1 68 ? 6.703 36.656 3.002 1 94.12 68 LEU B CA 1
ATOM 2912 C C . LEU B 1 68 ? 8.156 36.219 2.979 1 94.12 68 LEU B C 1
ATOM 2914 O O . LEU B 1 68 ? 8.492 35.188 2.361 1 94.12 68 LEU B O 1
ATOM 2918 N N . PRO B 1 69 ? 8.992 37 3.584 1 94.88 69 PRO B N 1
ATOM 2919 C CA . PRO B 1 69 ? 10.406 36.625 3.584 1 94.88 69 PRO B CA 1
ATOM 2920 C C . PRO B 1 69 ? 10.672 35.344 4.375 1 94.88 69 PRO B C 1
ATOM 2922 O O . PRO B 1 69 ? 10.047 35.125 5.414 1 94.88 69 PRO B O 1
ATOM 2925 N N . LYS B 1 70 ? 11.57 34.625 3.861 1 94.19 70 LYS B N 1
ATOM 2926 C CA . LYS B 1 70 ? 12.078 33.438 4.551 1 94.19 70 LYS B CA 1
ATOM 2927 C C . LYS B 1 70 ? 13.43 33.688 5.188 1 94.19 70 LYS B C 1
ATOM 2929 O O . LYS B 1 70 ? 14.234 34.469 4.648 1 94.19 70 LYS B O 1
ATOM 2934 N N . ASP B 1 71 ? 13.625 33.188 6.355 1 95.38 71 ASP B N 1
ATOM 2935 C CA . ASP B 1 71 ? 14.914 33.344 7.023 1 95.38 71 ASP B CA 1
ATOM 2936 C C . ASP B 1 71 ? 15.297 32.062 7.766 1 95.38 71 ASP B C 1
ATOM 2938 O O . ASP B 1 71 ? 14.562 31.062 7.711 1 95.38 71 ASP B O 1
ATOM 2942 N N . ALA B 1 72 ? 16.375 32.031 8.484 1 94.25 72 ALA B N 1
ATOM 2943 C CA . ALA B 1 72 ? 16.969 30.828 9.031 1 94.25 72 ALA B CA 1
ATOM 2944 C C . ALA B 1 72 ? 16.125 30.266 10.164 1 94.25 72 ALA B C 1
ATOM 2946 O O . ALA B 1 72 ? 16.219 29.078 10.469 1 94.25 72 ALA B O 1
ATOM 2947 N N . THR B 1 73 ? 15.297 31.078 10.742 1 95.56 73 THR B N 1
ATOM 2948 C CA . THR B 1 73 ? 14.531 30.609 11.898 1 95.56 73 THR B CA 1
ATOM 2949 C C . THR B 1 73 ? 13.039 30.578 11.586 1 95.56 73 THR B C 1
ATOM 2951 O O . THR B 1 73 ? 12.219 30.297 12.461 1 95.56 73 THR B O 1
ATOM 2954 N N . GLY B 1 74 ? 12.664 30.922 10.383 1 96.06 74 GLY B N 1
ATOM 2955 C CA . GLY B 1 74 ? 11.258 30.922 10 1 96.06 74 GLY B CA 1
ATOM 2956 C C . GLY B 1 74 ? 10.43 31.922 10.781 1 96.06 74 GLY B C 1
ATOM 2957 O O . GLY B 1 74 ? 9.359 31.594 11.297 1 96.06 74 GLY B O 1
ATOM 2958 N N . THR B 1 75 ? 10.852 33.125 10.867 1 96.75 75 THR B N 1
ATOM 2959 C CA . THR B 1 75 ? 10.258 34.156 11.703 1 96.75 75 THR B CA 1
ATOM 2960 C C . THR B 1 75 ? 8.82 34.438 11.266 1 96.75 75 THR B C 1
ATOM 2962 O O . THR B 1 75 ? 7.973 34.812 12.086 1 96.75 75 THR B O 1
ATOM 2965 N N . THR B 1 76 ? 8.5 34.25 10.062 1 96.56 76 THR B N 1
ATOM 2966 C CA . THR B 1 76 ? 7.191 34.625 9.539 1 96.56 76 THR B CA 1
ATOM 2967 C C . THR B 1 76 ? 6.172 33.531 9.773 1 96.56 76 THR B C 1
ATOM 2969 O O . THR B 1 76 ? 4.996 33.656 9.438 1 96.56 76 THR B O 1
ATOM 2972 N N . ALA B 1 77 ? 6.594 32.406 10.359 1 96.69 77 ALA B N 1
ATOM 2973 C CA . ALA B 1 77 ? 5.695 31.281 10.641 1 96.69 77 ALA B CA 1
ATOM 2974 C C . ALA B 1 77 ? 4.645 31.672 11.68 1 96.69 77 ALA B C 1
ATOM 2976 O O . ALA B 1 77 ? 3.566 31.078 11.727 1 96.69 77 ALA B O 1
ATOM 2977 N N . ASP B 1 78 ? 4.949 32.625 12.5 1 97.31 78 ASP B N 1
ATOM 2978 C CA . ASP B 1 78 ? 4.012 32.969 13.555 1 97.31 78 ASP B CA 1
ATOM 2979 C C . ASP B 1 78 ? 3.721 34.469 13.547 1 97.31 78 ASP B C 1
ATOM 2981 O O . ASP B 1 78 ? 3.312 35.031 14.562 1 97.31 78 ASP B O 1
ATOM 2985 N N . CYS B 1 79 ? 3.955 35.125 12.469 1 96.38 79 CYS B N 1
ATOM 2986 C CA . CYS B 1 79 ? 3.629 36.531 12.383 1 96.38 79 CYS B CA 1
ATOM 2987 C C . CYS B 1 79 ? 2.154 36.75 12.055 1 96.38 79 CYS B C 1
ATOM 2989 O O . CYS B 1 79 ? 1.474 35.812 11.633 1 96.38 79 CYS B O 1
ATOM 2991 N N . ALA B 1 80 ? 1.694 37.938 12.172 1 95.69 80 ALA B N 1
ATOM 2992 C CA . ALA B 1 80 ? 0.275 38.25 12.047 1 95.69 80 ALA B CA 1
ATOM 2993 C C . ALA B 1 80 ? -0.195 38.094 10.602 1 95.69 80 ALA B C 1
ATOM 2995 O O . ALA B 1 80 ? -1.377 37.875 10.352 1 95.69 80 ALA B O 1
ATOM 2996 N N . THR B 1 81 ? 0.759 38.188 9.695 1 95.62 81 THR B N 1
ATOM 2997 C CA . THR B 1 81 ? 0.378 38.156 8.289 1 95.62 81 THR B CA 1
ATOM 2998 C C . THR B 1 81 ? 0.513 36.75 7.719 1 95.62 81 THR B C 1
ATOM 3000 O O . THR B 1 81 ? 0.246 36.531 6.535 1 95.62 81 THR B O 1
ATOM 3003 N N . ASN B 1 82 ? 0.936 35.844 8.531 1 97 82 ASN B N 1
ATOM 3004 C CA . ASN B 1 82 ? 0.988 34.438 8.109 1 97 82 ASN B CA 1
ATOM 3005 C C . ASN B 1 82 ? -0.374 33.938 7.625 1 97 82 ASN B C 1
ATOM 3007 O O . ASN B 1 82 ? -1.394 34.219 8.266 1 97 82 ASN B O 1
ATOM 3011 N N . PRO B 1 83 ? -0.405 33.25 6.531 1 96.81 83 PRO B N 1
ATOM 3012 C CA . PRO B 1 83 ? -1.694 32.844 5.953 1 96.81 83 PRO B CA 1
ATOM 3013 C C . PRO B 1 83 ? -2.51 31.953 6.883 1 96.81 83 PRO B C 1
ATOM 3015 O O . PRO B 1 83 ? -3.74 32.031 6.898 1 96.81 83 PRO B O 1
ATOM 3018 N N . VAL B 1 84 ? -1.868 31.094 7.645 1 97.69 84 VAL B N 1
ATOM 3019 C CA . VAL B 1 84 ? -2.578 30.203 8.562 1 97.69 84 VAL B CA 1
ATOM 3020 C C . VAL B 1 84 ? -3.17 31.016 9.711 1 97.69 84 VAL B C 1
ATOM 3022 O O . VAL B 1 84 ? -4.34 30.859 10.062 1 97.69 84 VAL B O 1
ATOM 3025 N N . ILE B 1 85 ? -2.389 31.906 10.273 1 98.12 85 ILE B N 1
ATOM 3026 C CA . ILE B 1 85 ? -2.814 32.719 11.391 1 98.12 85 ILE B CA 1
ATOM 3027 C C . ILE B 1 85 ? -3.971 33.625 10.961 1 98.12 85 ILE B C 1
ATOM 3029 O O . ILE B 1 85 ? -4.938 33.812 11.703 1 98.12 85 ILE B O 1
ATOM 3033 N N . ARG B 1 86 ? -3.902 34.125 9.766 1 97.56 86 ARG B N 1
ATOM 3034 C CA . ARG B 1 86 ? -4.965 34.969 9.234 1 97.56 86 ARG B CA 1
ATOM 3035 C C . ARG B 1 86 ? -6.234 34.156 8.977 1 97.56 86 ARG B C 1
ATOM 3037 O O . ARG B 1 86 ? -7.344 34.688 9.141 1 97.56 86 ARG B O 1
ATOM 3044 N N . ALA B 1 87 ? -6.082 32.969 8.586 1 97.88 87 ALA B N 1
ATOM 3045 C CA . ALA B 1 87 ? -7.203 32.125 8.141 1 97.88 87 ALA B CA 1
ATOM 3046 C C . ALA B 1 87 ? -8 31.609 9.336 1 97.88 87 ALA B C 1
ATOM 3048 O O . ALA B 1 87 ? -9.219 31.453 9.25 1 97.88 87 ALA B O 1
ATOM 3049 N N . LEU B 1 88 ? -7.355 31.328 10.43 1 98.12 88 LEU B N 1
ATOM 3050 C CA . LEU B 1 88 ? -7.922 30.578 11.547 1 98.12 88 LEU B CA 1
ATOM 3051 C C . LEU B 1 88 ? -9.141 31.281 12.117 1 98.12 88 LEU B C 1
ATOM 3053 O O . LEU B 1 88 ? -10.227 30.703 12.195 1 98.12 88 LEU B O 1
ATOM 3057 N N . PRO B 1 89 ? -9.094 32.594 12.469 1 98.19 89 PRO B N 1
ATOM 3058 C CA . PRO B 1 89 ? -10.281 33.25 13.031 1 98.19 89 PRO B CA 1
ATOM 3059 C C . PRO B 1 89 ? -11.445 33.281 12.047 1 98.19 89 PRO B C 1
ATOM 3061 O O . PRO B 1 89 ? -12.609 33.156 12.445 1 98.19 89 PRO B O 1
ATOM 3064 N N . GLN B 1 90 ? -11.172 33.438 10.797 1 98 90 GLN B N 1
ATOM 3065 C CA . GLN B 1 90 ? -12.211 33.531 9.781 1 98 90 GLN B CA 1
ATOM 3066 C C . GLN B 1 90 ? -12.867 32.156 9.555 1 98 90 GLN B C 1
ATOM 3068 O O . GLN B 1 90 ? -14.078 32.062 9.383 1 98 90 GLN B O 1
ATOM 3073 N N . LEU B 1 91 ? -12.055 31.141 9.508 1 97.94 91 LEU B N 1
ATOM 3074 C CA . LEU B 1 91 ? -12.578 29.781 9.352 1 97.94 91 LEU B CA 1
ATOM 3075 C C . LEU B 1 91 ? -13.461 29.406 10.531 1 97.94 91 LEU B C 1
ATOM 3077 O O . LEU B 1 91 ? -14.523 28.812 10.344 1 97.94 91 LEU B O 1
ATOM 3081 N N . LYS B 1 92 ? -13.047 29.766 11.719 1 97.56 92 LYS B N 1
ATOM 3082 C CA . LYS B 1 92 ? -13.828 29.469 12.922 1 97.56 92 LYS B CA 1
ATOM 3083 C C . LYS B 1 92 ? -15.172 30.188 12.898 1 97.56 92 LYS B C 1
ATOM 3085 O O . LYS B 1 92 ? -16.188 29.641 13.336 1 97.56 92 LYS B O 1
ATOM 3090 N N . ALA B 1 93 ? -15.117 31.391 12.453 1 98.19 93 ALA B N 1
ATOM 3091 C CA . ALA B 1 93 ? -16.359 32.156 12.367 1 98.19 93 ALA B CA 1
ATOM 3092 C C . ALA B 1 93 ? -17.297 31.594 11.305 1 98.19 93 ALA B C 1
ATOM 3094 O O . ALA B 1 93 ? -18.5 31.484 11.531 1 98.19 93 ALA B O 1
ATOM 3095 N N . ALA B 1 94 ? -16.781 31.25 10.188 1 97.88 94 ALA B N 1
ATOM 3096 C CA . ALA B 1 94 ? -17.578 30.766 9.055 1 97.88 94 ALA B CA 1
ATOM 3097 C C . ALA B 1 94 ? -18.078 29.359 9.297 1 97.88 94 ALA B C 1
ATOM 3099 O O . ALA B 1 94 ? -19.188 29.016 8.875 1 97.88 94 ALA B O 1
ATOM 3100 N N . PHE B 1 95 ? -17.266 28.5 9.898 1 97.31 95 PHE B N 1
ATOM 3101 C CA . PHE B 1 95 ? -17.578 27.094 10.109 1 97.31 95 PHE B CA 1
ATOM 3102 C C . PHE B 1 95 ? -17.312 26.688 11.555 1 97.31 95 PHE B C 1
ATOM 3104 O O . PHE B 1 95 ? -16.391 25.922 11.82 1 97.31 95 PHE B O 1
ATOM 3111 N N . PRO B 1 96 ? -18.125 27.016 12.508 1 95.94 96 PRO B N 1
ATOM 3112 C CA . PRO B 1 96 ? -17.875 26.781 13.93 1 95.94 96 PRO B CA 1
ATOM 3113 C C . PRO B 1 96 ? -17.812 25.297 14.281 1 95.94 96 PRO B C 1
ATOM 3115 O O . PRO B 1 96 ? -17.203 24.922 15.281 1 95.94 96 PRO B O 1
ATOM 3118 N N . GLN B 1 97 ? -18.359 24.469 13.477 1 93.44 97 GLN B N 1
ATOM 3119 C CA . GLN B 1 97 ? -18.406 23.047 13.789 1 93.44 97 GLN B CA 1
ATOM 3120 C C . GLN B 1 97 ? -17.203 22.312 13.195 1 93.44 97 GLN B C 1
ATOM 3122 O O . GLN B 1 97 ? -17.016 21.125 13.453 1 93.44 97 GLN B O 1
ATOM 3127 N N . LEU B 1 98 ? -16.469 22.953 12.336 1 94.69 98 LEU B N 1
ATOM 3128 C CA . LEU B 1 98 ? -15.344 22.359 11.648 1 94.69 98 LEU B CA 1
ATOM 3129 C C . LEU B 1 98 ? -14.125 22.266 12.57 1 94.69 98 LEU B C 1
ATOM 3131 O O . LEU B 1 98 ? -13.742 23.266 13.195 1 94.69 98 LEU B O 1
ATOM 3135 N N . LEU B 1 99 ? -13.602 21.062 12.773 1 95.69 99 LEU B N 1
ATOM 3136 C CA . LEU B 1 99 ? -12.344 20.891 13.492 1 95.69 99 LEU B CA 1
ATOM 3137 C C . LEU B 1 99 ? -11.164 21.297 12.625 1 95.69 99 LEU B C 1
ATOM 3139 O O . LEU B 1 99 ? -10.984 20.766 11.523 1 95.69 99 LEU B O 1
ATOM 3143 N N . ILE B 1 100 ? -10.359 22.188 13.117 1 96.81 100 ILE B N 1
ATOM 3144 C CA . ILE B 1 100 ? -9.266 22.734 12.312 1 96.81 100 ILE B CA 1
ATOM 3145 C C . ILE B 1 100 ? -7.926 22.344 12.922 1 96.81 100 ILE B C 1
ATOM 3147 O O . ILE B 1 100 ? -7.59 22.781 14.023 1 96.81 100 ILE B O 1
ATOM 3151 N N . ALA B 1 101 ? -7.215 21.484 12.227 1 97.56 101 ALA B N 1
ATOM 3152 C CA . ALA B 1 101 ? -5.828 21.172 12.555 1 97.56 101 ALA B CA 1
ATOM 3153 C C . ALA B 1 101 ? -4.859 22 11.727 1 97.56 101 ALA B C 1
ATOM 3155 O O . ALA B 1 101 ? -5.164 22.375 10.586 1 97.56 101 ALA B O 1
ATOM 3156 N N . CYS B 1 102 ? -3.738 22.312 12.297 1 97.81 102 CYS B N 1
ATOM 3157 C CA . CYS B 1 102 ? -2.715 23.078 11.602 1 97.81 102 CYS B CA 1
ATOM 3158 C C . CYS B 1 102 ? -1.377 22.344 11.617 1 97.81 102 CYS B C 1
ATOM 3160 O O . CYS B 1 102 ? -0.9 21.953 12.68 1 97.81 102 CYS B O 1
ATOM 3162 N N . ASP B 1 103 ? -0.851 22.188 10.469 1 97.19 103 ASP B N 1
ATOM 3163 C CA . ASP B 1 103 ? 0.491 21.625 10.367 1 97.19 103 ASP B CA 1
ATOM 3164 C C . ASP B 1 103 ? 1.538 22.594 10.922 1 97.19 103 ASP B C 1
ATOM 3166 O O . ASP B 1 103 ? 1.561 23.766 10.555 1 97.19 103 ASP B O 1
ATOM 3170 N N . VAL B 1 104 ? 2.359 22.125 11.797 1 97.62 104 VAL B N 1
ATOM 3171 C CA . VAL B 1 104 ? 3.396 22.953 12.398 1 97.62 104 VAL B CA 1
ATOM 3172 C C . VAL B 1 104 ? 4.77 22.5 11.922 1 97.62 104 VAL B C 1
ATOM 3174 O O . VAL B 1 104 ? 5.207 21.391 12.227 1 97.62 104 VAL B O 1
ATOM 3177 N N . CYS B 1 105 ? 5.43 23.312 11.211 1 93.44 105 CYS B N 1
ATOM 3178 C CA . CYS B 1 105 ? 6.777 23.047 10.727 1 93.44 105 CYS B CA 1
ATOM 3179 C C . CYS B 1 105 ? 7.492 24.328 10.359 1 93.44 105 CYS B C 1
ATOM 3181 O O . CYS B 1 105 ? 6.855 25.375 10.195 1 93.44 105 CYS B O 1
ATOM 3183 N N . LEU B 1 106 ? 8.781 24.25 10.18 1 93.25 106 LEU B N 1
ATOM 3184 C CA . LEU B 1 106 ? 9.562 25.438 9.836 1 93.25 106 LEU B CA 1
ATOM 3185 C C . LEU B 1 106 ? 9.828 25.5 8.336 1 93.25 106 LEU B C 1
ATOM 3187 O O . LEU B 1 106 ? 10.133 26.578 7.805 1 93.25 106 LEU B O 1
ATOM 3191 N N . CYS B 1 107 ? 9.688 24.469 7.633 1 89.81 107 CYS B N 1
ATOM 3192 C CA . CYS B 1 107 ? 10.266 24.297 6.301 1 89.81 107 CYS B CA 1
ATOM 3193 C C . CYS B 1 107 ? 9.656 25.297 5.32 1 89.81 107 CYS B C 1
ATOM 3195 O O . CYS B 1 107 ? 10.352 25.812 4.445 1 89.81 107 CYS B O 1
ATOM 3197 N N . PRO B 1 108 ? 8.352 25.578 5.422 1 90.88 108 PRO B N 1
ATOM 3198 C CA . PRO B 1 108 ? 7.84 26.547 4.453 1 90.88 108 PRO B CA 1
ATOM 3199 C C . PRO B 1 108 ? 8.352 27.969 4.711 1 90.88 108 PRO B C 1
ATOM 3201 O O . PRO B 1 108 ? 8.234 28.844 3.84 1 90.88 108 PRO B O 1
ATOM 3204 N N . TYR B 1 109 ? 8.977 28.188 5.824 1 94.25 109 TYR B N 1
ATOM 3205 C CA . TYR B 1 109 ? 9.25 29.562 6.262 1 94.25 109 TYR B CA 1
ATOM 3206 C C . TYR B 1 109 ? 10.742 29.797 6.395 1 94.25 109 TYR B C 1
ATOM 3208 O O . TYR B 1 109 ? 11.172 30.938 6.66 1 94.25 109 TYR B O 1
ATOM 3216 N N . THR B 1 110 ? 11.492 28.766 6.246 1 93.12 110 THR B N 1
ATOM 3217 C CA . THR B 1 110 ? 12.938 28.938 6.32 1 93.12 110 THR B CA 1
ATOM 3218 C C . THR B 1 110 ? 13.531 29.125 4.93 1 93.12 110 THR B C 1
ATOM 3220 O O . THR B 1 110 ? 12.961 28.672 3.936 1 93.12 110 THR B O 1
ATOM 3223 N N . ASP B 1 111 ? 14.664 29.75 4.879 1 91.12 111 ASP B N 1
ATOM 3224 C CA . ASP B 1 111 ? 15.328 29.984 3.602 1 91.12 111 ASP B CA 1
ATOM 3225 C C . ASP B 1 111 ? 16.078 28.734 3.137 1 91.12 111 ASP B C 1
ATOM 3227 O O . ASP B 1 111 ? 16.375 28.594 1.95 1 91.12 111 ASP B O 1
ATOM 3231 N N . HIS B 1 112 ? 16.328 27.828 4.027 1 88.06 112 HIS B N 1
ATOM 3232 C CA . HIS B 1 112 ? 17.062 26.625 3.672 1 88.06 112 HIS B CA 1
ATOM 3233 C C . HIS B 1 112 ? 16.094 25.453 3.473 1 88.06 112 HIS B C 1
ATOM 3235 O O . HIS B 1 112 ? 16.5 24.391 2.965 1 88.06 112 HIS B O 1
ATOM 3241 N N . GLY B 1 113 ? 14.898 25.562 3.9 1 87.38 113 GLY B N 1
ATOM 3242 C CA . GLY B 1 113 ? 13.875 24.578 3.574 1 87.38 113 GLY B CA 1
ATOM 3243 C C . GLY B 1 113 ? 13.852 23.406 4.535 1 87.38 113 GLY B C 1
ATOM 3244 O O . GLY B 1 113 ? 13.07 22.469 4.355 1 87.38 113 GLY B O 1
ATOM 3245 N N . HIS B 1 114 ? 14.648 23.406 5.566 1 87.19 114 HIS B N 1
ATOM 3246 C CA . HIS B 1 114 ? 14.656 22.344 6.57 1 87.19 114 HIS B CA 1
ATOM 3247 C C . HIS B 1 114 ? 13.609 22.609 7.645 1 87.19 114 HIS B C 1
ATOM 3249 O O . HIS B 1 114 ? 13.141 23.734 7.805 1 87.19 114 HIS B O 1
ATOM 3255 N N . CYS B 1 115 ? 13.312 21.594 8.414 1 88.25 115 CYS B N 1
ATOM 3256 C CA . CYS B 1 115 ? 12.211 21.625 9.375 1 88.25 115 CYS B CA 1
ATOM 3257 C C . CYS B 1 1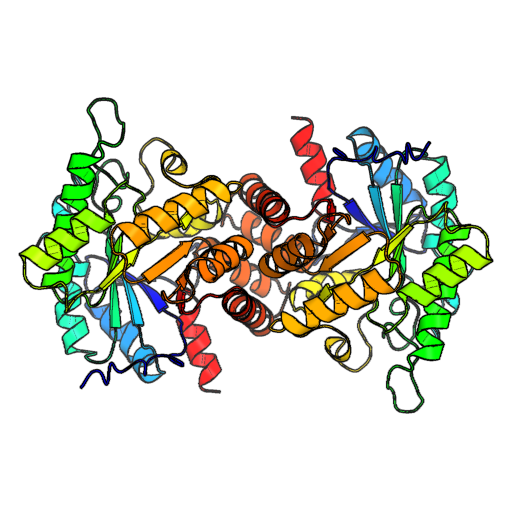15 ? 12.672 22.203 10.711 1 88.25 115 CYS B C 1
ATOM 3259 O O . CYS B 1 115 ? 11.875 22.359 11.641 1 88.25 115 CYS B O 1
ATOM 3261 N N . GLY B 1 116 ? 14.016 22.547 10.805 1 90.19 116 GLY B N 1
ATOM 3262 C CA . GLY B 1 116 ? 14.562 23.078 12.047 1 90.19 116 GLY B CA 1
ATOM 3263 C C . GLY B 1 116 ? 15.609 24.156 11.828 1 90.19 116 GLY B C 1
ATOM 3264 O O . GLY B 1 116 ? 15.938 24.484 10.688 1 90.19 116 GLY B O 1
ATOM 3265 N N . VAL B 1 117 ? 15.992 24.688 12.961 1 94.31 117 VAL B N 1
ATOM 3266 C CA . VAL B 1 117 ? 17.078 25.656 12.961 1 94.31 117 VAL B CA 1
ATOM 3267 C C . VAL B 1 117 ? 18.406 24.938 12.758 1 94.31 117 VAL B C 1
ATOM 3269 O O . VAL B 1 117 ? 18.641 23.859 13.312 1 94.31 117 VAL B O 1
ATOM 3272 N N . LEU B 1 118 ? 19.266 25.562 11.969 1 92.5 118 LEU B N 1
ATOM 3273 C CA . LEU B 1 118 ? 20.531 24.922 11.648 1 92.5 118 LEU B CA 1
ATOM 3274 C C . LEU B 1 118 ? 21.688 25.562 12.422 1 92.5 118 LEU B C 1
ATOM 3276 O O . LEU B 1 118 ? 21.672 26.766 12.656 1 92.5 118 LEU B O 1
ATOM 3280 N N . THR B 1 119 ? 22.609 24.672 12.68 1 92.38 119 THR B N 1
ATOM 3281 C CA . THR B 1 119 ? 23.875 25.172 13.172 1 92.38 119 THR B CA 1
ATOM 3282 C C . THR B 1 119 ? 24.703 25.766 12.031 1 92.38 119 THR B C 1
ATOM 3284 O O . THR B 1 119 ? 24.312 25.672 10.867 1 92.38 119 THR B O 1
ATOM 3287 N N . SER B 1 120 ? 25.828 26.328 12.453 1 90.81 120 SER B N 1
ATOM 3288 C CA . SER B 1 120 ? 26.703 26.938 11.453 1 90.81 120 SER B CA 1
ATOM 3289 C C . SER B 1 120 ? 27.219 25.891 10.469 1 90.81 120 SER B C 1
ATOM 3291 O O . SER B 1 120 ? 27.531 26.219 9.32 1 90.81 120 SER B O 1
ATOM 3293 N N . ASP B 1 121 ? 27.25 24.625 10.844 1 88.62 121 ASP B N 1
ATOM 3294 C CA . ASP B 1 121 ? 27.75 23.562 9.992 1 88.62 121 ASP B CA 1
ATOM 3295 C C . ASP B 1 121 ? 26.625 22.922 9.195 1 88.62 121 ASP B C 1
ATOM 3297 O O . ASP B 1 121 ? 26.828 21.922 8.492 1 88.62 121 ASP B O 1
ATOM 3301 N N . GLY B 1 122 ? 25.438 23.438 9.383 1 86.31 122 GLY B N 1
ATOM 3302 C CA . GLY B 1 122 ? 24.344 23 8.531 1 86.31 122 GLY B CA 1
ATOM 3303 C C . GLY B 1 122 ? 23.594 21.812 9.109 1 86.31 122 GLY B C 1
ATOM 3304 O O . GLY B 1 122 ? 22.875 21.125 8.383 1 86.31 122 GLY B O 1
ATOM 3305 N N . ILE B 1 123 ? 23.844 21.562 10.312 1 87.25 123 ILE B N 1
ATOM 3306 C CA . ILE B 1 123 ? 23.141 20.469 10.969 1 87.25 123 ILE B CA 1
ATOM 3307 C C . ILE B 1 123 ? 22 21.016 11.828 1 87.25 123 ILE B C 1
ATOM 3309 O O . ILE B 1 123 ? 22.125 22.109 12.383 1 87.25 123 ILE B O 1
ATOM 3313 N N . ILE B 1 124 ? 20.938 20.25 11.953 1 89.31 124 ILE B N 1
ATOM 3314 C CA . ILE B 1 124 ? 19.797 20.688 12.727 1 89.31 124 ILE B CA 1
ATOM 3315 C C . ILE B 1 124 ? 20.188 20.812 14.203 1 89.31 124 ILE B C 1
ATOM 3317 O O . ILE B 1 124 ? 20.766 19.891 14.773 1 89.31 124 ILE B O 1
ATOM 3321 N N . ASP B 1 125 ? 19.984 21.969 14.711 1 93.62 125 ASP B N 1
ATOM 3322 C CA . ASP B 1 125 ? 20.141 22.234 16.141 1 93.62 125 ASP B CA 1
ATOM 3323 C C . ASP B 1 125 ? 18.828 21.984 16.891 1 93.62 125 ASP B C 1
ATOM 3325 O O . ASP B 1 125 ? 17.906 22.797 16.812 1 93.62 125 ASP B O 1
ATOM 3329 N N . ASN B 1 126 ? 18.812 20.984 17.672 1 94.5 126 ASN B N 1
ATOM 3330 C CA . ASN B 1 126 ? 17.562 20.453 18.234 1 94.5 126 ASN B CA 1
ATOM 3331 C C . ASN B 1 126 ? 16.922 21.453 19.188 1 94.5 126 ASN B C 1
ATOM 3333 O O . ASN B 1 126 ? 15.727 21.75 19.062 1 94.5 126 ASN B O 1
ATOM 3337 N N . GLU B 1 127 ? 17.625 22.047 20.078 1 95.88 127 GLU B N 1
ATOM 3338 C CA . GLU B 1 127 ? 17.062 22.875 21.156 1 95.88 127 GLU B CA 1
ATOM 3339 C C . GLU B 1 127 ? 16.391 24.125 20.594 1 95.88 127 GLU B C 1
ATOM 3341 O O . GLU B 1 127 ? 15.219 24.375 20.875 1 95.88 127 GLU B O 1
ATOM 3346 N N . PRO B 1 128 ? 17.156 24.875 19.781 1 96.5 128 PRO B N 1
ATOM 3347 C CA . PRO B 1 128 ? 16.469 26.031 19.203 1 96.5 128 PRO B CA 1
ATOM 3348 C C . PRO B 1 128 ? 15.312 25.641 18.281 1 96.5 128 PRO B C 1
ATOM 3350 O O . PRO B 1 128 ? 14.328 26.375 18.156 1 96.5 128 PRO B O 1
ATOM 3353 N N . SER B 1 129 ? 15.398 24.531 17.672 1 96.25 129 SER B N 1
ATOM 3354 C CA . SER B 1 129 ? 14.352 24.062 16.766 1 96.25 129 SER B CA 1
ATOM 3355 C C . SER B 1 129 ? 13.055 23.797 17.516 1 96.25 129 SER B C 1
ATOM 3357 O O . SER B 1 129 ? 11.984 24.25 17.109 1 96.25 129 SER B O 1
ATOM 3359 N N . ILE B 1 130 ? 13.172 23.031 18.656 1 97 130 ILE B N 1
ATOM 3360 C CA . ILE B 1 130 ? 11.953 22.656 19.359 1 97 130 ILE B CA 1
ATOM 3361 C C . ILE B 1 130 ? 11.336 23.875 20.016 1 97 130 ILE B C 1
ATOM 3363 O O . ILE B 1 130 ? 10.109 23.984 20.125 1 97 130 ILE B O 1
ATOM 3367 N N . LYS B 1 131 ? 12.156 24.797 20.438 1 97.5 131 LYS B N 1
ATOM 3368 C CA . LYS B 1 131 ? 11.648 26.047 20.969 1 97.5 131 LYS B CA 1
ATOM 3369 C C . LYS B 1 131 ? 10.844 26.812 19.906 1 97.5 131 LYS B C 1
ATOM 3371 O O . LYS B 1 131 ? 9.734 27.266 20.188 1 97.5 131 LYS B O 1
ATOM 3376 N N . ARG B 1 132 ? 11.438 26.938 18.766 1 97.69 132 ARG B N 1
ATOM 3377 C CA . ARG B 1 132 ? 10.797 27.641 17.656 1 97.69 132 ARG B CA 1
ATOM 3378 C C . ARG B 1 132 ? 9.492 26.969 17.25 1 97.69 132 ARG B C 1
ATOM 3380 O O . ARG B 1 132 ? 8.492 27.641 17 1 97.69 132 ARG B O 1
ATOM 3387 N N . ILE B 1 133 ? 9.492 25.703 17.156 1 97.75 133 ILE B N 1
ATOM 3388 C CA . ILE B 1 133 ? 8.312 24.922 16.781 1 97.75 133 ILE B CA 1
ATOM 3389 C C . ILE B 1 133 ? 7.207 25.141 17.812 1 97.75 133 ILE B C 1
ATOM 3391 O O . ILE B 1 133 ? 6.039 25.312 17.453 1 97.75 133 ILE B O 1
ATOM 3395 N N . ALA B 1 134 ? 7.574 25.172 19.078 1 98.5 134 ALA B N 1
ATOM 3396 C CA . ALA B 1 134 ? 6.609 25.406 20.141 1 98.5 134 ALA B CA 1
ATOM 3397 C C . ALA B 1 134 ? 6.004 26.797 20.047 1 98.5 134 ALA B C 1
ATOM 3399 O O . ALA B 1 134 ? 4.812 26.984 20.297 1 98.5 134 ALA B O 1
ATOM 3400 N N . GLU B 1 135 ? 6.781 27.75 19.672 1 98.44 135 GLU B N 1
ATOM 3401 C CA . GLU B 1 135 ? 6.297 29.125 19.5 1 98.44 135 GLU B CA 1
ATOM 3402 C C . GLU B 1 135 ? 5.246 29.188 18.391 1 98.44 135 GLU B C 1
ATOM 3404 O O . GLU B 1 135 ? 4.223 29.859 18.531 1 98.44 135 GLU B O 1
ATOM 3409 N N . ILE B 1 136 ? 5.543 28.516 17.344 1 98.44 136 ILE B N 1
ATOM 3410 C CA . ILE B 1 136 ? 4.621 28.5 16.203 1 98.44 136 ILE B CA 1
ATOM 3411 C C . ILE B 1 136 ? 3.324 27.797 16.609 1 98.44 136 ILE B C 1
ATOM 3413 O O . ILE B 1 136 ? 2.23 28.297 16.328 1 98.44 136 ILE B O 1
ATOM 3417 N N . ALA B 1 137 ? 3.457 26.656 17.266 1 98.69 137 ALA B N 1
ATOM 3418 C CA . ALA B 1 137 ? 2.287 25.922 17.75 1 98.69 137 ALA B CA 1
ATOM 3419 C C . ALA B 1 137 ? 1.418 26.812 18.641 1 98.69 137 ALA B C 1
ATOM 3421 O O . ALA B 1 137 ? 0.191 26.812 18.516 1 98.69 137 ALA B O 1
ATOM 3422 N N . LEU B 1 138 ? 2.068 27.547 19.516 1 98.69 138 LEU B N 1
ATOM 3423 C CA . LEU B 1 138 ? 1.357 28.469 20.406 1 98.69 138 LEU B CA 1
ATOM 3424 C C . LEU B 1 138 ? 0.6 29.516 19.609 1 98.69 138 LEU B C 1
ATOM 3426 O O . LEU B 1 138 ? -0.557 29.828 19.906 1 98.69 138 LEU B O 1
ATOM 3430 N N . ALA B 1 139 ? 1.251 30.078 18.625 1 98.69 139 ALA B N 1
ATOM 3431 C CA . ALA B 1 139 ? 0.633 31.109 17.797 1 98.69 139 ALA B CA 1
ATOM 3432 C C . ALA B 1 139 ? -0.614 30.578 17.094 1 98.69 139 ALA B C 1
ATOM 3434 O O . ALA B 1 139 ? -1.64 31.266 17.047 1 98.69 139 ALA B O 1
ATOM 3435 N N . TYR B 1 140 ? -0.491 29.375 16.531 1 98.69 140 TYR B N 1
ATOM 3436 C CA . TYR B 1 140 ? -1.636 28.766 15.867 1 98.69 140 TYR B CA 1
ATOM 3437 C C . TYR B 1 140 ? -2.766 28.5 16.859 1 98.69 140 TYR B C 1
ATOM 3439 O O . TYR B 1 140 ? -3.932 28.766 16.562 1 98.69 140 TYR B O 1
ATOM 3447 N N . ALA B 1 141 ? -2.42 27.984 18.016 1 98.56 141 ALA B N 1
ATOM 3448 C CA . ALA B 1 141 ? -3.416 27.719 19.047 1 98.56 141 ALA B CA 1
ATOM 3449 C C . ALA B 1 141 ? -4.129 29 19.469 1 98.56 141 ALA B C 1
ATOM 3451 O O . ALA B 1 141 ? -5.355 29.031 19.594 1 98.56 141 ALA B O 1
ATOM 3452 N N . ARG B 1 142 ? -3.393 30.062 19.656 1 98.5 142 ARG B N 1
ATOM 3453 C CA . ARG B 1 142 ? -3.957 31.359 20.047 1 98.5 142 ARG B CA 1
ATOM 3454 C C . ARG B 1 142 ? -4.891 31.891 18.969 1 98.5 142 ARG B C 1
ATOM 3456 O O . ARG B 1 142 ? -5.895 32.531 19.266 1 98.5 142 ARG B O 1
ATOM 3463 N N . ALA B 1 143 ? -4.5 31.562 17.734 1 98.19 143 ALA B N 1
ATOM 3464 C CA . ALA B 1 143 ? -5.289 32.062 16.609 1 98.19 143 ALA B CA 1
ATOM 3465 C C . ALA B 1 143 ? -6.578 31.25 16.453 1 98.19 143 ALA B C 1
ATOM 3467 O O . ALA B 1 143 ? -7.477 31.641 15.711 1 98.19 143 ALA B O 1
ATOM 3468 N N . GLY B 1 144 ? -6.645 30.047 17.125 1 97.62 144 GLY B N 1
ATOM 3469 C CA . GLY B 1 144 ? -7.922 29.359 17.125 1 97.62 144 GLY B CA 1
ATOM 3470 C C . GLY B 1 144 ? -7.816 27.906 16.672 1 97.62 144 GLY B C 1
ATOM 3471 O O . GLY B 1 144 ? -8.828 27.219 16.562 1 97.62 144 GLY B O 1
ATOM 3472 N N . ALA B 1 145 ? -6.625 27.422 16.438 1 98 145 ALA B N 1
ATOM 3473 C CA . ALA B 1 145 ? -6.469 26.016 16.031 1 98 145 ALA B CA 1
ATOM 3474 C C . ALA B 1 145 ? -6.996 25.078 17.094 1 98 145 ALA B C 1
ATOM 3476 O O . ALA B 1 145 ? -6.73 25.25 18.281 1 98 145 ALA B O 1
ATOM 3477 N N . ASN B 1 146 ? -7.82 24.047 16.672 1 97.44 146 ASN B N 1
ATOM 3478 C CA . ASN B 1 146 ? -8.25 22.984 17.594 1 97.44 146 ASN B CA 1
ATOM 3479 C C . ASN B 1 146 ? -7.133 21.984 17.859 1 97.44 146 ASN B C 1
ATOM 3481 O O . ASN B 1 146 ? -7.066 21.391 18.938 1 97.44 146 ASN B O 1
ATOM 3485 N N . ILE B 1 147 ? -6.305 21.797 16.812 1 97.81 147 ILE B N 1
ATOM 3486 C CA . ILE B 1 147 ? -5.215 20.828 16.844 1 97.81 147 ILE B CA 1
ATOM 3487 C C . ILE B 1 147 ? -3.963 21.438 16.219 1 97.81 147 ILE B C 1
ATOM 3489 O O . ILE B 1 147 ? -4.039 22.094 15.172 1 97.81 147 ILE B O 1
ATOM 3493 N N . VAL B 1 148 ? -2.889 21.344 16.891 1 98.5 148 VAL B N 1
ATOM 3494 C CA . VAL B 1 148 ? -1.596 21.594 16.25 1 98.5 148 VAL B CA 1
ATOM 3495 C C . VAL B 1 148 ? -0.9 20.266 15.961 1 98.5 148 VAL B C 1
ATOM 3497 O O . VAL B 1 148 ? -0.892 19.359 16.797 1 98.5 148 VAL B O 1
ATOM 3500 N N . ALA B 1 149 ? -0.381 20.125 14.758 1 98.25 149 ALA B N 1
ATOM 3501 C CA . ALA B 1 149 ? 0.171 18.859 14.273 1 98.25 149 ALA B CA 1
ATOM 3502 C C . ALA B 1 149 ? 1.612 19.031 13.805 1 98.25 149 ALA B C 1
ATOM 3504 O O . ALA B 1 149 ? 1.865 19.219 12.609 1 98.25 149 ALA B O 1
ATOM 3505 N N . PRO B 1 150 ? 2.553 18.953 14.719 1 97.81 150 PRO B N 1
ATOM 3506 C CA . PRO B 1 150 ? 3.955 19.094 14.32 1 97.81 150 PRO B CA 1
ATOM 3507 C C . PRO B 1 150 ? 4.426 17.969 13.406 1 97.81 150 PRO B C 1
ATOM 3509 O O . PRO B 1 150 ? 4.402 16.797 13.805 1 97.81 150 PRO B O 1
ATOM 3512 N N . SER B 1 151 ? 4.883 18.312 12.258 1 94.44 151 SER B N 1
ATOM 3513 C CA . SER B 1 151 ? 5.258 17.328 11.258 1 94.44 151 SER B CA 1
ATOM 3514 C C . SER B 1 151 ? 6.77 17.156 11.188 1 94.44 151 SER B C 1
ATOM 3516 O O . SER B 1 151 ? 7.273 16.344 10.406 1 94.44 151 SER B O 1
ATOM 3518 N N . ASP B 1 152 ? 7.461 17.891 12.016 1 88.69 152 ASP B N 1
ATOM 3519 C CA . ASP B 1 152 ? 8.891 17.656 12.148 1 88.69 152 ASP B CA 1
ATOM 3520 C C . ASP B 1 152 ? 9.172 16.375 12.945 1 88.69 152 ASP B C 1
ATOM 3522 O O . ASP B 1 152 ? 8.234 15.703 13.383 1 88.69 152 ASP B O 1
ATOM 3526 N N . MET B 1 153 ? 10.477 15.977 13.023 1 85.25 153 MET B N 1
ATOM 3527 C CA . MET B 1 153 ? 10.812 14.766 13.766 1 85.25 153 MET B CA 1
ATOM 3528 C C . MET B 1 153 ? 11.891 15.047 14.805 1 85.25 153 MET B C 1
ATOM 3530 O O . MET B 1 153 ? 12.758 14.203 15.055 1 85.25 153 MET B O 1
ATOM 3534 N N . MET B 1 154 ? 11.781 16.234 15.352 1 88.81 154 MET B N 1
ATOM 3535 C CA . MET B 1 154 ? 12.766 16.594 16.375 1 88.81 154 MET B CA 1
ATOM 3536 C C . MET B 1 154 ? 12.477 15.875 17.688 1 88.81 154 MET B C 1
ATOM 3538 O O . MET B 1 154 ? 11.32 15.648 18.031 1 88.81 154 MET B O 1
ATOM 3542 N N . ASP B 1 155 ? 13.562 15.664 18.344 1 90.81 155 ASP B N 1
ATOM 3543 C CA . ASP B 1 155 ? 13.422 15.055 19.656 1 90.81 155 ASP B CA 1
ATOM 3544 C C . ASP B 1 155 ? 12.82 16.031 20.656 1 90.81 155 ASP B C 1
ATOM 3546 O O . ASP B 1 155 ? 13.18 17.219 20.672 1 90.81 155 ASP B O 1
ATOM 3550 N N . ASN B 1 156 ? 11.828 15.594 21.375 1 95.44 156 ASN B N 1
ATOM 3551 C CA . ASN B 1 156 ? 11.25 16.297 22.516 1 95.44 156 ASN B CA 1
ATOM 3552 C C . ASN B 1 156 ? 10.344 17.453 22.062 1 95.44 156 ASN B C 1
ATOM 3554 O O . ASN B 1 156 ? 9.961 18.297 22.875 1 95.44 156 ASN B O 1
ATOM 3558 N N . ARG B 1 157 ? 10.055 17.484 20.797 1 96.5 157 ARG B N 1
ATOM 3559 C CA . ARG B 1 157 ? 9.234 18.594 20.312 1 96.5 157 ARG B CA 1
ATOM 3560 C C . ARG B 1 157 ? 7.828 18.531 20.906 1 96.5 157 ARG B C 1
ATOM 3562 O O . ARG B 1 157 ? 7.223 19.562 21.203 1 96.5 157 ARG B O 1
ATOM 3569 N N . ILE B 1 158 ? 7.297 17.312 21.172 1 98.38 158 ILE B N 1
ATOM 3570 C CA . ILE B 1 158 ? 5.949 17.172 21.703 1 98.38 158 ILE B CA 1
ATOM 3571 C C . ILE B 1 158 ? 5.895 17.719 23.125 1 98.38 158 ILE B C 1
ATOM 3573 O O . ILE B 1 158 ? 4.977 18.469 23.469 1 98.38 158 ILE B O 1
ATOM 3577 N N . ALA B 1 159 ? 6.895 17.406 23.875 1 98.44 159 ALA B N 1
ATOM 3578 C CA . ALA B 1 159 ? 6.961 17.906 25.234 1 98.44 159 ALA B CA 1
ATOM 3579 C C . ALA B 1 159 ? 7.031 19.438 25.266 1 98.44 159 ALA B C 1
ATOM 3581 O O . ALA B 1 159 ? 6.379 20.078 26.094 1 98.44 159 ALA B O 1
ATOM 3582 N N . ALA B 1 160 ? 7.828 19.953 24.422 1 98.44 160 ALA B N 1
ATOM 3583 C CA . ALA B 1 160 ? 7.992 21.406 24.359 1 98.44 160 ALA B CA 1
ATOM 3584 C C . ALA B 1 160 ? 6.672 22.094 24 1 98.44 160 ALA B C 1
ATOM 3586 O O . ALA B 1 160 ? 6.312 23.109 24.594 1 98.44 160 ALA B O 1
ATOM 3587 N N . ILE B 1 161 ? 5.98 21.531 23.047 1 98.62 161 ILE B N 1
ATOM 3588 C CA . ILE B 1 161 ? 4.703 22.094 22.609 1 98.62 161 ILE B CA 1
ATOM 3589 C C . ILE B 1 161 ? 3.686 21.984 23.75 1 98.62 161 ILE B C 1
ATOM 3591 O O . ILE B 1 161 ? 3.012 22.969 24.078 1 98.62 161 ILE B O 1
ATOM 3595 N N . LYS B 1 162 ? 3.604 20.812 24.375 1 98.56 162 LYS B N 1
ATOM 3596 C CA . LYS B 1 162 ? 2.656 20.594 25.453 1 98.56 162 LYS B CA 1
ATOM 3597 C C . LYS B 1 162 ? 2.914 21.547 26.625 1 98.56 162 LYS B C 1
ATOM 3599 O O . LYS B 1 162 ? 1.979 22.125 27.172 1 98.56 162 LYS B O 1
ATOM 3604 N N . GLN B 1 163 ? 4.172 21.703 26.969 1 98.5 163 GLN B N 1
ATOM 3605 C CA . GLN B 1 163 ? 4.539 22.609 28.047 1 98.5 163 GLN B CA 1
ATOM 3606 C C . GLN B 1 163 ? 4.156 24.047 27.703 1 98.5 163 GLN B C 1
ATOM 3608 O O . GLN B 1 163 ? 3.617 24.766 28.547 1 98.5 163 GLN B O 1
ATOM 3613 N N . THR B 1 164 ? 4.473 24.422 26.516 1 98.62 164 THR B N 1
ATOM 3614 C CA . THR B 1 164 ? 4.168 25.766 26.062 1 98.62 164 THR B CA 1
ATOM 3615 C C . THR B 1 164 ? 2.662 26.031 26.109 1 98.62 164 THR B C 1
ATOM 3617 O O . THR B 1 164 ? 2.219 27.094 26.547 1 98.62 164 THR B O 1
ATOM 3620 N N . LEU B 1 165 ? 1.844 25.078 25.656 1 98.44 165 LEU B N 1
ATOM 3621 C CA . LEU B 1 165 ? 0.392 25.203 25.688 1 98.44 165 LEU B CA 1
ATOM 3622 C C . LEU B 1 165 ? -0.111 25.281 27.125 1 98.44 165 LEU B C 1
ATOM 3624 O O . LEU B 1 165 ? -0.979 26.094 27.438 1 98.44 165 LEU B O 1
ATOM 3628 N N . ARG B 1 166 ? 0.45 24.5 27.984 1 98 166 ARG B N 1
ATOM 3629 C CA . ARG B 1 166 ? 0.087 24.516 29.391 1 98 166 ARG B CA 1
ATOM 3630 C C . ARG B 1 166 ? 0.403 25.875 30.031 1 98 166 ARG B C 1
ATOM 3632 O O . ARG B 1 166 ? -0.431 26.438 30.734 1 98 166 ARG B O 1
ATOM 3639 N N . ASP B 1 167 ? 1.574 26.312 29.766 1 98.44 167 ASP B N 1
ATOM 3640 C CA . ASP B 1 167 ? 2.035 27.578 30.344 1 98.44 167 ASP B CA 1
ATOM 3641 C C . ASP B 1 167 ? 1.141 28.734 29.891 1 98.44 167 ASP B C 1
ATOM 3643 O O . ASP B 1 167 ? 1.134 29.797 30.531 1 98.44 167 ASP B O 1
ATOM 3647 N N . ASN B 1 168 ? 0.458 28.562 28.859 1 98.31 168 ASN B N 1
ATOM 3648 C CA . ASN B 1 168 ? -0.384 29.625 28.328 1 98.31 168 ASN B CA 1
ATOM 3649 C C . ASN B 1 168 ? -1.866 29.297 28.453 1 98.31 168 ASN B C 1
ATOM 3651 O O . ASN B 1 168 ? -2.705 29.891 27.781 1 98.31 168 ASN B O 1
ATOM 3655 N N . SER B 1 169 ? -2.223 28.234 29.203 1 97.94 169 SER B N 1
ATOM 3656 C CA . SER B 1 169 ? -3.574 27.812 29.562 1 97.94 169 SER B CA 1
ATOM 3657 C C . SER B 1 169 ? -4.375 27.438 28.312 1 97.94 169 SER B C 1
ATOM 3659 O O . SER B 1 169 ? -5.551 27.781 28.203 1 97.94 169 SER B O 1
ATOM 3661 N N . LEU B 1 170 ? -3.721 26.766 27.344 1 97.56 170 LEU B N 1
ATOM 3662 C CA . LEU B 1 170 ? -4.379 26.375 26.109 1 97.56 170 LEU B CA 1
ATOM 3663 C C . LEU B 1 170 ? -4.387 24.859 25.969 1 97.56 170 LEU B C 1
ATOM 3665 O O . LEU B 1 170 ? -4.855 24.328 24.953 1 97.56 170 LEU B O 1
ATOM 3669 N N . GLU B 1 171 ? -3.908 24.188 26.984 1 93.38 171 GLU B N 1
ATOM 3670 C CA . GLU B 1 171 ? -3.768 22.734 26.922 1 93.38 171 GLU B CA 1
ATOM 3671 C C . GLU B 1 171 ? -5.125 22.047 26.75 1 93.38 171 GLU B C 1
ATOM 3673 O O . GLU B 1 171 ? -5.223 21.016 26.109 1 93.38 171 GLU B O 1
ATOM 3678 N N . ASN B 1 172 ? -6.188 22.688 27.203 1 93.06 172 ASN B N 1
ATOM 3679 C CA . ASN B 1 172 ? -7.523 22.109 27.125 1 93.06 172 ASN B CA 1
ATOM 3680 C C . ASN B 1 172 ? -8.266 22.562 25.875 1 93.06 172 ASN B C 1
ATOM 3682 O O . ASN B 1 172 ? -9.336 22.047 25.562 1 93.06 172 ASN B O 1
ATOM 3686 N N . ARG B 1 173 ? -7.656 23.391 25.188 1 94.56 173 ARG B N 1
ATOM 3687 C CA . ARG B 1 173 ? -8.344 23.969 24.031 1 94.56 173 ARG B CA 1
ATOM 3688 C C . ARG B 1 173 ? -7.703 23.484 22.734 1 94.56 173 ARG B C 1
ATOM 3690 O O . ARG B 1 173 ? -8.344 23.5 21.672 1 94.56 173 ARG B O 1
ATOM 3697 N N . CYS B 1 174 ? -6.469 23.141 22.797 1 97.69 174 CYS B N 1
ATOM 3698 C CA . CYS B 1 174 ? -5.73 22.75 21.609 1 97.69 174 CYS B CA 1
ATOM 3699 C C . CYS B 1 174 ? -5.016 21.422 21.828 1 97.69 174 CYS B C 1
ATOM 3701 O O . CYS B 1 174 ? -4.188 21.297 22.734 1 97.69 174 CYS B O 1
ATOM 3703 N N . SER B 1 175 ? -5.367 20.406 20.984 1 97.88 175 SER B N 1
ATOM 3704 C CA . SER B 1 175 ? -4.746 19.078 21.078 1 97.88 175 SER B CA 1
ATOM 3705 C C . SER B 1 175 ? -3.5 19 20.203 1 97.88 175 SER B C 1
ATOM 3707 O O . SER B 1 175 ? -3.301 19.828 19.312 1 97.88 175 SER B O 1
ATOM 3709 N N . VAL B 1 176 ? -2.676 18.016 20.516 1 98.38 176 VAL B N 1
ATOM 3710 C CA . VAL B 1 176 ? -1.448 17.812 19.75 1 98.38 176 VAL B CA 1
ATOM 3711 C C . VAL B 1 176 ? -1.521 16.484 18.984 1 98.38 176 VAL B C 1
ATOM 3713 O O . VAL B 1 176 ? -1.63 15.422 19.594 1 98.38 176 VAL B O 1
ATOM 3716 N N . LEU B 1 177 ? -1.549 16.578 17.688 1 97.94 177 LEU B N 1
ATOM 3717 C CA . LEU B 1 177 ? -1.426 15.43 16.797 1 97.94 177 LEU B CA 1
ATOM 3718 C C . LEU B 1 177 ? 0.013 15.273 16.312 1 97.94 177 LEU B C 1
ATOM 3720 O O . LEU B 1 177 ? 0.472 16.031 15.453 1 97.94 177 LEU B O 1
ATOM 3724 N N . SER B 1 178 ? 0.676 14.289 16.812 1 97.94 178 SER B N 1
ATOM 3725 C CA . SER B 1 178 ? 2.092 14.109 16.5 1 97.94 178 SER B CA 1
ATOM 3726 C C . SER B 1 178 ? 2.281 13.281 15.234 1 97.94 178 SER B C 1
ATOM 3728 O O . SER B 1 178 ? 1.693 12.211 15.094 1 97.94 178 SER B O 1
ATOM 3730 N N . TYR B 1 179 ? 3.045 13.82 14.328 1 96.44 179 TYR B N 1
ATOM 3731 C CA . TYR B 1 179 ? 3.559 12.969 13.258 1 96.44 179 TYR B CA 1
ATOM 3732 C C . TYR B 1 179 ? 4.594 11.984 13.789 1 96.44 179 TYR B C 1
ATOM 3734 O O . TYR B 1 179 ? 5.75 12 13.359 1 96.44 179 TYR B O 1
ATOM 3742 N N . SER B 1 180 ? 4.203 11.125 14.641 1 96.44 180 SER B N 1
ATOM 3743 C CA . SER B 1 180 ? 5.07 10.289 15.461 1 96.44 180 SER B CA 1
ATOM 3744 C C . SER B 1 180 ? 5.93 9.367 14.609 1 96.44 180 SER B C 1
ATOM 3746 O O . SER B 1 180 ? 7.105 9.141 14.906 1 96.44 180 SER B O 1
ATOM 3748 N N . VAL B 1 181 ? 5.309 8.781 13.594 1 96.62 181 VAL B N 1
ATOM 3749 C CA . VAL B 1 181 ? 6.027 7.855 12.727 1 96.62 181 VAL B CA 1
ATOM 3750 C C . VAL B 1 181 ? 5.984 8.359 11.289 1 96.62 181 VAL B C 1
ATOM 3752 O O . VAL B 1 181 ? 5.066 8.031 10.531 1 96.62 181 VAL B O 1
ATOM 3755 N N . LYS B 1 182 ? 6.949 9.102 10.984 1 95.12 182 LYS B N 1
ATOM 3756 C CA . LYS B 1 182 ? 7.094 9.672 9.648 1 95.12 182 LYS B CA 1
ATOM 3757 C C . LYS B 1 182 ? 8.32 9.102 8.938 1 95.12 182 LYS B C 1
ATOM 3759 O O . LYS B 1 182 ? 9.453 9.375 9.328 1 95.12 182 LYS B O 1
ATOM 3764 N N . PHE B 1 183 ? 8.109 8.383 7.91 1 95 183 PHE B N 1
ATOM 3765 C CA . PHE B 1 183 ? 9.195 7.738 7.184 1 95 183 PHE B CA 1
ATOM 3766 C C . PHE B 1 183 ? 9.703 8.633 6.059 1 95 183 PHE B C 1
ATOM 3768 O O . PHE B 1 183 ? 8.945 9.438 5.512 1 95 183 PHE B O 1
ATOM 3775 N N . ALA B 1 184 ? 11.039 8.484 5.824 1 91.69 184 ALA B N 1
ATOM 3776 C CA . ALA B 1 184 ? 11.531 9 4.547 1 91.69 184 ALA B CA 1
ATOM 3777 C C . ALA B 1 184 ? 10.898 8.25 3.377 1 91.69 184 ALA B C 1
ATOM 3779 O O . ALA B 1 184 ? 10.969 7.016 3.311 1 91.69 184 ALA B O 1
ATOM 3780 N N . SER B 1 185 ? 10.242 9.031 2.465 1 93.75 185 SER B N 1
ATOM 3781 C CA . SER B 1 185 ? 9.461 8.336 1.452 1 93.75 185 SER B CA 1
ATOM 3782 C C . SER B 1 185 ? 9.547 9.031 0.101 1 93.75 185 SER B C 1
ATOM 3784 O O . SER B 1 185 ? 9.57 10.266 0.034 1 93.75 185 SER B O 1
ATOM 3786 N N . GLY B 1 186 ? 9.617 8.211 -0.92 1 93 186 GLY B N 1
ATOM 3787 C CA . GLY B 1 186 ? 9.492 8.727 -2.275 1 93 186 GLY B CA 1
ATOM 3788 C C . GLY B 1 186 ? 8.078 9.141 -2.631 1 93 186 GLY B C 1
ATOM 3789 O O . GLY B 1 186 ? 7.863 9.836 -3.625 1 93 186 GLY B O 1
ATOM 3790 N N . PHE B 1 187 ? 7.09 8.82 -1.845 1 94.56 187 PHE B N 1
ATOM 3791 C CA . PHE B 1 187 ? 5.684 9.102 -2.125 1 94.56 187 PHE B CA 1
ATOM 3792 C C . PHE B 1 187 ? 5.359 10.562 -1.863 1 94.56 187 PHE B C 1
ATOM 3794 O O . PHE B 1 187 ? 4.246 11.016 -2.139 1 94.56 187 PHE B O 1
ATOM 3801 N N . TYR B 1 188 ? 6.344 11.375 -1.378 1 91.62 188 TYR B N 1
ATOM 3802 C CA . TYR B 1 188 ? 6.078 12.773 -1.073 1 91.62 188 TYR B CA 1
ATOM 3803 C C . TYR B 1 188 ? 6.254 13.641 -2.311 1 91.62 188 TYR B C 1
ATOM 3805 O O . TYR B 1 188 ? 5.988 14.852 -2.273 1 91.62 188 TYR B O 1
ATOM 3813 N N . GLY B 1 189 ? 6.645 13.102 -3.42 1 87.94 189 GLY B N 1
ATOM 3814 C CA . GLY B 1 189 ? 7.035 13.836 -4.613 1 87.94 189 GLY B CA 1
ATOM 3815 C C . GLY B 1 189 ? 6.074 14.953 -4.969 1 87.94 189 GLY B C 1
ATOM 3816 O O . GLY B 1 189 ? 6.445 16.125 -4.953 1 87.94 189 GLY B O 1
ATOM 3817 N N . PRO B 1 190 ? 4.875 14.68 -5.16 1 86.62 190 PRO B N 1
ATOM 3818 C CA . PRO B 1 190 ? 3.93 15.719 -5.582 1 86.62 190 PRO B CA 1
ATOM 3819 C C . PRO B 1 190 ? 3.738 16.797 -4.531 1 86.62 190 PRO B C 1
ATOM 3821 O O . PRO B 1 190 ? 3.473 17.953 -4.871 1 86.62 190 PRO B O 1
ATOM 3824 N N . PHE B 1 191 ? 3.871 16.5 -3.309 1 84.69 191 PHE B N 1
ATOM 3825 C CA . PHE B 1 191 ? 3.719 17.484 -2.236 1 84.69 191 PHE B CA 1
ATOM 3826 C C . PHE B 1 191 ? 4.836 18.516 -2.287 1 84.69 191 PHE B C 1
ATOM 3828 O O . PHE B 1 191 ? 4.617 19.688 -1.969 1 84.69 191 PHE B O 1
ATOM 3835 N N . ARG B 1 192 ? 5.98 18.047 -2.592 1 77.81 192 ARG B N 1
ATOM 3836 C CA . ARG B 1 192 ? 7.105 18.984 -2.668 1 77.81 192 ARG B CA 1
ATOM 3837 C C . ARG B 1 192 ? 6.863 20.047 -3.732 1 77.81 192 ARG B C 1
ATOM 3839 O O . ARG B 1 192 ? 7.242 21.203 -3.553 1 77.81 192 ARG B O 1
ATOM 3846 N N . ASP B 1 193 ? 6.168 19.641 -4.719 1 74.69 193 ASP B N 1
ATOM 3847 C CA . ASP B 1 193 ? 5.707 20.609 -5.715 1 74.69 193 ASP B CA 1
ATOM 3848 C C . ASP B 1 193 ? 4.645 21.531 -5.133 1 74.69 193 ASP B C 1
ATOM 3850 O O . ASP B 1 193 ? 4.648 22.734 -5.398 1 74.69 193 ASP B O 1
ATOM 3854 N N . ALA B 1 194 ? 3.838 20.969 -4.297 1 77.19 194 ALA B N 1
ATOM 3855 C CA . ALA B 1 194 ? 2.705 21.703 -3.738 1 77.19 194 ALA B CA 1
ATOM 3856 C C . ALA B 1 194 ? 3.168 22.719 -2.689 1 77.19 194 ALA B C 1
ATOM 3858 O O . ALA B 1 194 ? 2.66 23.844 -2.631 1 77.19 194 ALA B O 1
ATOM 3859 N N . ALA B 1 195 ? 4.125 22.312 -1.885 1 74.12 195 ALA B N 1
ATOM 3860 C CA . ALA B 1 195 ? 4.523 23.094 -0.715 1 74.12 195 ALA B CA 1
ATOM 3861 C C . ALA B 1 195 ? 5.613 24.094 -1.074 1 74.12 195 ALA B C 1
ATOM 3863 O O . ALA B 1 195 ? 5.887 25.031 -0.309 1 74.12 195 ALA B O 1
ATOM 3864 N N . LYS B 1 196 ? 6.258 24.031 -2.266 1 68.81 196 LYS B N 1
ATOM 3865 C CA . LYS B 1 196 ? 7.379 24.875 -2.652 1 68.81 196 LYS B CA 1
ATOM 3866 C C . LYS B 1 196 ? 8.43 24.938 -1.548 1 68.81 196 LYS B C 1
ATOM 3868 O O . LYS B 1 196 ? 8.969 26 -1.254 1 68.81 196 LYS B O 1
ATOM 3873 N N . SER B 1 197 ? 8.602 23.859 -0.803 1 69.38 197 SER B N 1
ATOM 3874 C CA . SER B 1 197 ? 9.453 23.844 0.381 1 69.38 197 SER B CA 1
ATOM 3875 C C . SER B 1 197 ? 10.555 22.797 0.262 1 69.38 197 SER B C 1
ATOM 3877 O O . SER B 1 197 ? 11.078 22.328 1.272 1 69.38 197 SER B O 1
ATOM 3879 N N . ALA B 1 198 ? 11.016 22.531 -0.808 1 68.56 198 ALA B N 1
ATOM 3880 C CA . ALA B 1 198 ? 12.094 21.547 -0.928 1 68.56 198 ALA B CA 1
ATOM 3881 C C . ALA B 1 198 ? 13.391 22.078 -0.319 1 68.56 198 ALA B C 1
ATOM 3883 O O . ALA B 1 198 ? 13.719 23.266 -0.474 1 68.56 198 ALA B O 1
ATOM 3884 N N . PRO B 1 199 ? 13.961 21.141 0.447 1 70.88 199 PRO B N 1
ATOM 3885 C CA . PRO B 1 199 ? 15.234 21.609 1.009 1 70.88 199 PRO B CA 1
ATOM 3886 C C . PRO B 1 199 ? 16.203 22.109 -0.057 1 70.88 199 PRO B C 1
ATOM 3888 O O . PRO B 1 199 ? 16.312 21.516 -1.132 1 70.88 199 PRO B O 1
ATOM 3891 N N . ALA B 1 200 ? 16.688 23.188 0.304 1 64.56 200 ALA B N 1
ATOM 3892 C CA . ALA B 1 200 ? 17.641 23.797 -0.616 1 64.56 200 ALA B CA 1
ATOM 3893 C C . ALA B 1 200 ? 18.891 22.938 -0.739 1 64.56 200 ALA B C 1
ATOM 3895 O O . ALA B 1 200 ? 19.594 22.984 -1.754 1 64.56 200 ALA B O 1
ATOM 3896 N N . PHE B 1 201 ? 19.234 22.328 0.267 1 60.28 201 PHE B N 1
ATOM 3897 C CA . PHE B 1 201 ? 20.375 21.422 0.269 1 60.28 201 PHE B CA 1
ATOM 3898 C C . PHE B 1 201 ? 20.109 20.219 1.174 1 60.28 201 PHE B C 1
ATOM 3900 O O . PHE B 1 201 ? 19.234 20.281 2.047 1 60.28 201 PHE B O 1
ATOM 3907 N N . GLY B 1 202 ? 20.75 19.078 0.846 1 58.19 202 GLY B N 1
ATOM 3908 C CA . GLY B 1 202 ? 20.578 17.891 1.653 1 58.19 202 GLY B CA 1
ATOM 3909 C C . GLY B 1 202 ? 19.266 17.188 1.397 1 58.19 202 GLY B C 1
ATOM 3910 O O . GLY B 1 202 ? 18.594 17.453 0.4 1 58.19 202 GLY B O 1
ATOM 3911 N N . ASP B 1 203 ? 19.188 16.047 2.039 1 65.38 203 ASP B N 1
ATOM 3912 C CA . ASP B 1 203 ? 17.984 15.227 1.925 1 65.38 203 ASP B CA 1
ATOM 3913 C C . ASP B 1 203 ? 17.25 15.125 3.264 1 65.38 203 ASP B C 1
ATOM 3915 O O . ASP B 1 203 ? 17.891 15.172 4.324 1 65.38 203 ASP B O 1
ATOM 3919 N N . ARG B 1 204 ? 16 15.398 3.229 1 66.44 204 ARG B N 1
ATOM 3920 C CA . ARG B 1 204 ? 15.203 15.289 4.453 1 66.44 204 ARG B CA 1
ATOM 3921 C C . ARG B 1 204 ? 15.297 13.883 5.039 1 66.44 204 ARG B C 1
ATOM 3923 O O . ARG B 1 204 ? 14.789 13.633 6.137 1 66.44 204 ARG B O 1
ATOM 3930 N N . LYS B 1 205 ? 16 13.07 4.5 1 68.69 205 LYS B N 1
ATOM 3931 C CA . LYS B 1 205 ? 16.125 11.68 4.926 1 68.69 205 LYS B CA 1
ATOM 3932 C C . LYS B 1 205 ? 16.891 11.578 6.242 1 68.69 205 LYS B C 1
ATOM 3934 O O . LYS B 1 205 ? 16.719 10.609 6.992 1 68.69 205 LYS B O 1
ATOM 3939 N N . CYS B 1 206 ? 17.5 12.625 6.531 1 56.22 206 CYS B N 1
ATOM 3940 C CA . CYS B 1 206 ? 18.391 12.594 7.684 1 56.22 206 CYS B CA 1
ATOM 3941 C C . CYS B 1 206 ? 17.609 12.648 8.984 1 56.22 206 CYS B C 1
ATOM 3943 O O . CYS B 1 206 ? 18.125 12.273 10.039 1 56.22 206 CYS B O 1
ATOM 3945 N N . TYR B 1 207 ? 16.375 13.062 8.867 1 66.62 207 TYR B N 1
ATOM 3946 C CA . TYR B 1 207 ? 15.641 13.117 10.125 1 66.62 207 TYR B CA 1
ATOM 3947 C C . TYR B 1 207 ? 14.305 12.391 10.008 1 66.62 207 TYR B C 1
ATOM 3949 O O . TYR B 1 207 ? 13.43 12.547 10.852 1 66.62 207 TYR B O 1
ATOM 3957 N N . GLN B 1 208 ? 14.156 11.711 9.039 1 78.62 208 GLN B N 1
ATOM 3958 C CA . GLN B 1 208 ? 13.023 10.805 8.859 1 78.62 208 GLN B CA 1
ATOM 3959 C C . GLN B 1 208 ? 13.445 9.352 9.023 1 78.62 208 GLN B C 1
ATOM 3961 O O . GLN B 1 208 ? 14.633 9.031 8.961 1 78.62 208 GLN B O 1
ATOM 3966 N N . LEU B 1 209 ? 12.438 8.531 9.289 1 83.94 209 LEU B N 1
ATOM 3967 C CA . LEU B 1 209 ? 12.742 7.133 9.547 1 83.94 209 LEU B CA 1
ATOM 3968 C C . LEU B 1 209 ? 13.023 6.383 8.25 1 83.94 209 LEU B C 1
ATOM 3970 O O . LEU B 1 209 ? 12.344 6.598 7.246 1 83.94 209 LEU B O 1
ATOM 3974 N N . PRO B 1 210 ? 14.016 5.523 8.32 1 86.88 210 PRO B N 1
ATOM 3975 C CA . PRO B 1 210 ? 14.211 4.656 7.152 1 86.88 210 PRO B CA 1
ATOM 3976 C C . PRO B 1 210 ? 13.039 3.711 6.918 1 86.88 210 PRO B C 1
ATOM 3978 O O . PRO B 1 210 ? 12.453 3.195 7.875 1 86.88 210 PRO B O 1
ATOM 3981 N N . PRO B 1 211 ? 12.719 3.467 5.699 1 86.94 211 PRO B N 1
ATOM 3982 C CA . PRO B 1 211 ? 11.523 2.682 5.375 1 86.94 211 PRO B CA 1
ATOM 3983 C C . PRO B 1 211 ? 11.555 1.282 5.984 1 86.94 211 PRO B C 1
ATOM 3985 O O . PRO B 1 211 ? 10.5 0.708 6.273 1 86.94 211 PRO B O 1
ATOM 3988 N N . GLY B 1 212 ? 12.688 0.727 6.215 1 88.31 212 GLY B N 1
ATOM 3989 C CA . GLY B 1 212 ? 12.789 -0.652 6.672 1 88.31 212 GLY B CA 1
ATOM 3990 C C . GLY B 1 212 ? 12.805 -0.783 8.18 1 88.31 212 GLY B C 1
ATOM 3991 O O . GLY B 1 212 ? 12.805 -1.896 8.711 1 88.31 212 GLY B O 1
ATOM 3992 N N . SER B 1 213 ? 12.586 0.309 8.922 1 86.62 213 SER B N 1
ATOM 3993 C CA . SER B 1 213 ? 12.914 0.253 10.344 1 86.62 213 SER B CA 1
ATOM 3994 C C . SER B 1 213 ? 11.656 0.213 11.203 1 86.62 213 SER B C 1
ATOM 3996 O O . SER B 1 213 ? 11.203 1.245 11.703 1 86.62 213 SER B O 1
ATOM 3998 N N . LYS B 1 214 ? 11.258 -0.999 11.484 1 90.88 214 LYS B N 1
ATOM 3999 C CA . LYS B 1 214 ? 10.086 -1.13 12.344 1 90.88 214 LYS B CA 1
ATOM 4000 C C . LYS B 1 214 ? 10.438 -0.848 13.805 1 90.88 214 LYS B C 1
ATOM 4002 O O . LYS B 1 214 ? 9.609 -0.34 14.562 1 90.88 214 LYS B O 1
ATOM 4007 N N . GLY B 1 215 ? 11.703 -1.079 14.148 1 92.81 215 GLY B N 1
ATOM 4008 C CA . GLY B 1 215 ? 12.133 -0.828 15.508 1 92.81 215 GLY B CA 1
ATOM 4009 C C . GLY B 1 215 ? 12.211 0.649 15.852 1 92.81 215 GLY B C 1
ATOM 4010 O O . GLY B 1 215 ? 11.734 1.071 16.906 1 92.81 215 GLY B O 1
ATOM 4011 N N . ILE B 1 216 ? 12.695 1.411 14.945 1 93.44 216 ILE B N 1
ATOM 4012 C CA . ILE B 1 216 ? 12.82 2.846 15.18 1 93.44 216 ILE B CA 1
ATOM 4013 C C . ILE B 1 216 ? 11.438 3.488 15.211 1 93.44 216 ILE B C 1
ATOM 4015 O O . ILE B 1 216 ? 11.195 4.426 15.969 1 93.44 216 ILE B O 1
ATOM 4019 N N . ALA B 1 217 ? 10.578 2.982 14.414 1 95.25 217 ALA B N 1
ATOM 4020 C CA . ALA B 1 217 ? 9.203 3.477 14.422 1 95.25 217 ALA B CA 1
ATOM 4021 C C . ALA B 1 217 ? 8.57 3.303 15.797 1 95.25 217 ALA B C 1
ATOM 4023 O O . ALA B 1 217 ? 7.887 4.207 16.297 1 95.25 217 ALA B O 1
ATOM 4024 N N . LYS B 1 218 ? 8.82 2.145 16.375 1 96.25 218 LYS B N 1
ATOM 4025 C CA . LYS B 1 218 ? 8.297 1.86 17.703 1 96.25 218 LYS B CA 1
ATOM 4026 C C . LYS B 1 218 ? 8.844 2.84 18.734 1 96.25 218 LYS B C 1
ATOM 4028 O O . LYS B 1 218 ? 8.109 3.342 19.578 1 96.25 218 LYS B O 1
ATOM 4033 N N . ARG B 1 219 ? 10.07 3.109 18.641 1 95.75 219 ARG B N 1
ATOM 4034 C CA . ARG B 1 219 ? 10.727 4.008 19.578 1 95.75 219 ARG B CA 1
ATOM 4035 C C . ARG B 1 219 ? 10.211 5.438 19.422 1 95.75 219 ARG B C 1
ATOM 4037 O O . ARG B 1 219 ? 10.016 6.145 20.406 1 95.75 219 ARG B O 1
ATOM 4044 N N . ALA B 1 220 ? 10.047 5.809 18.203 1 95.69 220 ALA B N 1
ATOM 4045 C CA . ALA B 1 220 ? 9.57 7.156 17.922 1 95.69 220 ALA B CA 1
ATOM 4046 C C . ALA B 1 220 ? 8.164 7.367 18.469 1 95.69 220 ALA B C 1
ATOM 4048 O O . ALA B 1 220 ? 7.875 8.398 19.094 1 95.69 220 ALA B O 1
ATOM 4049 N N . ALA B 1 221 ? 7.309 6.395 18.25 1 97.38 221 ALA B N 1
ATOM 4050 C CA . ALA B 1 221 ? 5.949 6.484 18.781 1 97.38 221 ALA B CA 1
ATOM 4051 C C . ALA B 1 221 ? 5.953 6.52 20.312 1 97.38 221 ALA B C 1
ATOM 4053 O O . ALA B 1 221 ? 5.246 7.32 20.922 1 97.38 221 ALA B O 1
ATOM 4054 N N . LYS B 1 222 ? 6.746 5.676 20.875 1 97.69 222 LYS B N 1
ATOM 4055 C CA . LYS B 1 222 ? 6.844 5.613 22.328 1 97.69 222 LYS B CA 1
ATOM 4056 C C . LYS B 1 222 ? 7.277 6.957 22.922 1 97.69 222 LYS B C 1
ATOM 4058 O O . LYS B 1 222 ? 6.707 7.426 23.906 1 97.69 222 LYS B O 1
ATOM 4063 N N . ARG B 1 223 ? 8.242 7.52 22.328 1 97 223 ARG B N 1
ATOM 4064 C CA . ARG B 1 223 ? 8.742 8.812 22.766 1 97 223 ARG B CA 1
ATOM 4065 C C . ARG B 1 223 ? 7.637 9.867 22.766 1 97 223 ARG B C 1
ATOM 4067 O O . ARG B 1 223 ? 7.453 10.586 23.75 1 97 223 ARG B O 1
ATOM 4074 N N . ASP B 1 224 ? 6.93 9.984 21.656 1 97.88 224 ASP B N 1
ATOM 4075 C CA . ASP B 1 224 ? 5.895 11 21.531 1 97.88 224 ASP B CA 1
ATOM 4076 C C . ASP B 1 224 ? 4.758 10.758 22.531 1 97.88 224 ASP B C 1
ATOM 4078 O O . ASP B 1 224 ? 4.168 11.703 23.047 1 97.88 224 ASP B O 1
ATOM 4082 N N . VAL B 1 225 ? 4.445 9.461 22.766 1 98.06 225 VAL B N 1
ATOM 4083 C CA . VAL B 1 225 ? 3.424 9.117 23.75 1 98.06 225 VAL B CA 1
ATOM 4084 C C . VAL B 1 225 ? 3.873 9.555 25.141 1 98.06 225 VAL B C 1
ATOM 4086 O O . VAL B 1 225 ? 3.105 10.18 25.891 1 98.06 225 VAL B O 1
ATOM 4089 N N . GLU B 1 226 ? 5.07 9.32 25.453 1 98.12 226 GLU B N 1
ATOM 4090 C CA . GLU B 1 226 ? 5.625 9.664 26.75 1 98.12 226 GLU B CA 1
ATOM 4091 C C . GLU B 1 226 ? 5.676 11.18 26.938 1 98.12 226 GLU B C 1
ATOM 4093 O O . GLU B 1 226 ? 5.551 11.68 28.062 1 98.12 226 GLU B O 1
ATOM 4098 N N . GLU B 1 227 ? 5.832 11.836 25.844 1 98.12 227 GLU B N 1
ATOM 4099 C CA . GLU B 1 227 ? 5.922 13.297 25.891 1 98.12 227 GLU B CA 1
ATOM 4100 C C . GLU B 1 227 ? 4.539 13.93 25.953 1 98.12 227 GLU B C 1
ATOM 4102 O O . GLU B 1 227 ? 4.418 15.148 26.141 1 98.12 227 GLU B O 1
ATOM 4107 N N . GLY B 1 228 ? 3.484 13.18 25.688 1 97.38 228 GLY B N 1
ATOM 4108 C CA . GLY B 1 228 ? 2.146 13.68 25.953 1 97.38 228 GLY B CA 1
ATOM 4109 C C . GLY B 1 228 ? 1.326 13.922 24.703 1 97.38 228 GLY B C 1
ATOM 4110 O O . GLY B 1 228 ? 0.326 14.641 24.75 1 97.38 228 GLY B O 1
ATOM 4111 N N . ALA B 1 229 ? 1.698 13.32 23.609 1 98 229 ALA B N 1
ATOM 4112 C CA . ALA B 1 229 ? 0.891 13.453 22.406 1 98 229 ALA B CA 1
ATOM 4113 C C . ALA B 1 229 ? -0.541 12.984 22.641 1 98 229 ALA B C 1
ATOM 4115 O O . ALA B 1 229 ? -0.764 11.977 23.312 1 98 229 ALA B O 1
ATOM 4116 N N . ASP B 1 230 ? -1.503 13.734 22.141 1 97.44 230 ASP B N 1
ATOM 4117 C CA . ASP B 1 230 ? -2.906 13.359 22.281 1 97.44 230 ASP B CA 1
ATOM 4118 C C . ASP B 1 230 ? -3.328 12.359 21.203 1 97.44 230 ASP B C 1
ATOM 4120 O O . ASP B 1 230 ? -4.262 11.586 21.406 1 97.44 230 ASP B O 1
ATOM 4124 N N . MET B 1 231 ? -2.682 12.453 20.094 1 97.25 231 MET B N 1
ATOM 4125 C CA . MET B 1 231 ? -2.938 11.617 18.922 1 97.25 231 MET 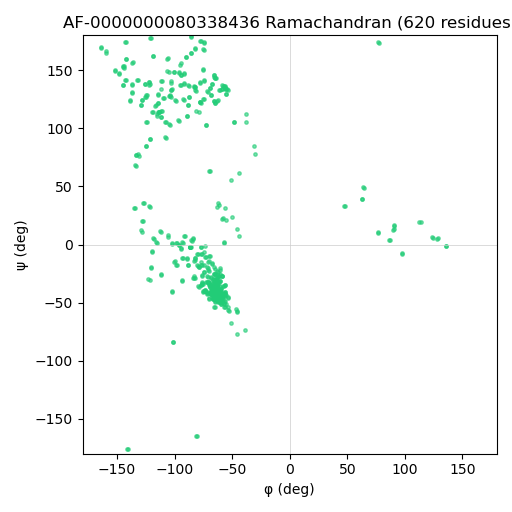B CA 1
ATOM 4126 C C . MET B 1 231 ? -1.643 11.312 18.172 1 97.25 231 MET B C 1
ATOM 4128 O O . MET B 1 231 ? -0.693 12.094 18.234 1 97.25 231 MET B O 1
ATOM 4132 N N . LEU B 1 23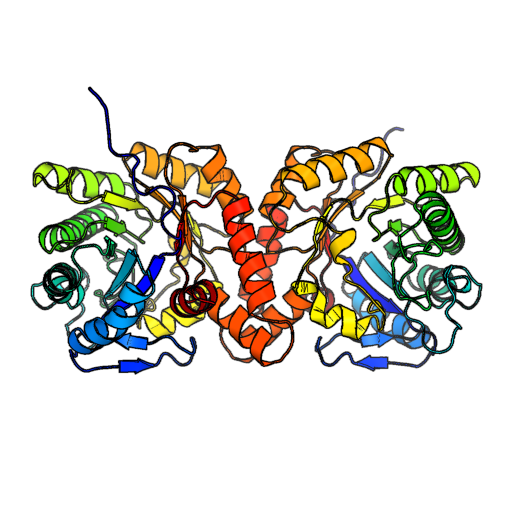2 ? -1.631 10.203 17.484 1 98.25 232 LEU B N 1
ATOM 4133 C CA . LEU B 1 232 ? -0.454 9.758 16.75 1 98.25 232 LEU B CA 1
ATOM 4134 C C . LEU B 1 232 ? -0.752 9.664 15.25 1 98.25 232 LEU B C 1
ATOM 4136 O O . LEU B 1 232 ? -1.915 9.586 14.852 1 98.25 232 LEU B O 1
ATOM 4140 N N . MET B 1 233 ? 0.298 9.633 14.492 1 97.56 233 MET B N 1
ATOM 4141 C CA . MET B 1 233 ? 0.122 9.523 13.047 1 97.56 233 MET B CA 1
ATOM 4142 C C . MET B 1 233 ? 1.228 8.672 12.43 1 97.56 233 MET B C 1
ATOM 4144 O O . MET B 1 233 ? 2.387 8.758 12.844 1 97.56 233 MET B O 1
ATOM 4148 N N . VAL B 1 234 ? 0.851 7.828 11.539 1 98.12 234 VAL B N 1
ATOM 4149 C CA . VAL B 1 234 ? 1.785 7.141 10.656 1 98.12 234 VAL B CA 1
ATOM 4150 C C . VAL B 1 234 ? 1.716 7.754 9.258 1 98.12 234 VAL B C 1
ATOM 4152 O O . VAL B 1 234 ? 0.626 7.973 8.719 1 98.12 234 VAL B O 1
ATOM 4155 N N . LYS B 1 235 ? 2.799 8.141 8.703 1 96.75 235 LYS B N 1
ATOM 4156 C CA . LYS B 1 235 ? 2.936 8.75 7.383 1 96.75 235 LYS B CA 1
ATOM 4157 C C . LYS B 1 235 ? 4.152 8.195 6.645 1 96.75 235 LYS B C 1
ATOM 4159 O O . LYS B 1 235 ? 5.266 8.203 7.176 1 96.75 235 LYS B O 1
ATOM 4164 N N . PRO B 1 236 ? 4.066 7.605 5.387 1 97 236 PRO B N 1
ATOM 4165 C CA . PRO B 1 236 ? 2.881 7.586 4.523 1 97 236 PRO B CA 1
ATOM 4166 C C . PRO B 1 236 ? 1.883 6.5 4.914 1 97 236 PRO B C 1
ATOM 4168 O O . PRO B 1 236 ? 1.919 6 6.043 1 97 236 PRO B O 1
ATOM 4171 N N . GLY B 1 237 ? 0.944 6.219 3.977 1 95.88 237 GLY B N 1
ATOM 4172 C CA . GLY B 1 237 ? -0.18 5.352 4.289 1 95.88 237 GLY B CA 1
ATOM 4173 C C . GLY B 1 237 ? -0.011 3.939 3.756 1 95.88 237 GLY B C 1
ATOM 4174 O O . GLY B 1 237 ? 0.549 3.076 4.434 1 95.88 237 GLY B O 1
ATOM 4175 N N . MET B 1 238 ? -0.306 3.664 2.613 1 96.06 238 MET B N 1
ATOM 4176 C CA . MET B 1 238 ? -0.552 2.365 1.995 1 96.06 238 MET B CA 1
ATOM 4177 C C . MET B 1 238 ? 0.641 1.435 2.188 1 96.06 238 MET B C 1
ATOM 4179 O O . MET B 1 238 ? 0.47 0.259 2.516 1 96.06 238 MET B O 1
ATOM 4183 N N . ALA B 1 239 ? 1.814 1.929 2.064 1 97.06 239 ALA B N 1
ATOM 4184 C CA . ALA B 1 239 ? 3.014 1.096 2.109 1 97.06 239 ALA B CA 1
ATOM 4185 C C . ALA B 1 239 ? 3.457 0.851 3.549 1 97.06 239 ALA B C 1
ATOM 4187 O O . ALA B 1 239 ? 4.496 0.233 3.789 1 97.06 239 ALA B O 1
ATOM 4188 N N . TYR B 1 240 ? 2.701 1.305 4.523 1 98.25 240 TYR B N 1
ATOM 4189 C CA . TYR B 1 240 ? 3.145 1.201 5.906 1 98.25 240 TYR B CA 1
ATOM 4190 C C . TYR B 1 240 ? 2.02 0.702 6.805 1 98.25 240 TYR B C 1
ATOM 4192 O O . TYR B 1 240 ? 1.933 1.086 7.977 1 98.25 240 TYR B O 1
ATOM 4200 N N . LEU B 1 241 ? 1.149 -0.112 6.27 1 98.5 241 LEU B N 1
ATOM 4201 C CA . LEU B 1 241 ? 0.007 -0.606 7.031 1 98.5 241 LEU B CA 1
ATOM 4202 C C . LEU B 1 241 ? 0.461 -1.553 8.141 1 98.5 241 LEU B C 1
ATOM 4204 O O . LEU B 1 241 ? -0.206 -1.674 9.172 1 98.5 241 LEU B O 1
ATOM 4208 N N . ASP B 1 242 ? 1.565 -2.234 7.953 1 98.56 242 ASP B N 1
ATOM 4209 C CA . ASP B 1 242 ? 2.135 -3.053 9.016 1 98.56 242 ASP B CA 1
ATOM 4210 C C . ASP B 1 242 ? 2.57 -2.191 10.203 1 98.56 242 ASP B C 1
ATOM 4212 O O . ASP B 1 242 ? 2.439 -2.6 11.359 1 98.56 242 ASP B O 1
ATOM 4216 N N . ILE B 1 243 ? 3.027 -0.988 9.938 1 98.5 243 ILE B N 1
ATOM 4217 C CA . ILE B 1 243 ? 3.441 -0.051 10.977 1 98.5 243 ILE B CA 1
ATOM 4218 C C . ILE B 1 243 ? 2.209 0.509 11.688 1 98.5 243 ILE B C 1
ATOM 4220 O O . ILE B 1 243 ? 2.215 0.681 12.906 1 98.5 243 ILE B O 1
ATOM 4224 N N . VAL B 1 244 ? 1.2 0.784 10.883 1 98.44 244 VAL B N 1
ATOM 4225 C CA . VAL B 1 244 ? -0.055 1.243 11.469 1 98.44 244 VAL B CA 1
ATOM 4226 C C . VAL B 1 244 ? -0.56 0.217 12.477 1 98.44 244 VAL B C 1
ATOM 4228 O O . VAL B 1 244 ? -0.916 0.57 13.609 1 98.44 244 VAL B O 1
ATOM 4231 N N . LYS B 1 245 ? -0.567 -1.005 12.047 1 98.25 245 LYS B N 1
ATOM 4232 C CA . LYS B 1 245 ? -1.004 -2.078 12.93 1 98.25 245 LYS B CA 1
ATOM 4233 C C . LYS B 1 245 ? -0.139 -2.139 14.188 1 98.25 245 LYS B C 1
ATOM 4235 O O . LYS B 1 245 ? -0.657 -2.275 15.297 1 98.25 245 LYS B O 1
ATOM 4240 N N . GLN B 1 246 ? 1.146 -2.049 14.031 1 98 246 GLN B N 1
ATOM 4241 C CA . GLN B 1 246 ? 2.084 -2.1 15.148 1 98 246 GLN B CA 1
ATOM 4242 C C . GLN B 1 246 ? 1.8 -0.988 16.156 1 98 246 GLN B C 1
ATOM 4244 O O . GLN B 1 246 ? 1.707 -1.243 17.359 1 98 246 GLN B O 1
ATOM 4249 N N . VAL B 1 247 ? 1.646 0.225 15.648 1 98.38 247 VAL B N 1
ATOM 4250 C CA . VAL B 1 247 ? 1.442 1.377 16.516 1 98.38 247 VAL B CA 1
ATOM 4251 C C . VAL B 1 247 ? 0.101 1.252 17.234 1 98.38 247 VAL B C 1
ATOM 4253 O O . VAL B 1 247 ? 0.005 1.518 18.438 1 98.38 247 VAL B O 1
ATOM 4256 N N . LYS B 1 248 ? -0.891 0.849 16.5 1 98 248 LYS B N 1
ATOM 4257 C CA . LYS B 1 248 ? -2.215 0.697 17.094 1 98 248 LYS B CA 1
ATOM 4258 C C . LYS B 1 248 ? -2.215 -0.394 18.156 1 98 248 LYS B C 1
ATOM 4260 O O . LYS B 1 248 ? -2.848 -0.246 19.203 1 98 248 LYS B O 1
ATOM 4265 N N . ASP B 1 249 ? -1.576 -1.497 17.891 1 97.38 249 ASP B N 1
ATOM 4266 C CA . ASP B 1 249 ? -1.476 -2.578 18.859 1 97.38 249 ASP B CA 1
ATOM 4267 C C . ASP B 1 249 ? -0.785 -2.104 20.141 1 97.38 249 ASP B C 1
ATOM 4269 O O . ASP B 1 249 ? -1.165 -2.502 21.234 1 97.38 249 ASP B O 1
ATOM 4273 N N . ASP B 1 250 ? 0.208 -1.269 20.016 1 97.94 250 ASP B N 1
ATOM 4274 C CA . ASP B 1 250 ? 0.988 -0.788 21.156 1 97.94 250 ASP B CA 1
ATOM 4275 C C . ASP B 1 250 ? 0.212 0.256 21.953 1 97.94 250 ASP B C 1
ATOM 4277 O O . ASP B 1 250 ? 0.344 0.335 23.172 1 97.94 250 ASP B O 1
ATOM 4281 N N . TYR B 1 251 ? -0.583 1.057 21.266 1 98.12 251 TYR B N 1
ATOM 4282 C CA . TYR B 1 251 ? -1.296 2.156 21.906 1 98.12 251 TYR B CA 1
ATOM 4283 C C . TYR B 1 251 ? -2.754 2.193 21.469 1 98.12 251 TYR B C 1
ATOM 4285 O O . TYR B 1 251 ? -3.197 3.166 20.844 1 98.12 251 TYR B O 1
ATOM 4293 N N . PRO B 1 252 ? -3.557 1.193 21.859 1 96.75 252 PRO B N 1
ATOM 4294 C CA . PRO B 1 252 ? -4.941 1.078 21.391 1 96.75 252 PRO B CA 1
ATOM 4295 C C . PRO B 1 252 ? -5.832 2.201 21.922 1 96.75 252 PRO B C 1
ATOM 4297 O O . PRO B 1 252 ? -6.891 2.475 21.344 1 96.75 252 PRO B O 1
ATOM 4300 N N . GLU B 1 253 ? -5.402 2.879 22.906 1 96.06 253 GLU B N 1
ATOM 4301 C CA . GLU B 1 253 ? -6.238 3.893 23.547 1 96.06 253 GLU B CA 1
ATOM 4302 C C . GLU B 1 253 ? -6.082 5.246 22.875 1 96.06 253 GLU B C 1
ATOM 4304 O O . GLU B 1 253 ? -6.895 6.152 23.078 1 96.06 253 GLU B O 1
ATOM 4309 N N . LEU B 1 254 ? -5.031 5.453 22.094 1 97.19 254 LEU B N 1
ATOM 4310 C CA . LEU B 1 254 ? -4.793 6.738 21.453 1 97.19 254 LEU B CA 1
ATOM 4311 C C . LEU B 1 254 ? -5.352 6.738 20.031 1 97.19 254 LEU B C 1
ATOM 4313 O O . LEU B 1 254 ? -5.227 5.742 19.312 1 97.19 254 LEU B O 1
ATOM 4317 N N . PRO B 1 255 ? -6.023 7.848 19.609 1 96.69 255 PRO B N 1
ATOM 4318 C CA . PRO B 1 255 ? -6.398 7.953 18.203 1 96.69 255 PRO B CA 1
ATOM 4319 C C . PRO B 1 255 ? -5.191 7.898 17.266 1 96.69 255 PRO B C 1
ATOM 4321 O O . PRO B 1 255 ? -4.172 8.539 17.531 1 96.69 255 PRO B O 1
ATOM 4324 N N . LEU B 1 256 ? -5.293 7.109 16.234 1 97.75 256 LEU B N 1
ATOM 4325 C CA . LEU B 1 256 ? -4.207 6.938 15.281 1 97.75 256 LEU B CA 1
ATOM 4326 C C . LEU B 1 256 ? -4.617 7.426 13.898 1 97.75 256 LEU B C 1
ATOM 4328 O O . LEU B 1 256 ? -5.602 6.945 13.336 1 97.75 256 LEU B O 1
ATOM 4332 N N . PHE B 1 257 ? -3.885 8.383 13.453 1 97.31 257 PHE B N 1
ATOM 4333 C CA . PHE B 1 257 ? -4.086 8.922 12.117 1 97.31 257 PHE B CA 1
ATOM 4334 C C . PHE B 1 257 ? -3.152 8.25 11.117 1 97.31 257 PHE B C 1
ATOM 4336 O O . PHE B 1 257 ? -2.066 7.797 11.477 1 97.31 257 PHE B O 1
ATOM 4343 N N . ILE B 1 258 ? -3.629 8.094 9.922 1 97.69 258 ILE B N 1
ATOM 4344 C CA . ILE B 1 258 ? -2.812 7.656 8.797 1 97.69 258 ILE B CA 1
ATOM 4345 C C . ILE B 1 258 ? -2.932 8.664 7.652 1 97.69 258 ILE B C 1
ATOM 4347 O O . ILE B 1 258 ? -4.016 9.188 7.395 1 97.69 258 ILE B O 1
ATOM 4351 N N . TYR B 1 259 ? -1.817 8.961 7.031 1 97.62 259 TYR B N 1
ATOM 4352 C CA . TYR B 1 259 ? -1.791 9.969 5.98 1 97.62 259 TYR B CA 1
ATOM 4353 C C . TYR B 1 259 ? -1.623 9.328 4.609 1 97.62 259 TYR B C 1
ATOM 4355 O O . TYR B 1 259 ? -0.553 8.805 4.289 1 97.62 259 TYR B O 1
ATOM 4363 N N . GLN B 1 260 ? -2.699 9.273 3.811 1 96.88 260 GLN B N 1
ATOM 4364 C CA . GLN B 1 260 ? -2.562 8.984 2.385 1 96.88 260 GLN B CA 1
ATOM 4365 C C . GLN B 1 260 ? -1.963 10.18 1.642 1 96.88 260 GLN B C 1
ATOM 4367 O O . GLN B 1 260 ? -2.688 11.086 1.225 1 96.88 260 GLN B O 1
ATOM 4372 N N . VAL B 1 261 ? -0.71 10.086 1.334 1 96.44 261 VAL B N 1
ATOM 4373 C CA . VAL B 1 261 ? 0.059 11.273 0.96 1 96.44 261 VAL B CA 1
ATOM 4374 C C . VAL B 1 261 ? -0.106 11.539 -0.533 1 96.44 261 VAL B C 1
ATOM 4376 O O . VAL B 1 261 ? -0.811 10.812 -1.23 1 96.44 261 VAL B O 1
ATOM 4379 N N . SER B 1 262 ? 0.541 12.625 -0.995 1 95.69 262 SER B N 1
ATOM 4380 C CA . SER B 1 262 ? 0.362 13.195 -2.326 1 95.69 262 SER B CA 1
ATOM 4381 C C . SER B 1 262 ? 0.7 12.18 -3.412 1 95.69 262 SER B C 1
ATOM 4383 O O . SER B 1 262 ? -0.031 12.047 -4.395 1 95.69 262 SER B O 1
ATOM 4385 N N . GLY B 1 263 ? 1.796 11.461 -3.219 1 95.31 263 GLY B N 1
ATOM 4386 C CA . GLY B 1 263 ? 2.186 10.469 -4.207 1 95.31 263 GLY B CA 1
ATOM 4387 C C . GLY B 1 263 ? 1.185 9.336 -4.34 1 95.31 263 GLY B C 1
ATOM 4388 O O . GLY B 1 263 ? 0.966 8.82 -5.441 1 95.31 263 GLY B O 1
ATOM 4389 N N . GLU B 1 264 ? 0.634 8.883 -3.24 1 97 264 GLU B N 1
ATOM 4390 C CA . GLU B 1 264 ? -0.419 7.875 -3.273 1 97 264 GLU B CA 1
ATOM 4391 C C . GLU B 1 264 ? -1.65 8.383 -4.016 1 97 264 GLU B C 1
ATOM 4393 O O . GLU B 1 264 ? -2.254 7.652 -4.805 1 97 264 GLU B O 1
ATOM 4398 N N . TYR B 1 265 ? -2.006 9.641 -3.723 1 96.31 265 TYR B N 1
ATOM 4399 C CA . TYR B 1 265 ? -3.131 10.273 -4.398 1 96.31 265 TYR B CA 1
ATOM 4400 C C . TYR B 1 265 ? -2.936 10.266 -5.91 1 96.31 265 TYR B C 1
ATOM 4402 O O . TYR B 1 265 ? -3.783 9.766 -6.648 1 96.31 265 TYR B O 1
ATOM 4410 N N . SER B 1 266 ? -1.796 10.789 -6.324 1 95.88 266 SER B N 1
ATOM 4411 C CA . SER B 1 266 ? -1.52 10.914 -7.754 1 95.88 266 SER B CA 1
ATOM 4412 C C . SER B 1 266 ? -1.397 9.547 -8.422 1 95.88 266 SER B C 1
ATOM 4414 O O . SER B 1 266 ? -1.858 9.359 -9.547 1 95.88 266 SER B O 1
ATOM 4416 N N . MET B 1 267 ? -0.822 8.656 -7.738 1 96.62 267 MET B N 1
ATOM 4417 C CA . MET B 1 267 ? -0.625 7.305 -8.242 1 96.62 267 MET B CA 1
ATOM 4418 C C . MET B 1 267 ? -1.963 6.621 -8.508 1 96.62 267 MET B C 1
ATOM 4420 O O . MET B 1 267 ? -2.184 6.074 -9.594 1 96.62 267 MET B O 1
ATOM 4424 N N . LEU B 1 268 ? -2.871 6.656 -7.555 1 97 268 LEU B N 1
ATOM 4425 C CA . LEU B 1 268 ? -4.184 6.035 -7.691 1 97 268 LEU B CA 1
ATOM 4426 C C . LEU B 1 268 ? -4.992 6.711 -8.797 1 97 268 LEU B C 1
ATOM 4428 O O . LEU B 1 268 ? -5.578 6.031 -9.641 1 97 268 LEU B O 1
ATOM 4432 N N . LEU B 1 269 ? -4.941 8.023 -8.766 1 96 269 LEU B N 1
ATOM 4433 C CA . LEU B 1 269 ? -5.711 8.789 -9.742 1 96 269 LEU B CA 1
ATOM 4434 C C . LEU B 1 269 ? -5.227 8.5 -11.164 1 96 269 LEU B C 1
ATOM 4436 O O . LEU B 1 269 ? -6.035 8.281 -12.062 1 96 269 LEU B O 1
ATOM 4440 N N . ASN B 1 270 ? -3.977 8.523 -11.352 1 94.69 270 ASN B N 1
ATOM 4441 C CA . ASN B 1 270 ? -3.412 8.305 -12.688 1 94.69 270 ASN B CA 1
ATOM 4442 C C . ASN B 1 270 ? -3.67 6.887 -13.18 1 94.69 270 ASN B C 1
ATOM 4444 O O . ASN B 1 270 ? -3.969 6.676 -14.352 1 94.69 270 ASN B O 1
ATOM 4448 N N . ALA B 1 271 ? -3.506 5.93 -12.32 1 94.88 271 ALA B N 1
ATOM 4449 C CA . ALA B 1 271 ? -3.748 4.543 -12.711 1 94.88 271 ALA B CA 1
ATOM 4450 C C . ALA B 1 271 ? -5.195 4.34 -13.148 1 94.88 271 ALA B C 1
ATOM 4452 O O . ALA B 1 271 ? -5.461 3.637 -14.125 1 94.88 271 ALA B O 1
ATOM 4453 N N . ALA B 1 272 ? -6.047 4.914 -12.445 1 94.62 272 ALA B N 1
ATOM 4454 C CA . ALA B 1 272 ? -7.453 4.832 -12.828 1 94.62 272 ALA B CA 1
ATOM 4455 C C . ALA B 1 272 ? -7.703 5.516 -14.164 1 94.62 272 ALA B C 1
ATOM 4457 O O . ALA B 1 272 ? -8.492 5.027 -14.984 1 94.62 272 ALA B O 1
ATOM 4458 N N . SER B 1 273 ? -7.043 6.613 -14.398 1 93.5 273 SER B N 1
ATOM 4459 C CA . SER B 1 273 ? -7.254 7.402 -15.609 1 93.5 273 SER B CA 1
ATOM 4460 C C . SER B 1 273 ? -6.84 6.633 -16.859 1 93.5 273 SER B C 1
ATOM 4462 O O . SER B 1 273 ? -7.402 6.832 -17.938 1 93.5 273 SER B O 1
ATOM 4464 N N . ILE B 1 274 ? -5.941 5.707 -16.688 1 89.75 274 ILE B N 1
ATOM 4465 C CA . ILE B 1 274 ? -5.488 4.949 -17.859 1 89.75 274 ILE B CA 1
ATOM 4466 C C . ILE B 1 274 ? -6.23 3.615 -17.922 1 89.75 274 ILE B C 1
ATOM 4468 O O . ILE B 1 274 ? -5.883 2.744 -18.719 1 89.75 274 ILE B O 1
ATOM 4472 N N . GLY B 1 275 ? -7.121 3.404 -16.984 1 90.69 275 GLY B N 1
ATOM 4473 C CA . GLY B 1 275 ? -8.008 2.252 -17.078 1 90.69 275 GLY B CA 1
ATOM 4474 C C . GLY B 1 275 ? -7.453 1.02 -16.391 1 90.69 275 GLY B C 1
ATOM 4475 O O . GLY B 1 275 ? -7.918 -0.096 -16.641 1 90.69 275 GLY B O 1
ATOM 4476 N N . ALA B 1 276 ? -6.473 1.18 -15.555 1 90.12 276 ALA B N 1
ATOM 4477 C CA . ALA B 1 276 ? -5.914 0.032 -14.844 1 90.12 276 ALA B CA 1
ATOM 4478 C C . ALA B 1 276 ? -6.941 -0.58 -13.891 1 90.12 276 ALA B C 1
ATOM 4480 O O . ALA B 1 276 ? -6.969 -1.798 -13.703 1 90.12 276 ALA B O 1
ATOM 4481 N N . PHE B 1 277 ? -7.77 0.254 -13.289 1 93.19 277 PHE B N 1
ATOM 4482 C CA . PHE B 1 277 ? -8.844 -0.195 -12.414 1 93.19 277 PHE B CA 1
ATOM 4483 C C . PHE B 1 277 ? -9.852 0.92 -12.188 1 93.19 277 PHE B C 1
ATOM 4485 O O . PHE B 1 277 ? -9.625 2.064 -12.586 1 93.19 277 PHE B O 1
ATOM 4492 N N . ASP B 1 278 ? -10.938 0.512 -11.586 1 93.88 278 ASP B N 1
ATOM 4493 C CA . ASP B 1 278 ? -11.961 1.478 -11.195 1 93.88 278 ASP B CA 1
ATOM 4494 C C . ASP B 1 278 ? -11.547 2.225 -9.93 1 93.88 278 ASP B C 1
ATOM 4496 O O . ASP B 1 278 ? -11.297 1.608 -8.891 1 93.88 278 ASP B O 1
ATOM 4500 N N . LEU B 1 279 ? -11.492 3.486 -10.016 1 95.81 279 LEU B N 1
ATOM 4501 C CA . LEU B 1 279 ? -10.984 4.297 -8.922 1 95.81 279 LEU B CA 1
ATOM 4502 C C . LEU B 1 279 ? -11.82 4.086 -7.656 1 95.81 279 LEU B C 1
ATOM 4504 O O . LEU B 1 279 ? -11.266 3.887 -6.574 1 95.81 279 LEU B O 1
ATOM 4508 N N . LYS B 1 280 ? -13.102 4.18 -7.816 1 94.38 280 LYS B N 1
ATOM 4509 C CA . LYS B 1 280 ? -13.969 4.062 -6.645 1 94.38 280 LYS B CA 1
ATOM 4510 C C . LYS B 1 280 ? -13.742 2.734 -5.926 1 94.38 280 LYS B C 1
ATOM 4512 O O . LYS B 1 280 ? -13.578 2.705 -4.703 1 94.38 280 LYS B O 1
ATOM 4517 N N . THR B 1 281 ? -13.656 1.664 -6.664 1 93.31 281 THR B N 1
ATOM 4518 C CA . THR B 1 281 ? -13.477 0.328 -6.105 1 93.31 281 THR B CA 1
ATOM 4519 C C . THR B 1 281 ? -12.141 0.222 -5.379 1 93.31 281 THR B C 1
ATOM 4521 O O . THR B 1 281 ? -12.086 -0.218 -4.227 1 93.31 281 THR B O 1
ATOM 4524 N N . VAL B 1 282 ? -11.125 0.663 -5.996 1 95.81 282 VAL B N 1
ATOM 4525 C CA . VAL B 1 282 ? -9.781 0.487 -5.441 1 95.81 282 VAL B CA 1
ATOM 4526 C C . VAL B 1 282 ? -9.562 1.469 -4.293 1 95.81 282 VAL B C 1
ATOM 4528 O O . VAL B 1 282 ? -8.953 1.121 -3.277 1 95.81 282 VAL B O 1
ATOM 4531 N N . LEU B 1 283 ? -10.031 2.68 -4.434 1 95.38 283 LEU B N 1
ATOM 4532 C CA . LEU B 1 283 ? -9.891 3.648 -3.354 1 95.38 283 LEU B CA 1
ATOM 4533 C C . LEU B 1 283 ? -10.602 3.168 -2.094 1 95.38 283 LEU B C 1
ATOM 4535 O O . LEU B 1 283 ? -10.055 3.256 -0.993 1 95.38 283 LEU B O 1
ATOM 4539 N N . TRP B 1 284 ? -11.773 2.656 -2.266 1 93.12 284 TRP B N 1
ATOM 4540 C CA . TRP B 1 284 ? -12.492 2.109 -1.122 1 93.12 284 TRP B CA 1
ATOM 4541 C C . TRP B 1 284 ? -11.711 0.968 -0.48 1 93.12 284 TRP B C 1
ATOM 4543 O O . TRP B 1 284 ? -11.641 0.868 0.747 1 93.12 284 TRP B O 1
ATOM 4553 N N . GLU B 1 285 ? -11.195 0.102 -1.302 1 94.62 285 GLU B N 1
ATOM 4554 C CA . GLU B 1 285 ? -10.383 -1.006 -0.81 1 94.62 285 GLU B CA 1
ATOM 4555 C C . GLU B 1 285 ? -9.203 -0.501 0.013 1 94.62 285 GLU B C 1
ATOM 4557 O O . GLU B 1 285 ? -8.914 -1.031 1.089 1 94.62 285 GLU B O 1
ATOM 4562 N N . VAL B 1 286 ? -8.555 0.544 -0.452 1 96.25 286 VAL B N 1
ATOM 4563 C CA . VAL B 1 286 ? -7.391 1.123 0.206 1 96.25 286 VAL B CA 1
ATOM 4564 C C . VAL B 1 286 ? -7.805 1.74 1.541 1 96.25 286 VAL B C 1
ATOM 4566 O O . VAL B 1 286 ? -7.168 1.499 2.568 1 96.25 286 VAL B O 1
ATOM 4569 N N . LEU B 1 287 ? -8.883 2.49 1.548 1 94.75 287 LEU B N 1
ATOM 4570 C CA . LEU B 1 287 ? -9.344 3.158 2.76 1 94.75 287 LEU B CA 1
ATOM 4571 C C . LEU B 1 287 ? -9.805 2.143 3.799 1 94.75 287 LEU B C 1
ATOM 4573 O O . LEU B 1 287 ? -9.508 2.287 4.988 1 94.75 287 LEU B O 1
ATOM 4577 N N . VAL B 1 288 ? -10.469 1.115 3.344 1 94.31 288 VAL B N 1
ATOM 4578 C CA . VAL B 1 288 ? -10.891 0.039 4.234 1 94.31 288 VAL B CA 1
ATOM 4579 C C . VAL B 1 288 ? -9.664 -0.657 4.82 1 94.31 288 VAL B C 1
ATOM 4581 O O . VAL B 1 288 ? -9.664 -1.035 5.996 1 94.31 288 VAL B O 1
ATOM 4584 N N . GLY B 1 289 ? -8.672 -0.833 3.941 1 95.69 289 GLY B N 1
ATOM 4585 C CA . GLY B 1 289 ? -7.426 -1.421 4.414 1 95.69 289 GLY B CA 1
ATOM 4586 C C . GLY B 1 289 ? -6.75 -0.598 5.496 1 95.69 289 GLY B C 1
ATOM 4587 O O . GLY B 1 289 ? -6.211 -1.149 6.457 1 95.69 289 GLY B O 1
ATOM 4588 N N . MET B 1 290 ? -6.785 0.688 5.359 1 96.81 290 MET B N 1
ATOM 4589 C CA . MET B 1 290 ? -6.199 1.57 6.359 1 96.81 290 MET B CA 1
ATOM 4590 C C . MET B 1 290 ? -6.938 1.451 7.691 1 96.81 290 MET B C 1
ATOM 4592 O O . MET B 1 290 ? -6.312 1.422 8.75 1 96.81 290 MET B O 1
ATOM 4596 N N . ARG B 1 291 ? -8.211 1.335 7.605 1 95.38 291 ARG B N 1
ATOM 4597 C CA . ARG B 1 291 ? -9.008 1.129 8.805 1 95.38 291 ARG B CA 1
ATOM 4598 C C . ARG B 1 291 ? -8.75 -0.249 9.406 1 95.38 291 ARG B C 1
ATOM 4600 O O . ARG B 1 291 ? -8.633 -0.388 10.633 1 95.38 291 ARG B O 1
ATOM 4607 N N . ARG B 1 292 ? -8.68 -1.224 8.555 1 95.69 292 ARG B N 1
ATOM 4608 C CA . ARG B 1 292 ? -8.406 -2.592 8.984 1 95.69 292 ARG B CA 1
ATOM 4609 C C . ARG B 1 292 ? -7.09 -2.678 9.742 1 95.69 292 ARG B C 1
ATOM 4611 O O . ARG B 1 292 ? -6.984 -3.41 10.734 1 95.69 292 ARG B O 1
ATOM 4618 N N . ALA B 1 293 ? -6.109 -1.883 9.32 1 97.44 293 ALA B N 1
ATOM 4619 C CA . ALA B 1 293 ? -4.781 -1.89 9.93 1 97.44 293 ALA B CA 1
ATOM 4620 C C . ALA B 1 293 ? -4.816 -1.264 11.32 1 97.44 293 ALA B C 1
ATOM 4622 O O . ALA B 1 293 ? -3.928 -1.509 12.141 1 97.44 293 ALA B O 1
ATOM 4623 N N . GLY B 1 294 ? -5.816 -0.301 11.547 1 96.81 294 GLY B N 1
ATOM 4624 C CA . GLY B 1 294 ? -5.961 0.229 12.898 1 96.81 294 GLY B CA 1
ATOM 4625 C C . GLY B 1 294 ? -6.137 1.735 12.93 1 96.81 294 GLY B C 1
ATOM 4626 O O . GLY B 1 294 ? -6.344 2.318 13.992 1 96.81 294 GLY B O 1
ATOM 4627 N N . ALA B 1 295 ? -6.109 2.369 11.773 1 97 295 ALA B N 1
ATOM 4628 C CA . ALA B 1 295 ? -6.258 3.822 11.742 1 97 295 ALA B CA 1
ATOM 4629 C C . ALA B 1 295 ? -7.66 4.242 12.164 1 97 295 ALA B C 1
ATOM 4631 O O . ALA B 1 295 ? -8.648 3.613 11.773 1 97 295 ALA B O 1
ATOM 4632 N N . ASP B 1 296 ? -7.734 5.27 12.953 1 95.31 296 ASP B N 1
ATOM 4633 C CA . ASP B 1 296 ? -9.016 5.828 13.367 1 95.31 296 ASP B CA 1
ATOM 4634 C C . ASP B 1 296 ? -9.445 6.973 12.445 1 95.31 296 ASP B C 1
ATOM 4636 O O . ASP B 1 296 ? -10.633 7.211 12.258 1 95.31 296 ASP B O 1
ATOM 4640 N N . CYS B 1 297 ? -8.453 7.668 11.914 1 94.44 297 CYS B N 1
ATOM 4641 C CA . CYS B 1 297 ? -8.695 8.797 11.016 1 94.44 297 CYS B CA 1
ATOM 4642 C C . CYS B 1 297 ? -7.734 8.758 9.836 1 94.44 297 CYS B C 1
ATOM 4644 O O . CYS B 1 297 ? -6.551 8.453 10 1 94.44 297 CYS B O 1
ATOM 4646 N N . ILE B 1 298 ? -8.281 9.039 8.68 1 95.56 298 ILE B N 1
ATOM 4647 C CA . ILE B 1 298 ? -7.48 9.016 7.457 1 95.56 298 ILE B CA 1
ATOM 4648 C C . ILE B 1 298 ? -7.387 10.422 6.871 1 95.56 298 ILE B C 1
ATOM 4650 O O . ILE B 1 298 ? -8.406 11.07 6.641 1 95.56 298 ILE B O 1
ATOM 4654 N N . ILE B 1 299 ? -6.195 10.898 6.727 1 96.31 299 ILE B N 1
ATOM 4655 C CA . ILE B 1 299 ? -5.957 12.125 5.98 1 96.31 299 ILE B CA 1
ATOM 4656 C C . ILE B 1 299 ? -5.758 11.805 4.504 1 96.31 299 ILE B C 1
ATOM 4658 O O . ILE B 1 299 ? -4.855 11.039 4.145 1 96.31 299 ILE B O 1
ATOM 4662 N N . THR B 1 300 ? -6.586 12.344 3.68 1 95.44 300 THR B N 1
ATOM 4663 C CA . THR B 1 300 ? -6.496 12.031 2.258 1 95.44 300 THR B CA 1
ATOM 4664 C C . THR B 1 300 ? -6.938 13.227 1.415 1 95.44 300 THR B C 1
ATOM 4666 O O . THR B 1 300 ? -7.828 13.977 1.812 1 95.44 300 THR B O 1
ATOM 4669 N N . TYR B 1 301 ? -6.355 13.391 0.292 1 94.75 301 TYR B N 1
ATOM 4670 C CA . TYR B 1 301 ? -6.727 14.43 -0.662 1 94.75 301 TYR B CA 1
ATOM 4671 C C . TYR B 1 301 ? -8.008 14.055 -1.402 1 94.75 301 TYR B C 1
ATOM 4673 O O . TYR B 1 301 ? -8.602 14.891 -2.088 1 94.75 301 TYR B O 1
ATOM 4681 N N . PHE B 1 302 ? -8.5 12.836 -1.222 1 95.06 302 PHE B N 1
ATOM 4682 C CA . PHE B 1 302 ? -9.688 12.352 -1.911 1 95.06 302 PHE B CA 1
ATOM 4683 C C . PHE B 1 302 ? -10.953 12.742 -1.156 1 95.06 302 PHE B C 1
ATOM 4685 O O . PHE B 1 302 ? -12.062 12.414 -1.576 1 95.06 302 PHE B O 1
ATOM 4692 N N . THR B 1 303 ? -10.852 13.484 -0.096 1 93.38 303 THR B N 1
ATOM 4693 C CA . THR B 1 303 ? -11.984 13.781 0.781 1 93.38 303 THR B CA 1
ATOM 4694 C C . THR B 1 303 ? -13.148 14.359 -0.016 1 93.38 303 THR B C 1
ATOM 4696 O O . THR B 1 303 ? -14.289 13.922 0.137 1 93.38 303 THR B O 1
ATOM 4699 N N . PRO B 1 304 ? -12.898 15.336 -0.934 1 92.44 304 PRO B N 1
ATOM 4700 C CA . PRO B 1 304 ? -14.047 15.875 -1.674 1 92.44 304 PRO B CA 1
ATOM 4701 C C . PRO B 1 304 ? -14.781 14.805 -2.486 1 92.44 304 PRO B C 1
ATOM 4703 O O . PRO B 1 304 ? -16.016 14.773 -2.502 1 92.44 304 PRO B O 1
ATOM 4706 N N . VAL B 1 305 ? -14.031 13.922 -3.088 1 91.75 305 VAL B N 1
ATOM 4707 C CA . VAL B 1 305 ? -14.617 12.859 -3.904 1 91.75 305 VAL B CA 1
ATOM 4708 C C . VAL B 1 305 ? -15.383 11.883 -3.014 1 91.75 305 VAL B C 1
ATOM 4710 O O . VAL B 1 305 ? -16.469 11.414 -3.381 1 91.75 305 VAL B O 1
ATOM 4713 N N . LEU B 1 306 ? -14.836 11.609 -1.885 1 91.56 306 LEU B N 1
ATOM 4714 C CA . LEU B 1 306 ? -15.469 10.695 -0.947 1 91.56 306 LEU B CA 1
ATOM 4715 C C . LEU B 1 306 ? -16.781 11.266 -0.435 1 91.56 306 LEU B C 1
ATOM 4717 O O . LEU B 1 306 ? -17.766 10.531 -0.296 1 91.56 306 LEU B O 1
ATOM 4721 N N . LEU B 1 307 ? -16.781 12.547 -0.149 1 91 307 LEU B N 1
ATOM 4722 C CA . LEU B 1 307 ? -18 13.203 0.323 1 91 307 LEU B CA 1
ATOM 4723 C C . LEU B 1 307 ? -19.094 13.156 -0.743 1 91 307 LEU B C 1
ATOM 4725 O O . LEU B 1 307 ? -20.266 13.016 -0.423 1 91 307 LEU B O 1
ATOM 4729 N N . ASP B 1 308 ? -18.672 13.219 -2.016 1 90.06 308 ASP B N 1
ATOM 4730 C CA . ASP B 1 308 ? -19.625 13.109 -3.119 1 90.06 308 ASP B CA 1
ATOM 4731 C C . ASP B 1 308 ? -20.234 11.711 -3.188 1 90.06 308 ASP B C 1
ATOM 4733 O O . ASP B 1 308 ? -21.422 11.555 -3.459 1 90.06 308 ASP B O 1
ATOM 4737 N N . TRP B 1 309 ? -19.391 10.727 -2.943 1 86.69 309 TRP B N 1
ATOM 4738 C CA . TRP B 1 309 ? -19.844 9.336 -3.041 1 86.69 309 TRP B CA 1
ATOM 4739 C C . TRP B 1 309 ? -20.781 8.992 -1.892 1 86.69 309 TRP B C 1
ATOM 4741 O O . TRP B 1 309 ? -21.672 8.141 -2.037 1 86.69 309 TRP B O 1
ATOM 4751 N N . LEU B 1 310 ? -20.641 9.508 -0.781 1 80.75 310 LEU B N 1
ATOM 4752 C CA . LEU B 1 310 ? -21.438 9.195 0.398 1 80.75 310 LEU B CA 1
ATOM 4753 C C . LEU B 1 310 ? -22.828 9.812 0.288 1 80.75 310 LEU B C 1
ATOM 4755 O O . LEU B 1 310 ? -23.781 9.336 0.92 1 80.75 310 LEU B O 1
ATOM 4759 N N . LYS B 1 311 ? -23.047 10.781 -0.419 1 75.06 311 LYS B N 1
ATOM 4760 C CA . LYS B 1 311 ? -24.359 11.383 -0.624 1 75.06 311 LYS B CA 1
ATOM 4761 C C . LYS B 1 311 ? -25.188 10.586 -1.628 1 75.06 311 LYS B C 1
ATOM 4763 O O . LYS B 1 311 ? -26.406 10.609 -1.589 1 75.06 311 LYS B O 1
ATOM 4768 N N . GLU B 1 312 ? -24.594 9.75 -2.449 1 63.41 312 GLU B N 1
ATOM 4769 C CA . GLU B 1 312 ? -25.344 8.898 -3.367 1 63.41 312 GLU B CA 1
ATOM 4770 C C . GLU B 1 312 ? -25.906 7.668 -2.654 1 63.41 312 GLU B C 1
ATOM 4772 O O . GLU B 1 312 ? -27.016 7.227 -2.947 1 63.41 312 GLU B O 1
#

Sequence (624 aa):
MASTKLHSSLFHPTLRKLQCQEDDEAVQNIPSMPGVARYGLNKLLAHLEPLVEKGLQSILLFGVVEKLPKDATGTTADCATNPVIRALPQLKAAFPQLLIACDVCLCPYTDHGHCGVLTSDGIIDNEPSIKRIAEIALAYARAGANIVAPSDMMDNRIAAIKQTLRDNSLENRCSVLSYSVKFASGFYGPFRDAAKSAPAFGDRKCYQLPPGSKGIAKRAAKRDVEEGADMLMVKPGMAYLDIVKQVKDDYPELPLFIYQVSGEYSMLLNAASIGAFDLKTVLWEVLVGMRRAGADCIITYFTPVLLDWLKEMASTKLHSSLFHPTLRKLQCQEDDEAVQNIPSMPGVARYGLNKLLAHLEPLVEKGLQSILLFGVVEKLPKDATGTTADCATNPVIRALPQLKAAFPQLLIACDVCLCPYTDHGHCGVLTSDGIIDNEPSIKRIAEIALAYARAGANIVAPSDMMDNRIAAIKQTLRDNSLENRCSVLSYSVKFASGFYGPFRDAAKSAPAFGDRKCYQLPPGSKGIAKRAAKRDVEEGADMLMVKPGMAYLDIVKQVKDDYPELPLFIYQVSGEYSMLLNAASIGAFDLKTVLWEVLVGMRRAGADCIITYFTPVLLDWLKE

Foldseek 3Di:
DVVVCPPCQPQVQEAEEAEEEQDQQDWADQVLFPPHTYHHQVVVLVVCVVLVVLRAAEYEYEYAYDPDAAAQLLVVLQDCSTRLLVNQLVCCVSPVRHAYEYEFFRQNRHPQLARAHADPVGHHDQVSGLLSSLNSLVSNLVSHHQEYEYLFQGALSLLSNCVSCVVVVSNVRYAYEYQQAFADDPLQVSVCSRRVRDGPDDDNNVRHHHPVCLPVSVVSLVRNVVSPHQAYEHPAAQSCLLSLLVSCVVPVPHAYEHEPHSSNSSVLVVCVVVPVDPSVVVVVVRVVSRVVSPHSHYYDNCSSVVSVVVVD/DPVPCPPPQPQVQEAEEAEEEQDQQDWADQVLFPPHTYHHQVVVLVVCVVLVVLRAAEYEYEYAYDPDAAAQLLVVLQDCSTRLLVNQLVCCVSPVRHAYEYEFFRQNRHPQLARAHADPVGHHDQVSGLLSSLSSLVSNLVSHHQEYEYLFQGALSLLSNCVSCVVVVSNVRYAYEYQQAFADDPLQVSVCSVRVRDGPDDDNRVRHHHPPPLPVSVVSLVRNVVSPHQAYEHPAAQSCLLSLLVSCVVPVPHAYEHEPHSSNSSVLVVCVVVPVDPSVVVVVVRVVSRVVSPHSHYYDNCSSVVSVVVVD

Radius of gyration: 26.66 Å; Cα contacts (8 Å, |Δi|>4): 1315; chains: 2; bounding box: 55×79×68 Å

Solvent-accessible surface area (backbone atoms only — not comparable to full-atom values): 31378 Å² total; per-residue (Å²): 124,90,70,76,78,77,66,73,70,79,50,79,38,50,29,32,65,43,40,30,26,71,51,40,79,38,75,44,75,32,85,58,35,81,96,42,52,35,19,3,51,60,42,39,54,62,61,43,49,64,44,44,74,59,61,54,49,36,35,34,40,33,58,37,64,84,78,69,70,52,34,70,73,16,72,46,63,57,34,78,80,21,38,53,48,56,35,33,53,54,47,46,70,76,38,73,79,49,42,39,30,32,55,34,68,28,19,52,23,20,63,51,16,44,59,45,26,58,41,98,87,68,44,74,35,59,68,66,22,28,52,50,51,21,51,35,42,46,43,38,40,74,34,58,28,41,23,38,25,41,66,44,69,61,78,63,31,50,35,43,32,50,49,50,27,46,76,67,74,33,53,90,60,32,46,40,38,31,39,38,31,42,44,42,62,49,45,45,40,28,39,44,67,66,49,73,29,60,47,69,62,82,63,76,51,79,62,30,38,60,63,60,42,65,66,59,39,52,52,37,38,48,51,35,53,74,38,60,44,61,26,38,25,34,33,57,29,57,65,36,26,30,54,38,27,52,53,30,70,75,39,72,86,46,54,29,32,29,28,45,39,45,23,54,50,33,21,52,53,50,23,28,72,74,62,35,33,59,51,70,58,35,51,49,47,45,54,38,24,45,43,58,23,46,36,61,30,36,32,28,79,54,44,69,61,50,43,56,58,70,73,107,138,84,72,74,81,77,64,84,68,84,52,77,40,49,30,32,66,43,39,30,26,70,51,39,80,37,76,45,76,32,85,60,34,82,95,41,54,35,20,3,53,61,42,39,54,62,61,43,50,64,43,43,75,60,61,54,48,36,37,33,39,35,59,33,66,84,78,67,71,51,34,72,76,16,71,44,62,57,33,81,80,21,37,54,48,54,36,34,52,55,48,46,68,76,38,71,79,49,42,38,29,32,56,35,67,28,19,53,22,20,63,51,18,43,59,46,25,59,41,96,86,68,44,75,34,58,68,65,21,28,53,52,51,21,50,33,41,45,42,40,41,74,34,57,30,40,23,37,25,41,64,44,68,61,79,64,33,50,35,42,32,50,49,50,27,46,77,66,74,34,52,90,59,31,45,40,37,31,39,37,32,42,44,44,62,50,46,44,40,28,40,44,69,65,49,72,28,59,48,70,64,80,64,76,52,79,62,31,39,60,64,61,42,67,66,58,40,51,50,37,38,49,50,36,52,76,38,61,42,60,24,38,24,33,33,57,28,57,64,36,25,30,54,38,26,51,52,30,71,74,41,72,88,46,53,29,33,28,29,45,38,45,23,54,49,34,21,52,53,49,21,26,72,73,62,36,33,58,50,69,59,36,51,49,46,46,54,38,24,46,42,59,22,45,35,62,32,34,33,28,79,54,44,70,60,51,44,57,58,70,72,107

InterPro domains:
  IPR001731 Delta-aminolevulinic acid dehydratase [NF006762] (21-311)
  IPR001731 Delta-aminolevulinic acid dehydratase [PF00490] (20-309)
  IPR001731 Delta-aminolevulinic acid dehydratase [PIRSF001415] (21-311)
  IPR001731 Delta-aminolevulinic acid dehydratase [PR00144] (106-120)
  IPR001731 Delta-aminolevulinic acid dehydratase [PR00144] (137-156)
  IPR001731 Delta-aminolevulinic acid dehydratase [PR00144] (176-195)
  IPR001731 Delta-aminolevulinic acid dehydratase [PR00144] (228-244)
  IPR001731 Delta-aminolevulinic acid dehydratase [PR00144] (254-269)
  IPR001731 Delta-aminolevulinic acid dehydratase [PR00144] (284-303)
  IPR001731 Delta-aminolevulinic acid dehydratase [PTHR11458] (22-312)
  IPR001731 Delta-aminolevulinic acid dehydratase [SM01004] (1-310)
  IPR013785 Aldolase-type TIM barrel [G3DSA:3.20.20.70] (2-312)
  IPR030656 Delta-aminolevulinic acid dehydratase, active site [PS00169] (228-240)

pLDDT: mean 90.68, std 14.14, range [18.91, 98.69]

Secondary structure (DSSP, 8-state):
-------GGGS--EEEEEEE-S-TT-EEE-TTSTT-EEE-HHHHHHHHHHHHHTT--EEEEEE--SSSPPBTT-GGGGSTT-HHHHHHHHHHHH-TT-EEEEEE-STTTBSS--SS-B-TTS-B-HHHHHHHHHHHHHHHHHHT-SEEEE----TTHHHHHHHHHHHTT-TTT-EEEEEEEEB--GGGHHHHHHHT---SSS-GGGGSB-TT-HHHHHHHHHHHHHHT-SEEEEES-GGGHHHHHHHHHH-TTS-EEEEE-HHHHHHHHHHHHTTSS-HHHHHHHHHHHHHHHT-SEEEETTHHHHHHHHH-/-------TTSS-SEEEEEEE-S-TT-EEE-TTSTT-EEE-HHHHHHHHHHHHHTT--EEEEEE--SSSPPBTT-GGGGSTT-HHHHHHHHHHHH-TT-EEEEEE-STTTBSS--SS-B-TTS-B-HHHHHHHHHHHHHHHHHHT-SEEEE----TTHHHHHHHHHHHTT-TTT-EEEEEEEEB--GGGHHHHHHHT---SSS-GGGGSB-TT-HHHHHHHHHHHHHTT-SEEEEES-GGGHHHHHHHHHH-TTS-EEEEE-HHHHHHHHHHHHTTSS-HHHHHHHHHHHHHHHT-SEEEETTHHHHHHHHH-

Nearest PDB structures (foldseek):
  5hms-assembly1_A  TM=9.904E-01  e=8.564E-43  Homo sapiens
  1e51-assembly1_A  TM=9.924E-01  e=4.417E-41  Homo sapiens
  1ylv-assembly1_A  TM=9.876E-01  e=1.459E-40  Saccharomyces cerevisiae
  1h7r-assembly1_A  TM=9.768E-01  e=4.665E-39  Saccharomyces cerevisiae
  2c14-assembly1_A  TM=9.700E-01  e=4.191E-32  Pseudomonas aeruginosa

Organism: Anopheles sinensis (NCBI:txid74873)